Protein 5ZH8 (pdb70)

Organism: Staphylococcus aureus (NCBI:txid1280)

B-factor: mean 72.85, std 26.87, range [15.16, 167.69]

Solvent-accessible surface area: 29629 Å² total; per-residue (Å²): 109,185,124,57,166,64,33,94,6,41,89,47,11,69,90,80,20,163,93,50,89,45,20,76,175,51,156,106,34,65,76,48,178,34,100,49,1,100,131,0,9,134,13,0,101,45,4,52,7,14,0,1,0,0,0,14,30,102,32,149,60,82,0,1,31,15,16,30,75,5,13,70,94,148,43,75,129,8,55,5,4,0,0,1,0,2,0,16,2,0,0,2,8,0,0,2,0,0,11,18,1,30,81,67,166,100,9,81,21,97,34,43,0,37,129,25,0,89,76,1,140,20,99,69,99,4,32,0,30,8,0,2,4,0,39,4,6,5,80,133,27,149,54,34,142,109,50,133,36,3,54,75,0,0,113,21,8,49,180,112,11,16,16,94,149,72,80,107,110,110,49,64,3,34,1,1,0,0,0,0,0,19,0,0,16,80,39,30,66,106,5,0,0,35,4,4,4,75,48,1,0,66,68,2,139,5,113,7,1,0,0,43,68,5,119,16,21,89,132,24,28,6,42,1,0,18,49,113,21,101,38,50,47,72,67,177,35,65,14,7,28,0,10,4,0,2,0,0,3,10,3,0,1,9,1,2,0,70,8,2,11,18,1,35,106,98,118,32,16,62,60,160,44,0,29,12,1,4,33,4,6,32,14,188,94,4,56,55,47,9,0,6,5,0,13,0,32,65,35,12,0,5,1,28,0,52,36,42,4,5,18,0,0,0,6,1,8,100,84,2,3,0,0,0,0,6,0,11,106,17,30,3,14,32,32,0,61,39,0,0,40,90,13,6,153,8,104,104,130,50,11,85,160,40,78,115,35,150,87,101,13,90,147,47,9,90,79,94,30,162,146,61,76,187,52,152,87,35,56,77,54,183,36,100,54,1,111,131,0,9,141,12,0,100,41,7,48,7,14,0,1,0,0,0,16,28,96,34,139,60,75,0,1,27,15,16,30,72,5,10,69,104,149,41,70,115,8,56,11,3,0,0,0,1,4,0,17,3,0,0,4,7,0,0,1,0,0,12,18,0,32,59,79,165,103,8,81,19,95,46,35,0,41,133,32,0,95,80,4,152,16,102,55,100,9,28,0,30,8,0,1,4,1,45,4,5,5,87,102,21,143,51,32,150,109,48,143,38,4,64,57,0,0,99,22,6,37,165,121,17,42,6,100,85,59,50,135,104,113,32,52,3,33,0,1,0,0,0,0,0,17,0,0,15,79,40,27,68,84,4,0,0,41,0,4,2,63,44,1,1,73,63,0,105,5,116,7,1,0,0,55,87,4,122,59,16,96,151,33,27,6,42,1,0,6,34,102,36,84,32,54,51,75,51,155,36,62,15,6,42,0,10,11,0,1,0,0,4,9,4,0,1,10,1,2,0,73,9,2,12,14,2,36,107,98,100,32,14,52,69,148,48,1,33,11,1,3,35,4,8,28,12,199,89,4,58,58,46,16,0,6,5,0,16,0,33,66,34,12,0,12,1,33,1,53,35,40,4,6,18,0,0,0,11,1,10,102,88,2,3,0,0,0,0,6,0,6,108,19,28,3,16,37,31,0,67,36,0,0,31,84,21,10,144,16,104,111,130,48,11,82,151,40,74,115,32,173

Nearest PDB structures (foldseek):
  5zh8-assembly1_A  TM=1.003E+00  e=4.351E-73  Staphylococcus aureus
  5zh8-assembly1_B  TM=1.002E+00  e=1.012E-69  Staphylococcus aureus
  8aji-assembly3_C  TM=8.681E-01  e=1.232E-22  Lactiplantibacillus plantarum
  8aji-assembly1_A  TM=8.019E-01  e=1.721E-22  Lactiplantibacillus plantarum
  7mqn-assembly2_B  TM=7.808E-01  e=2.002E-14  Cereibacter sphaeroides 2.4.1

Radius of gyration: 27.36 Å; Cα contacts (8 Å, |Δi|>4): 1540; chains: 2; bounding box: 72×69×69 Å

InterPro domains:
  IPR001466 Beta-lactamase-related [PF00144] (89-381)
  IPR012338 Beta-lactamase/transpeptidase-like [G3DSA:3.40.710.10] (68-381)
  IPR012338 Beta-lactamase/transpeptidase-like [SSF56601] (77-377)
  IPR050491 Beta-lactamase AmpC-like [PTHR46825] (14-372)

Foldseek 3Di:
DPPDPDDQQVVVLCVVCVPPAAFDDDAFAADCVPVLRVVLVVCCVVVQFAAWKWKFFLRHTRGTAGGAALDPVVRHGHGLLAWEFQFQLLLLLLLLLVLLCVVVVLDDQQCFLCVLVVVLDAPDTAGLVCLQQQQAQFDAQDFDLPDQALVVSLVVSSVSHGHVVSHRHHDDHLSSQSSSLVSSCRSVVHHSNCSSCVQACPLLVQRSKAFQPRPNSVVRYGWAWEPPDDDIDTQDDSGSRNRRRRIRMIHRLNSVSSRVSCLVVQSNHDCLSSVCQQAEECDPVHPALGGSSWGHDFQWTKHWRDDRRKIWIWTDASTMIMITIGRHDDDVPVSVCCSCCVSVNSRDGGHDHPDDTD/DQQVVVLCVVQVDFDDDAFAADCVDVLRVVLVVCCVVVQFAAWKWKFFLRHTRGTAGGQALDPVVRHGHGLLAWEFQFQLLLLLLLLLVLLCVVVVLDDQQQFLCVLVVVLDAPDTAGLVCLQQQQQQQDAQDDDLPDQALVVSLVVSSVRHGHPVSNGDHDDHLSSQSSSLVSSCRSVVHHSNCSSCVQACPLLVQRSKAFQPNPVSVVRYGWAWECPDDDIDTQDDSGSRNRRRRIRMIHRLVSVSSRVSCLVVQSNHDCLSSVCQQAEECDPVHPALGGSSWGHDFQWTKHWRDDRRKIWIWTDASTMIMITIGRHDDDVPVSVCCSCCVSVNSRDGGHDHPDDTD

Structure (mmCIF, N/CA/C/O backbone):
data_5ZH8
#
_entry.id   5ZH8
#
_cell.length_a   105.391
_cell.length_b   128.234
_cell.length_c   107.599
_cell.angle_alpha   90.00
_cell.angle_beta   90.00
_cell.angle_gamma   90.00
#
_symmetry.space_group_name_H-M   'C 2 2 21'
#
loop_
_entity.id
_entity.type
_entity.pdbx_description
1 polymer 'Protein FmtA'
2 non-polymer GLYCEROL
3 water water
#
loop_
_atom_site.group_PDB
_atom_site.id
_atom_site.type_symbol
_atom_site.label_atom_id
_atom_site.label_alt_id
_atom_site.label_comp_id
_atom_site.label_asym_id
_atom_site.label_entity_id
_atom_site.label_seq_id
_atom_site.pdbx_PDB_ins_code
_atom_site.Cartn_x
_atom_site.Cartn_y
_atom_site.Cartn_z
_atom_site.occupancy
_atom_site.B_iso_or_equiv
_atom_site.auth_seq_id
_atom_site.auth_comp_id
_atom_site.auth_asym_id
_atom_site.auth_atom_id
_atom_site.pdbx_PDB_model_num
ATOM 1 N N . HIS A 1 40 ? -16.752 29.974 20.835 1.00 121.88 40 HIS A N 1
ATOM 2 C CA . HIS A 1 40 ? -17.002 31.198 21.587 1.00 123.59 40 HIS A CA 1
ATOM 3 C C . HIS A 1 40 ? -18.451 31.296 22.053 1.00 127.70 40 HIS A C 1
ATOM 4 O O . HIS A 1 40 ? -19.076 30.294 22.371 1.00 129.40 40 HIS A O 1
ATOM 6 N N . LYS A 1 41 ? -18.966 32.520 22.072 1.00 128.77 41 LYS A N 1
ATOM 7 C CA . LYS A 1 41 ? -20.331 32.785 22.471 1.00 133.38 41 LYS A CA 1
ATOM 8 C C . LYS A 1 41 ? -20.958 33.951 21.707 1.00 133.18 41 LYS A C 1
ATOM 9 O O . LYS A 1 41 ? -21.388 33.815 20.569 1.00 131.92 41 LYS A O 1
ATOM 15 N N . GLU A 1 42 ? -21.004 35.096 22.375 1.00 134.39 42 GLU A N 1
ATOM 16 C CA . GLU A 1 42 ? -21.583 36.323 21.867 1.00 133.87 42 GLU A CA 1
ATOM 17 C C . GLU A 1 42 ? -21.026 36.756 20.542 1.00 128.57 42 GLU A C 1
ATOM 18 O O . GLU A 1 42 ? -21.645 37.529 19.818 1.00 129.19 42 GLU A O 1
ATOM 24 N N . THR A 1 43 ? -19.834 36.277 20.244 1.00 122.98 43 THR A N 1
ATOM 25 C CA . THR A 1 43 ? -19.136 36.639 19.009 1.00 117.73 43 THR A CA 1
ATOM 26 C C . THR A 1 43 ? -19.154 38.156 18.681 1.00 116.50 43 THR A C 1
ATOM 27 O O . THR A 1 43 ? -19.947 38.647 17.864 1.00 116.60 43 THR A O 1
ATOM 31 N N . LYS A 1 44 ? -18.266 38.874 19.376 1.00 114.47 44 LYS A N 1
ATOM 32 C CA . LYS A 1 44 ? -17.855 40.235 19.019 1.00 111.97 44 LYS A CA 1
ATOM 33 C C . LYS A 1 44 ? -16.428 40.163 18.459 1.00 105.99 44 LYS A C 1
ATOM 34 O O . LYS A 1 44 ? -15.521 40.870 18.916 1.00 105.41 44 LYS A O 1
ATOM 40 N N . LEU A 1 45 ? -16.249 39.295 17.465 1.00 100.90 45 LEU A N 1
ATOM 41 C CA . LEU A 1 45 ? -14.944 39.005 16.888 1.00 95.35 45 LEU A CA 1
ATOM 42 C C . LEU A 1 45 ? -14.945 39.323 15.402 1.00 91.17 45 LEU A C 1
ATOM 43 O O . LEU A 1 45 ? -15.986 39.243 14.750 1.00 92.06 45 LEU A O 1
ATOM 48 N N . SER A 1 46 ? -13.771 39.680 14.881 1.00 86.33 46 SER A N 1
ATOM 49 C CA . SER A 1 46 ? -13.555 39.846 13.444 1.00 82.33 46 SER A CA 1
ATOM 50 C C . SER A 1 46 ? -13.771 38.506 12.764 1.00 79.85 46 SER A C 1
ATOM 51 O O . SER A 1 46 ? -13.790 37.487 13.436 1.00 80.19 46 SER A O 1
ATOM 54 N N . ASP A 1 47 ? -13.896 38.495 11.439 1.00 77.13 47 ASP A N 1
ATOM 55 C CA . ASP A 1 47 ? -14.106 37.241 10.715 1.00 75.28 47 ASP A CA 1
ATOM 56 C C . ASP A 1 47 ? -12.925 36.288 10.836 1.00 72.00 47 ASP A C 1
ATOM 57 O O . ASP A 1 47 ? -13.116 35.072 10.876 1.00 71.44 47 ASP A O 1
ATOM 62 N N . ASN A 1 48 ? -11.717 36.844 10.906 1.00 69.62 48 ASN A N 1
ATOM 63 C CA . ASN A 1 48 ? -10.503 36.035 11.054 1.00 67.24 48 ASN A CA 1
ATOM 64 C C . ASN A 1 48 ? -10.503 35.210 12.333 1.00 68.62 48 ASN A C 1
ATOM 65 O O . ASN A 1 48 ? -10.244 34.006 12.292 1.00 68.01 48 ASN A O 1
ATOM 70 N N . GLU A 1 49 ? -10.787 35.856 13.461 1.00 70.55 49 GLU A N 1
ATOM 71 C CA . GLU A 1 49 ? -10.789 35.162 14.744 1.00 72.30 49 GLU A CA 1
ATOM 72 C C . GLU A 1 49 ? -11.974 34.209 14.843 1.00 73.93 49 GLU A C 1
ATOM 73 O O . GLU A 1 49 ? -11.835 33.105 15.364 1.00 74.57 49 GLU A O 1
ATOM 79 N N . LYS A 1 50 ? -13.101 34.601 14.299 1.00 74.67 50 LYS A N 1
ATOM 80 C CA . LYS A 1 50 ? -14.235 33.724 14.303 1.00 76.40 50 LYS A CA 1
ATOM 81 C C . LYS A 1 50 ? -13.793 32.424 13.727 1.00 74.18 50 LYS A C 1
ATOM 82 O O . LYS A 1 50 ? -13.913 31.411 14.367 1.00 75.56 50 LYS A O 1
ATOM 88 N N . TYR A 1 51 ? -13.256 32.461 12.510 1.00 70.59 51 TYR A N 1
ATOM 89 C CA . TYR A 1 51 ? -12.846 31.246 11.816 1.00 68.59 51 TYR A CA 1
ATOM 90 C C . TYR A 1 51 ? -11.830 30.433 12.616 1.00 68.10 51 TYR A C 1
ATOM 91 O O . TYR A 1 51 ? -11.975 29.220 12.760 1.00 69.22 51 TYR A O 1
ATOM 100 N N . LEU A 1 52 ? -10.799 31.106 13.119 1.00 66.73 52 LEU A N 1
ATOM 101 C CA . LEU A 1 52 ? -9.699 30.437 13.815 1.00 66.06 52 LEU A CA 1
ATOM 102 C C . LEU A 1 52 ? -10.116 29.804 15.136 1.00 69.16 52 LEU A C 1
ATOM 103 O O . LEU A 1 52 ? -9.675 28.702 15.464 1.00 69.25 52 LEU A O 1
ATOM 108 N N . VAL A 1 53 ? -10.955 30.502 15.895 1.00 72.07 53 VAL A N 1
ATOM 109 C CA . VAL A 1 53 ? -11.446 29.975 17.171 1.00 75.86 53 VAL A CA 1
ATOM 110 C C . VAL A 1 53 ? -12.190 28.664 16.935 1.00 77.88 53 VAL A C 1
ATOM 111 O O . VAL A 1 53 ? -11.946 27.680 17.632 1.00 79.38 53 VAL A O 1
ATOM 115 N N . ASP A 1 54 ? -13.072 28.651 15.938 1.00 78.42 54 ASP A N 1
ATOM 116 C CA . ASP A 1 54 ? -13.878 27.469 15.638 1.00 80.61 54 ASP A CA 1
ATOM 117 C C . ASP A 1 54 ? -13.015 26.334 15.097 1.00 79.15 54 ASP A C 1
ATOM 118 O O . ASP A 1 54 ? -13.236 25.162 15.413 1.00 81.19 54 ASP A O 1
ATOM 123 N N . ARG A 1 55 ? -12.036 26.702 14.282 1.00 76.14 55 ARG A N 1
ATOM 124 C CA . ARG A 1 55 ? -11.077 25.757 13.730 1.00 74.82 55 ARG A CA 1
ATOM 125 C C . ARG A 1 55 ? -10.278 25.051 14.828 1.00 76.35 55 ARG A C 1
ATOM 126 O O . ARG A 1 55 ? -10.010 23.854 14.730 1.00 76.64 55 ARG A O 1
ATOM 134 N N . ASN A 1 56 ? -9.905 25.795 15.869 1.00 77.65 56 ASN A N 1
ATOM 135 C CA . ASN A 1 56 ? -9.029 25.276 16.916 1.00 79.30 56 ASN A CA 1
ATOM 136 C C . ASN A 1 56 ? -9.770 24.911 18.209 1.00 84.66 56 ASN A C 1
ATOM 137 O O . ASN A 1 56 ? -9.181 24.950 19.286 1.00 86.42 56 ASN A O 1
ATOM 142 N N . LYS A 1 57 ? -11.045 24.533 18.116 1.00 88.48 57 LYS A N 1
ATOM 143 C CA . LYS A 1 57 ? -11.798 24.128 19.315 1.00 93.75 57 LYS A CA 1
ATOM 144 C C . LYS A 1 57 ? -11.282 22.804 19.873 1.00 96.07 57 LYS A C 1
ATOM 145 O O . LYS A 1 57 ? -11.004 22.703 21.071 1.00 98.39 57 LYS A O 1
ATOM 151 N N . GLU A 1 58 ? -11.131 21.807 19.002 1.00 95.95 58 GLU A N 1
ATOM 152 C CA . GLU A 1 58 ? -10.672 20.481 19.408 1.00 98.22 58 GLU A CA 1
ATOM 153 C C . GLU A 1 58 ? -9.224 20.192 18.974 1.00 95.53 58 GLU A C 1
ATOM 154 O O . GLU A 1 58 ? -8.760 19.056 19.090 1.00 96.76 58 GLU A O 1
ATOM 156 N N . LYS A 1 59 ? -8.513 21.217 18.500 1.00 92.04 59 LYS A N 1
ATOM 157 C CA . LYS A 1 59 ? -7.124 21.057 18.063 1.00 89.30 59 LYS A CA 1
ATOM 158 C C . LYS A 1 59 ? -6.161 21.005 19.253 1.00 89.95 59 LYS A C 1
ATOM 159 O O . LYS A 1 59 ? -6.134 21.918 20.081 1.00 90.36 59 LYS A O 1
ATOM 161 N N . VAL A 1 60 ? -5.377 19.930 19.330 1.00 90.17 60 VAL A N 1
ATOM 162 C CA . VAL A 1 60 ? -4.322 19.798 20.339 1.00 90.48 60 VAL A CA 1
ATOM 163 C C . VAL A 1 60 ? -3.019 20.349 19.775 1.00 86.44 60 VAL A C 1
ATOM 164 O O . VAL A 1 60 ? -2.917 20.592 18.570 1.00 84.20 60 VAL A O 1
ATOM 166 N N . ALA A 1 61 ? -2.026 20.540 20.643 1.00 85.92 61 ALA A N 1
ATOM 167 C CA . ALA A 1 61 ? -0.718 21.072 20.240 1.00 82.27 61 ALA A CA 1
ATOM 168 C C . ALA A 1 61 ? -0.084 20.247 19.107 1.00 80.22 61 ALA A C 1
ATOM 169 O O . ALA A 1 61 ? -0.320 19.039 19.010 1.00 81.97 61 ALA A O 1
ATOM 171 N N . PRO A 1 62 ? 0.728 20.896 18.250 1.00 76.43 62 PRO A N 1
ATOM 172 C CA . PRO A 1 62 ? 1.254 20.217 17.066 1.00 74.74 62 PRO A CA 1
ATOM 173 C C . PRO A 1 62 ? 2.310 19.176 17.414 1.00 75.49 62 PRO A C 1
ATOM 174 O O . PRO A 1 62 ? 2.907 19.234 18.492 1.00 76.49 62 PRO A O 1
ATOM 178 N N . SER A 1 63 ? 2.540 18.238 16.499 1.00 75.10 63 SER A N 1
ATOM 179 C CA . SER A 1 63 ? 3.478 17.143 16.732 1.00 76.13 63 SER A CA 1
ATOM 180 C C . SER A 1 63 ? 4.897 17.654 16.972 1.00 74.21 63 SER A C 1
ATOM 181 O O . SER A 1 63 ? 5.308 18.677 16.412 1.00 70.87 63 SER A O 1
ATOM 184 N N . LYS A 1 64 ? 5.635 16.927 17.810 1.00 76.09 64 LYS A N 1
ATOM 185 C CA . LYS A 1 64 ? 7.001 17.301 18.163 1.00 74.93 64 LYS A CA 1
ATOM 186 C C . LYS A 1 64 ? 7.918 17.059 16.969 1.00 72.59 64 LYS A C 1
ATOM 187 O O . LYS A 1 64 ? 7.887 15.981 16.370 1.00 73.66 64 LYS A O 1
ATOM 193 N N . LEU A 1 65 ? 8.728 18.058 16.627 1.00 69.47 65 LEU A N 1
ATOM 194 C CA . LEU A 1 65 ? 9.686 17.945 15.531 1.00 67.62 65 LEU A CA 1
ATOM 195 C C . LEU A 1 65 ? 11.060 17.628 16.093 1.00 68.34 65 LEU A C 1
ATOM 196 O O . LEU A 1 65 ? 11.445 18.163 17.133 1.00 68.65 65 LEU A O 1
ATOM 201 N N . LYS A 1 66 ? 11.796 16.758 15.403 1.00 69.00 66 LYS A N 1
ATOM 202 C CA . LYS A 1 66 ? 13.113 16.333 15.876 1.00 70.18 66 LYS A CA 1
ATOM 203 C C . LYS A 1 66 ? 14.240 17.114 15.200 1.00 67.41 66 LYS A C 1
ATOM 204 O O . LYS A 1 66 ? 14.085 17.618 14.091 1.00 64.70 66 LYS A O 1
ATOM 210 N N . GLU A 1 67 ? 15.368 17.224 15.898 1.00 67.86 67 GLU A N 1
ATOM 211 C CA . GLU A 1 67 ? 16.554 17.851 15.340 1.00 65.78 67 GLU A CA 1
ATOM 212 C C . GLU A 1 67 ? 17.090 16.992 14.204 1.00 65.78 67 GLU A C 1
ATOM 213 O O . GLU A 1 67 ? 17.065 15.763 14.274 1.00 68.16 67 GLU A O 1
ATOM 219 N N . VAL A 1 68 ? 17.541 17.652 13.146 1.00 63.26 68 VAL A N 1
ATOM 220 C CA . VAL A 1 68 ? 18.195 16.986 12.033 1.00 63.40 68 VAL A CA 1
ATOM 221 C C . VAL A 1 68 ? 19.523 17.700 11.814 1.00 61.98 68 VAL A C 1
ATOM 222 O O . VAL A 1 68 ? 19.552 18.887 11.499 1.00 59.30 68 VAL A O 1
ATOM 226 N N . TYR A 1 69 ? 20.617 16.975 12.002 1.00 63.61 69 TYR A N 1
ATOM 227 C CA . TYR A 1 69 ? 21.942 17.535 11.817 1.00 63.04 69 TYR A CA 1
ATOM 228 C C . TYR A 1 69 ? 22.954 16.420 11.686 1.00 65.41 69 TYR A C 1
ATOM 229 O O . TYR A 1 69 ? 23.152 15.652 12.625 1.00 67.74 69 TYR A O 1
ATOM 238 N N . ASN A 1 70 ? 23.596 16.345 10.527 1.00 65.04 70 ASN A N 1
ATOM 239 C CA . ASN A 1 70 ? 24.573 15.308 10.268 1.00 67.64 70 ASN A CA 1
ATOM 240 C C . ASN A 1 70 ? 25.974 15.905 10.262 1.00 67.56 70 ASN A C 1
ATOM 241 O O . ASN A 1 70 ? 26.447 16.401 9.234 1.00 66.39 70 ASN A O 1
ATOM 246 N N . SER A 1 71 ? 26.641 15.832 11.413 1.00 69.05 71 SER A N 1
ATOM 247 C CA . SER A 1 71 ? 27.987 16.383 11.565 1.00 69.36 71 SER A CA 1
ATOM 248 C C . SER A 1 71 ? 29.004 15.675 10.665 1.00 71.15 71 SER A C 1
ATOM 249 O O . SER A 1 71 ? 30.087 16.206 10.425 1.00 71.05 71 SER A O 1
ATOM 252 N N . LYS A 1 72 ? 28.649 14.493 10.165 1.00 73.21 72 LYS A N 1
ATOM 253 C CA . LYS A 1 72 ? 29.503 13.765 9.237 1.00 75.41 72 LYS A CA 1
ATOM 254 C C . LYS A 1 72 ? 29.494 14.345 7.823 1.00 73.82 72 LYS A C 1
ATOM 255 O O . LYS A 1 72 ? 30.313 13.946 6.999 1.00 75.70 72 LYS A O 1
ATOM 261 N N . ASP A 1 73 ? 28.578 15.268 7.534 1.00 71.07 73 ASP A N 1
ATOM 262 C CA . ASP A 1 73 ? 28.577 15.976 6.255 1.00 69.60 73 ASP A CA 1
ATOM 263 C C . ASP A 1 73 ? 29.230 17.354 6.427 1.00 67.80 73 ASP A C 1
ATOM 264 O O . ASP A 1 73 ? 28.616 18.257 7.006 1.00 66.08 73 ASP A O 1
ATOM 269 N N . PRO A 1 74 ? 30.474 17.525 5.929 1.00 68.66 74 PRO A N 1
ATOM 270 C CA . PRO A 1 74 ? 31.261 18.753 6.117 1.00 67.32 74 PRO A CA 1
ATOM 271 C C . PRO A 1 74 ? 30.506 20.064 5.912 1.00 64.23 74 PRO A C 1
ATOM 272 O O . PRO A 1 74 ? 30.746 21.007 6.662 1.00 63.20 74 PRO A O 1
ATOM 276 N N . LYS A 1 75 ? 29.619 20.123 4.916 1.00 62.90 75 LYS A N 1
ATOM 277 C CA . LYS A 1 75 ? 28.806 21.320 4.669 1.00 60.44 75 LYS A CA 1
ATOM 278 C C . LYS A 1 75 ? 28.072 21.760 5.927 1.00 58.94 75 LYS A C 1
ATOM 279 O O . LYS A 1 75 ? 28.193 22.901 6.359 1.00 57.36 75 LYS A O 1
ATOM 285 N N . TYR A 1 76 ? 27.294 20.834 6.485 1.00 59.23 76 TYR A N 1
ATOM 286 C CA . TYR A 1 76 ? 26.396 21.120 7.596 1.00 58.14 76 TYR A CA 1
ATOM 287 C C . TYR A 1 76 ? 27.149 21.267 8.904 1.00 58.75 76 TYR A C 1
ATOM 288 O O . TYR A 1 76 ? 26.733 22.034 9.775 1.00 57.73 76 TYR A O 1
ATOM 297 N N . LYS A 1 77 ? 28.254 20.541 9.039 1.00 60.58 77 LYS A N 1
ATOM 298 C CA . LYS A 1 77 ? 29.124 20.707 10.190 1.00 61.48 77 LYS A CA 1
ATOM 299 C C . LYS A 1 77 ? 29.679 22.130 10.238 1.00 59.52 77 LYS A C 1
ATOM 300 O O . LYS A 1 77 ? 29.748 22.752 11.301 1.00 58.66 77 LYS A O 1
ATOM 306 N N . LYS A 1 78 ? 30.065 22.624 9.063 1.00 58.31 78 LYS A N 1
ATOM 307 C CA . LYS A 1 78 ? 30.614 23.964 8.902 1.00 56.94 78 LYS A CA 1
ATOM 308 C C . LYS A 1 78 ? 29.561 25.006 9.264 1.00 54.30 78 LYS A C 1
ATOM 309 O O . LYS A 1 78 ? 29.866 26.011 9.889 1.00 53.63 78 LYS A O 1
ATOM 315 N N . ILE A 1 79 ? 28.321 24.756 8.855 1.00 52.84 79 ILE A N 1
ATOM 316 C CA . ILE A 1 79 ? 27.204 25.665 9.116 1.00 50.71 79 ILE A CA 1
ATOM 317 C C . ILE A 1 79 ? 26.920 25.707 10.617 1.00 50.66 79 ILE A C 1
ATOM 318 O O . ILE A 1 79 ? 26.855 26.779 11.212 1.00 49.93 79 ILE A O 1
ATOM 323 N N . ASP A 1 80 ? 26.756 24.534 11.213 1.00 51.52 80 ASP A N 1
ATOM 324 C CA . ASP A 1 80 ? 26.500 24.424 12.632 1.00 52.15 80 ASP A CA 1
ATOM 325 C C . ASP A 1 80 ? 27.586 25.129 13.433 1.00 52.78 80 ASP A C 1
ATOM 326 O O . ASP A 1 80 ? 27.305 25.908 14.352 1.00 52.62 80 ASP A O 1
ATOM 331 N N . LYS A 1 81 ? 28.830 24.853 13.066 1.00 53.68 81 LYS A N 1
ATOM 332 C CA . LYS A 1 81 ? 29.971 25.435 13.752 1.00 54.27 81 LYS A CA 1
ATOM 333 C C . LYS A 1 81 ? 29.951 26.950 13.646 1.00 52.48 81 LYS A C 1
ATOM 334 O O . LYS A 1 81 ? 30.256 27.657 14.602 1.00 53.05 81 LYS A O 1
ATOM 340 N N . TYR A 1 82 ? 29.595 27.444 12.471 1.00 50.77 82 TYR A N 1
ATOM 341 C CA . TYR A 1 82 ? 29.488 28.878 12.249 1.00 49.38 82 TYR A CA 1
ATOM 342 C C . TYR A 1 82 ? 28.384 29.465 13.112 1.00 48.72 82 TYR A C 1
ATOM 343 O O . TYR A 1 82 ? 28.604 30.459 13.798 1.00 48.86 82 TYR A O 1
ATOM 352 N N . LEU A 1 83 ? 27.206 28.850 13.087 1.00 48.38 83 LEU A N 1
ATOM 353 C CA . LEU A 1 83 ? 26.063 29.344 13.866 1.00 47.99 83 LEU A CA 1
ATOM 354 C C . LEU A 1 83 ? 26.336 29.344 15.362 1.00 49.55 83 LEU A C 1
ATOM 355 O O . LEU A 1 83 ? 25.926 30.270 16.062 1.00 49.90 83 LEU A O 1
ATOM 360 N N . GLN A 1 84 ? 27.030 28.319 15.855 1.00 51.07 84 GLN A N 1
ATOM 361 C CA . GLN A 1 84 ? 27.388 28.273 17.264 1.00 52.71 84 GLN A CA 1
ATOM 362 C C . GLN A 1 84 ? 28.409 29.353 17.627 1.00 53.04 84 GLN A C 1
ATOM 363 O O . GLN A 1 84 ? 28.190 30.125 18.556 1.00 53.73 84 GLN A O 1
ATOM 369 N N . SER A 1 85 ? 29.513 29.425 16.893 1.00 52.88 85 SER A N 1
ATOM 370 C CA . SER A 1 85 ? 30.580 30.366 17.240 1.00 53.54 85 SER A CA 1
ATOM 371 C C . SER A 1 85 ? 30.227 31.829 16.937 1.00 52.24 85 SER A C 1
ATOM 372 O O . SER A 1 85 ? 30.836 32.741 17.491 1.00 53.29 85 SER A O 1
ATOM 375 N N . SER A 1 86 ? 29.236 32.057 16.081 1.00 50.43 86 SER A N 1
ATOM 376 C CA . SER A 1 86 ? 28.740 33.416 15.833 1.00 49.46 86 SER A CA 1
ATOM 377 C C . SER A 1 86 ? 27.616 33.833 16.796 1.00 49.13 86 SER A C 1
ATOM 378 O O . SER A 1 86 ? 27.043 34.906 16.648 1.00 48.39 86 SER A O 1
ATOM 381 N N . LEU A 1 87 ? 27.312 32.986 17.776 1.00 49.93 87 LEU A N 1
ATOM 382 C CA . LEU A 1 87 ? 26.338 33.293 18.832 1.00 50.64 87 LEU A CA 1
ATOM 383 C C . LEU A 1 87 ? 24.925 33.485 18.295 1.00 49.29 87 LEU A C 1
ATOM 384 O O . LEU A 1 87 ? 24.146 34.242 18.845 1.00 49.26 87 LEU A O 1
ATOM 389 N N . PHE A 1 88 ? 24.611 32.776 17.216 1.00 48.63 88 PHE A N 1
ATOM 390 C CA . PHE A 1 88 ? 23.296 32.817 16.582 1.00 47.54 88 PHE A CA 1
ATOM 391 C C . PHE A 1 88 ? 22.223 32.448 17.596 1.00 48.51 88 PHE A C 1
ATOM 392 O O . PHE A 1 88 ? 22.352 31.442 18.292 1.00 49.61 88 PHE A O 1
ATOM 400 N N . ASN A 1 89 ? 21.184 33.273 17.697 1.00 48.57 89 ASN A N 1
ATOM 401 C CA . ASN A 1 89 ? 20.026 32.947 18.532 1.00 49.38 89 ASN A CA 1
ATOM 402 C C . ASN A 1 89 ? 18.775 32.834 17.662 1.00 47.91 89 ASN A C 1
ATOM 403 O O . ASN A 1 89 ? 18.198 33.844 17.257 1.00 46.91 89 ASN A O 1
ATOM 408 N N . GLY A 1 90 ? 18.377 31.599 17.375 1.00 47.72 90 GLY A N 1
ATOM 409 C CA . GLY A 1 90 ? 17.221 31.332 16.533 1.00 46.78 90 GLY A CA 1
ATOM 410 C C . GLY A 1 90 ? 17.239 29.906 16.021 1.00 46.79 90 GLY A C 1
ATOM 411 O O . GLY A 1 90 ? 17.676 29.006 16.731 1.00 47.90 90 GLY A O 1
ATOM 412 N N . SER A 1 91 ? 16.787 29.703 14.783 1.00 45.79 91 SER A N 1
ATOM 413 C CA . SER A 1 91 ? 16.644 28.358 14.216 1.00 46.10 91 SER A CA 1
ATOM 414 C C . SER A 1 91 ? 16.959 28.319 12.734 1.00 44.94 91 SER A C 1
ATOM 415 O O . SER A 1 91 ? 16.733 29.289 12.011 1.00 44.23 91 SER A O 1
ATOM 418 N N . VAL A 1 92 ? 17.453 27.170 12.284 1.00 45.28 92 VAL A N 1
ATOM 419 C CA . VAL A 1 92 ? 17.805 26.969 10.887 1.00 44.19 92 VAL A CA 1
ATOM 420 C C . VAL A 1 92 ? 17.081 25.745 10.348 1.00 44.80 92 VAL A C 1
ATOM 421 O O . VAL A 1 92 ? 16.802 24.797 11.084 1.00 46.07 92 VAL A O 1
ATOM 425 N N . ALA A 1 93 ? 16.757 25.793 9.063 1.00 44.15 93 ALA A N 1
ATOM 426 C CA . ALA A 1 93 ? 16.252 24.637 8.338 1.00 45.07 93 ALA A CA 1
ATOM 427 C C . ALA A 1 93 ? 16.793 24.686 6.912 1.00 44.76 93 ALA A C 1
ATOM 428 O O . ALA A 1 93 ? 16.726 25.724 6.251 1.00 43.27 93 ALA A O 1
ATOM 430 N N . ILE A 1 94 ? 17.340 23.566 6.454 1.00 46.34 94 ILE A N 1
ATOM 431 C CA . ILE A 1 94 ? 17.921 23.483 5.122 1.00 46.60 94 ILE A CA 1
ATOM 432 C C . ILE A 1 94 ? 17.404 22.240 4.409 1.00 47.82 94 ILE A C 1
ATOM 433 O O . ILE A 1 94 ? 17.508 21.125 4.924 1.00 49.26 94 ILE A O 1
ATOM 438 N N . TYR A 1 95 ? 16.830 22.451 3.229 1.00 47.45 95 TYR A N 1
ATOM 439 C CA . TYR A 1 95 ? 16.351 21.366 2.377 1.00 48.85 95 TYR A CA 1
ATOM 440 C C . TYR A 1 95 ? 17.303 21.189 1.202 1.00 49.86 95 TYR A C 1
ATOM 441 O O . TYR A 1 95 ? 17.719 22.172 0.579 1.00 49.10 95 TYR A O 1
ATOM 450 N N . GLU A 1 96 ? 17.640 19.941 0.901 1.00 51.88 96 GLU A N 1
ATOM 451 C CA . GLU A 1 96 ? 18.494 19.621 -0.234 1.00 53.10 96 GLU A CA 1
ATOM 452 C C . GLU A 1 96 ? 17.752 18.666 -1.168 1.00 54.48 96 GLU A C 1
ATOM 453 O O . GLU A 1 96 ? 17.356 17.568 -0.765 1.00 56.20 96 GLU A O 1
ATOM 459 N N . ASN A 1 97 ? 17.555 19.092 -2.410 1.00 53.96 97 ASN A N 1
ATOM 460 C CA . ASN A 1 97 ? 16.743 18.343 -3.364 1.00 55.15 97 ASN A CA 1
ATOM 461 C C . ASN A 1 97 ? 15.440 17.844 -2.728 1.00 55.15 97 ASN A C 1
ATOM 462 O O . ASN A 1 97 ? 15.066 16.682 -2.878 1.00 57.10 97 ASN A O 1
ATOM 467 N N . GLY A 1 98 ? 14.769 18.735 -1.999 1.00 53.29 98 GLY A N 1
ATOM 468 C CA . GLY A 1 98 ? 13.457 18.452 -1.428 1.00 53.10 98 GLY A CA 1
ATOM 469 C C . GLY A 1 98 ? 13.465 17.798 -0.062 1.00 53.84 98 GLY A C 1
ATOM 470 O O . GLY A 1 98 ? 12.440 17.779 0.614 1.00 53.81 98 GLY A O 1
ATOM 471 N N . LYS A 1 99 ? 14.610 17.259 0.353 1.00 54.86 99 LYS A N 1
ATOM 472 C CA . LYS A 1 99 ? 14.718 16.575 1.644 1.00 56.01 99 LYS A CA 1
ATOM 473 C C . LYS A 1 99 ? 15.259 17.495 2.733 1.00 54.02 99 LYS A C 1
ATOM 474 O O . LYS A 1 99 ? 16.134 18.314 2.482 1.00 52.70 99 LYS A O 1
ATOM 480 N N . LEU A 1 100 ? 14.739 17.339 3.944 1.00 53.99 100 LEU A N 1
ATOM 481 C CA . LEU A 1 100 ? 15.227 18.079 5.098 1.00 52.92 100 LEU A CA 1
ATOM 482 C C . LEU A 1 100 ? 16.542 17.470 5.557 1.00 54.37 100 LEU A C 1
ATOM 483 O O . LEU A 1 100 ? 16.555 16.362 6.073 1.00 56.41 100 LEU A O 1
ATOM 488 N N . LYS A 1 101 ? 17.642 18.191 5.344 1.00 53.50 101 LYS A N 1
ATOM 489 C CA . LYS A 1 101 ? 18.978 17.724 5.726 1.00 55.24 101 LYS A CA 1
ATOM 490 C C . LYS A 1 101 ? 19.499 18.379 7.010 1.00 54.77 101 LYS A C 1
ATOM 491 O O . LYS A 1 101 ? 20.462 17.894 7.611 1.00 55.99 101 LYS A O 1
ATOM 497 N N . MET A 1 102 ? 18.894 19.494 7.410 1.00 52.89 102 MET A N 1
ATOM 498 C CA . MET A 1 102 ? 19.277 20.166 8.641 1.00 52.52 102 MET A CA 1
ATOM 499 C C . MET A 1 102 ? 18.099 20.921 9.236 1.00 51.33 102 MET A C 1
ATOM 500 O O . MET A 1 102 ? 17.387 21.626 8.528 1.00 50.10 102 MET A O 1
ATOM 505 N N . SER A 1 103 ? 17.917 20.770 10.543 1.00 52.19 103 SER A N 1
ATOM 506 C CA . SER A 1 103 ? 16.879 21.465 11.290 1.00 51.53 103 SER A CA 1
ATOM 507 C C . SER A 1 103 ? 17.349 21.546 12.727 1.00 52.57 103 SER A C 1
ATOM 508 O O . SER A 1 103 ? 17.459 20.518 13.397 1.00 54.69 103 SER A O 1
ATOM 511 N N . LYS A 1 104 ? 17.650 22.755 13.197 1.00 51.45 104 LYS A N 1
ATOM 512 C CA . LYS A 1 104 ? 18.259 22.915 14.516 1.00 52.41 104 LYS A CA 1
ATOM 513 C C . LYS A 1 104 ? 18.018 24.299 15.104 1.00 51.06 104 LYS A C 1
ATOM 514 O O . LYS A 1 104 ? 18.063 25.305 14.398 1.00 49.22 104 LYS A O 1
ATOM 520 N N . GLY A 1 105 ? 17.759 24.328 16.409 1.00 52.31 105 GLY A N 1
ATOM 521 C CA . GLY A 1 105 ? 17.561 25.567 17.154 1.00 51.76 105 GLY A CA 1
ATOM 522 C C . GLY A 1 105 ? 18.799 25.923 17.956 1.00 52.37 105 GLY A C 1
ATOM 523 O O . GLY A 1 105 ? 19.521 25.040 18.421 1.00 53.82 105 GLY A O 1
ATOM 524 N N . TYR A 1 106 ? 19.042 27.222 18.106 1.00 51.29 106 TYR A N 1
ATOM 525 C CA . TYR A 1 106 ? 20.192 27.732 18.838 1.00 51.78 106 TYR A CA 1
ATOM 526 C C . TYR A 1 106 ? 19.739 28.840 19.794 1.00 52.16 106 TYR A C 1
ATOM 527 O O . TYR A 1 106 ? 18.903 29.678 19.442 1.00 50.99 106 TYR A O 1
ATOM 536 N N . GLY A 1 107 ? 20.307 28.866 20.996 1.00 53.74 107 GLY A N 1
ATOM 537 C CA . GLY A 1 107 ? 19.931 29.872 21.989 1.00 54.64 107 GLY A CA 1
ATOM 538 C C . GLY A 1 107 ? 18.490 29.730 22.467 1.00 55.23 107 GLY A C 1
ATOM 539 O O . GLY A 1 107 ? 17.932 28.631 22.457 1.00 55.58 107 GLY A O 1
ATOM 540 N N . TYR A 1 108 ? 17.882 30.848 22.859 1.00 55.32 108 TYR A N 1
ATOM 541 C CA . TYR A 1 108 ? 16.592 30.831 23.548 1.00 56.51 108 TYR A CA 1
ATOM 542 C C . TYR A 1 108 ? 15.417 31.372 22.741 1.00 55.02 108 TYR A C 1
ATOM 543 O O . TYR A 1 108 ? 15.519 32.397 22.068 1.00 53.73 108 TYR A O 1
ATOM 552 N N . GLN A 1 109 ? 14.299 30.657 22.830 1.00 55.60 109 GLN A N 1
ATOM 553 C CA . GLN A 1 109 ? 13.011 31.109 22.300 1.00 54.82 109 GLN A CA 1
ATOM 554 C C . GLN A 1 109 ? 12.402 32.150 23.235 1.00 56.38 109 GLN A C 1
ATOM 555 O O . GLN A 1 109 ? 11.843 33.156 22.786 1.00 55.65 109 GLN A O 1
ATOM 561 N N . ASP A 1 110 ? 12.496 31.876 24.534 1.00 58.67 110 ASP A N 1
ATOM 562 C CA . ASP A 1 110 ? 12.052 32.790 25.571 1.00 60.87 110 ASP A CA 1
ATOM 563 C C . ASP A 1 110 ? 13.166 32.872 26.612 1.00 62.59 110 ASP A C 1
ATOM 564 O O . ASP A 1 110 ? 13.450 31.889 27.299 1.00 64.11 110 ASP A O 1
ATOM 569 N N . PHE A 1 111 ? 13.798 34.042 26.708 1.00 62.52 111 PHE A N 1
ATOM 570 C CA . PHE A 1 111 ? 14.924 34.255 27.625 1.00 63.96 111 PHE A CA 1
ATOM 571 C C . PHE A 1 111 ? 14.485 34.354 29.073 1.00 67.22 111 PHE A C 1
ATOM 572 O O . PHE A 1 111 ? 15.248 34.012 29.979 1.00 68.97 111 PHE A O 1
ATOM 580 N N . GLU A 1 112 ? 13.259 34.819 29.284 1.00 68.39 112 GLU A N 1
ATOM 581 C CA . GLU A 1 112 ? 12.741 35.044 30.632 1.00 71.92 112 GLU A CA 1
ATOM 582 C C . GLU A 1 112 ? 12.371 33.719 31.312 1.00 73.68 112 GLU A C 1
ATOM 583 O O . GLU A 1 112 ? 12.601 33.542 32.513 1.00 76.51 112 GLU A O 1
ATOM 589 N N . LYS A 1 113 ? 11.814 32.795 30.527 1.00 72.11 113 LYS A N 1
ATOM 590 C CA . LYS A 1 113 ? 11.395 31.483 31.018 1.00 73.72 113 LYS A CA 1
ATOM 591 C C . LYS A 1 113 ? 12.431 30.395 30.740 1.00 72.13 113 LYS A C 1
ATOM 592 O O . LYS A 1 113 ? 12.228 29.236 31.098 1.00 73.24 113 LYS A O 1
ATOM 598 N N . GLY A 1 114 ? 13.537 30.772 30.101 1.00 69.48 114 GLY A N 1
ATOM 599 C CA . GLY A 1 114 ? 14.624 29.839 29.807 1.00 68.38 114 GLY A CA 1
ATOM 600 C C . GLY A 1 114 ? 14.298 28.761 28.785 1.00 66.56 114 GLY A C 1
ATOM 601 O O . GLY A 1 114 ? 14.945 27.718 28.768 1.00 66.47 114 GLY A O 1
ATOM 602 N N . ILE A 1 115 ? 13.305 29.009 27.930 1.00 65.02 115 ILE A N 1
ATOM 603 C CA . ILE A 1 115 ? 12.888 28.038 26.925 1.00 63.74 115 ILE A CA 1
ATOM 604 C C . ILE A 1 115 ? 13.838 28.110 25.741 1.00 61.06 115 ILE A C 1
ATOM 605 O O . ILE A 1 115 ? 13.949 29.152 25.095 1.00 59.20 115 ILE A O 1
ATOM 610 N N . LYS A 1 116 ? 14.513 27.001 25.458 1.00 61.37 116 LYS A N 1
ATOM 611 C CA . LYS A 1 116 ? 15.458 26.938 24.341 1.00 59.33 116 LYS A CA 1
ATOM 612 C C . LYS A 1 116 ? 14.737 26.893 23.004 1.00 57.01 116 LYS A C 1
ATOM 613 O O . LYS A 1 116 ? 13.625 26.402 22.924 1.00 57.61 116 LYS A O 1
ATOM 619 N N . ASN A 1 117 ? 15.379 27.422 21.965 1.00 55.01 117 ASN A N 1
ATOM 620 C CA . ASN A 1 117 ? 14.888 27.284 20.583 1.00 53.01 117 ASN A CA 1
ATOM 621 C C . ASN A 1 117 ? 15.000 25.838 20.122 1.00 53.49 117 ASN A C 1
ATOM 622 O O . ASN A 1 117 ? 16.060 25.228 20.229 1.00 54.42 117 ASN A O 1
ATOM 627 N N . THR A 1 118 ? 13.904 25.296 19.611 1.00 53.43 118 THR A N 1
ATOM 628 C CA . THR A 1 118 ? 13.881 23.944 19.072 1.00 54.04 118 THR A CA 1
ATOM 629 C C . THR A 1 118 ? 13.362 24.015 17.645 1.00 52.27 118 THR A C 1
ATOM 630 O O . THR A 1 118 ? 12.977 25.094 17.187 1.00 50.74 118 THR A O 1
ATOM 634 N N . PRO A 1 119 ? 13.359 22.878 16.927 1.00 52.82 119 PRO A N 1
ATOM 635 C CA . PRO A 1 119 ? 12.714 22.873 15.608 1.00 51.35 119 PRO A CA 1
ATOM 636 C C . PRO A 1 119 ? 11.219 23.204 15.660 1.00 51.53 119 PRO A C 1
ATOM 637 O O . PRO A 1 119 ? 10.655 23.655 14.668 1.00 50.04 119 PRO A O 1
ATOM 641 N N . ASN A 1 120 ? 10.593 22.991 16.814 1.00 53.81 120 ASN A N 1
ATOM 642 C CA . ASN A 1 120 ? 9.185 23.345 17.017 1.00 54.59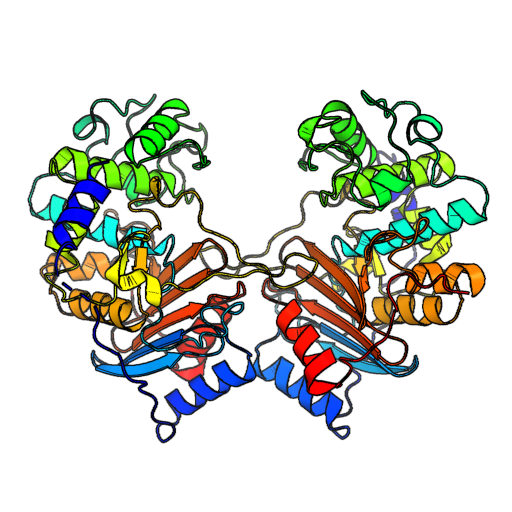 120 ASN A CA 1
ATOM 643 C C . ASN A 1 120 ? 8.925 24.845 17.169 1.00 53.49 120 ASN A C 1
ATOM 644 O O . ASN A 1 120 ? 7.792 25.291 16.982 1.00 53.75 120 ASN A O 1
ATOM 649 N N . THR A 1 121 ? 9.958 25.613 17.509 1.00 52.73 121 THR A N 1
ATOM 650 C CA . THR A 1 121 ? 9.822 27.055 17.666 1.00 51.93 121 THR A CA 1
ATOM 651 C C . THR A 1 121 ? 9.340 27.725 16.380 1.00 50.12 121 THR A C 1
ATOM 652 O O . THR A 1 121 ? 9.919 27.526 15.301 1.00 48.72 121 THR A O 1
ATOM 656 N N . MET A 1 122 ? 8.285 28.523 16.516 1.00 50.45 122 MET A N 1
ATOM 657 C CA . MET A 1 122 ? 7.691 29.256 15.404 1.00 48.94 122 MET A CA 1
ATOM 658 C C . MET A 1 122 ? 8.040 30.732 15.544 1.00 48.33 122 MET A C 1
ATOM 659 O O . MET A 1 122 ? 7.858 31.317 16.610 1.00 49.59 122 MET A O 1
ATOM 664 N N . PHE A 1 123 ? 8.535 31.324 14.463 1.00 46.73 123 PHE A N 1
ATOM 665 C CA . PHE A 1 123 ? 9.001 32.706 14.474 1.00 46.49 123 PHE A CA 1
ATOM 666 C C . PHE A 1 123 ? 8.072 33.606 13.686 1.00 46.36 123 PHE A C 1
ATOM 667 O O . PHE A 1 123 ? 7.512 33.194 12.682 1.00 45.63 123 PHE A O 1
ATOM 675 N N . LEU A 1 124 ? 7.912 34.836 14.158 1.00 47.64 124 LEU A N 1
ATOM 676 C CA . LEU A 1 124 ? 7.174 35.863 13.442 1.00 47.74 124 LEU A CA 1
ATOM 677 C C . LEU A 1 124 ? 7.865 36.130 12.107 1.00 46.33 124 LEU A C 1
ATOM 678 O O . LEU A 1 124 ? 8.966 36.666 12.065 1.00 46.39 124 LEU A O 1
ATOM 683 N N . ILE A 1 125 ? 7.222 35.737 11.013 1.00 45.68 125 ILE A N 1
ATOM 684 C CA . ILE A 1 125 ? 7.843 35.838 9.696 1.00 44.21 125 ILE A CA 1
ATOM 685 C C . ILE A 1 125 ? 7.761 37.243 9.122 1.00 44.06 125 ILE A C 1
ATOM 686 O O . ILE A 1 125 ? 8.401 37.524 8.105 1.00 43.41 125 ILE A O 1
ATOM 691 N N . GLY A 1 126 ? 6.975 38.112 9.757 1.00 44.83 126 GLY A N 1
ATOM 692 C CA . GLY A 1 126 ? 6.797 39.483 9.292 1.00 45.25 126 GLY A CA 1
ATOM 693 C C . GLY A 1 126 ? 6.481 39.566 7.805 1.00 44.42 126 GLY A C 1
ATOM 694 O O . GLY A 1 126 ? 5.635 38.829 7.287 1.00 43.78 126 GLY A O 1
ATOM 695 N N . SER A 1 127 ? 7.205 40.437 7.109 1.00 44.34 127 SER A N 1
ATOM 696 C CA . SER A 1 127 ? 6.941 40.731 5.703 1.00 43.91 127 SER A CA 1
ATOM 697 C C . SER A 1 127 ? 6.981 39.519 4.768 1.00 42.91 127 SER A C 1
ATOM 698 O O . SER A 1 127 ? 6.518 39.602 3.627 1.00 42.77 127 SER A O 1
ATOM 701 N N . ALA A 1 128 ? 7.529 38.398 5.234 1.00 42.48 128 ALA A N 1
ATOM 702 C CA . ALA A 1 128 ? 7.492 37.166 4.456 1.00 41.69 128 ALA A CA 1
ATOM 703 C C . ALA A 1 128 ? 6.075 36.596 4.319 1.00 42.09 128 ALA A C 1
ATOM 704 O O . ALA A 1 128 ? 5.841 35.762 3.445 1.00 41.87 128 ALA A O 1
ATOM 706 N N . GLN A 1 129 ? 5.134 37.035 5.160 1.00 43.16 129 GLN A N 1
ATOM 707 C CA . GLN A 1 129 ? 3.723 36.653 4.980 1.00 43.59 129 GLN A CA 1
ATOM 708 C C . GLN A 1 129 ? 3.140 37.197 3.677 1.00 43.41 129 GLN A C 1
ATOM 709 O O . GLN A 1 129 ? 2.181 36.641 3.153 1.00 43.93 129 GLN A O 1
ATOM 715 N N . LYS A 1 130 ? 3.711 38.274 3.154 1.00 43.12 130 LYS A N 1
ATOM 716 C CA . LYS A 1 130 ? 3.299 38.786 1.844 1.00 43.35 130 LYS A CA 1
ATOM 717 C C . LYS A 1 130 ? 3.330 37.706 0.742 1.00 42.46 130 LYS A C 1
ATOM 718 O O . LYS A 1 130 ? 2.556 37.775 -0.211 1.00 42.89 130 LYS A O 1
ATOM 724 N N . PHE A 1 131 ? 4.222 36.725 0.882 1.00 41.37 131 PHE A N 1
ATOM 725 C CA . PHE A 1 131 ? 4.290 35.582 -0.031 1.00 40.85 131 PHE A CA 1
ATOM 726 C C . PHE A 1 131 ? 3.018 34.739 0.043 1.00 41.65 131 PHE A C 1
ATOM 727 O O . PHE A 1 131 ? 2.481 34.329 -0.977 1.00 42.31 131 PHE A O 1
ATOM 735 N N . SER A 1 132 ? 2.544 34.488 1.257 1.00 42.54 132 SER A N 1
ATOM 736 C CA . SER A 1 132 ? 1.265 33.807 1.480 1.00 43.50 132 SER A CA 1
ATOM 737 C C . SER A 1 132 ? 0.121 34.546 0.763 1.00 44.51 132 SER A C 1
ATOM 738 O O . SER A 1 132 ? -0.669 33.930 0.034 1.00 44.79 132 SER A O 1
ATOM 741 N N . THR A 1 133 ? 0.062 35.863 0.966 1.00 44.91 133 THR A N 1
ATOM 742 C CA . THR A 1 133 ? -0.944 36.719 0.339 1.00 45.81 133 THR A CA 1
ATOM 743 C C . THR A 1 133 ? -0.808 36.726 -1.199 1.00 45.47 133 THR A C 1
ATOM 744 O O . THR A 1 133 ? -1.812 36.713 -1.918 1.00 46.38 133 THR A O 1
ATOM 748 N N . GLY A 1 134 ? 0.427 36.745 -1.694 1.00 43.89 134 GLY A N 1
ATOM 749 C CA . GLY A 1 134 ? 0.677 36.675 -3.128 1.00 43.31 134 GLY A CA 1
ATOM 750 C C . GLY A 1 134 ? 0.201 35.367 -3.737 1.00 43.04 134 GLY A C 1
ATOM 751 O O . GLY A 1 134 ? -0.357 35.355 -4.831 1.00 43.35 134 GLY A O 1
ATOM 752 N N . LEU A 1 135 ? 0.418 34.261 -3.029 1.00 42.48 135 LEU A N 1
ATOM 753 C CA . LEU A 1 135 ? -0.035 32.950 -3.496 1.00 42.86 135 LEU A CA 1
ATOM 754 C C . LEU A 1 135 ? -1.553 32.897 -3.604 1.00 44.14 135 LEU A C 1
ATOM 755 O O . LEU A 1 135 ? -2.089 32.347 -4.566 1.00 44.82 135 LEU A O 1
ATOM 760 N N . LEU A 1 136 ? -2.234 33.477 -2.613 1.00 44.68 136 LEU A N 1
ATOM 761 C CA . LEU A 1 136 ? -3.688 33.566 -2.613 1.00 45.87 136 LEU A CA 1
ATOM 762 C C . LEU A 1 136 ? -4.183 34.411 -3.779 1.00 46.33 136 LEU A C 1
ATOM 763 O O . LEU A 1 136 ? -5.182 34.074 -4.405 1.00 47.10 136 LEU A O 1
ATOM 768 N N . LEU A 1 137 ? -3.480 35.505 -4.057 1.00 46.10 137 LEU A N 1
ATOM 769 C CA . LEU A 1 137 ? -3.765 36.358 -5.222 1.00 46.81 137 LEU A CA 1
ATOM 770 C C . LEU A 1 137 ? -3.669 35.574 -6.520 1.00 46.75 137 LEU A C 1
ATOM 771 O O . LEU A 1 137 ? -4.597 35.578 -7.322 1.00 47.72 137 LEU A O 1
ATOM 776 N N . LYS A 1 138 ? -2.539 34.909 -6.723 1.00 45.66 138 LYS A N 1
ATOM 777 C CA . LYS A 1 138 ? -2.326 34.125 -7.932 1.00 45.90 138 LYS A CA 1
ATOM 778 C C . LYS A 1 138 ? -3.402 33.052 -8.074 1.00 46.35 138 LYS A C 1
ATOM 779 O O . LYS A 1 138 ? -3.941 32.844 -9.166 1.00 47.13 138 LYS A O 1
ATOM 785 N N . GLN A 1 139 ? -3.717 32.383 -6.968 1.00 45.90 139 GLN A N 1
ATOM 786 C CA . GLN A 1 139 ? -4.798 31.405 -6.959 1.00 46.94 139 GLN A CA 1
ATOM 787 C C . GLN A 1 139 ? -6.115 32.018 -7.445 1.00 48.04 139 GLN A C 1
ATOM 788 O O . GLN A 1 139 ? -6.800 31.440 -8.287 1.00 49.20 139 GLN A O 1
ATOM 794 N N . LEU A 1 140 ? -6.448 33.191 -6.920 1.00 47.74 140 LEU A N 1
ATOM 795 C CA . LEU A 1 140 ? -7.665 33.897 -7.303 1.00 49.32 140 LEU A CA 1
ATOM 796 C C . LEU A 1 140 ? -7.685 34.324 -8.769 1.00 49.85 140 LEU A C 1
ATOM 797 O O . LEU A 1 140 ? -8.747 34.376 -9.380 1.00 50.93 140 LEU A O 1
ATOM 802 N N . GLU A 1 141 ? -6.515 34.633 -9.322 1.00 48.97 141 GLU A N 1
ATOM 803 C CA . GLU A 1 141 ? -6.388 34.967 -10.743 1.00 49.40 141 GLU A CA 1
ATOM 804 C C . GLU A 1 141 ? -6.732 33.767 -11.614 1.00 49.76 141 GLU A C 1
ATOM 805 O O . GLU A 1 141 ? -7.476 33.900 -12.586 1.00 50.90 141 GLU A O 1
ATOM 811 N N . GLU A 1 142 ? -6.213 32.599 -11.239 1.00 49.01 142 GLU A N 1
ATOM 812 C CA . GLU A 1 142 ? -6.452 31.356 -11.971 1.00 50.02 142 GLU A CA 1
ATOM 813 C C . GLU A 1 142 ? -7.868 30.791 -11.748 1.00 51.69 142 GLU A C 1
ATOM 814 O O . GLU A 1 142 ? -8.361 29.999 -12.546 1.00 52.94 142 GLU A O 1
ATOM 820 N N . GLU A 1 143 ? -8.507 31.194 -10.652 1.00 52.19 143 GLU A N 1
ATOM 821 C CA . GLU A 1 143 ? -9.923 30.906 -10.424 1.00 54.00 143 GLU A CA 1
ATOM 822 C C . GLU A 1 143 ? -10.839 31.881 -11.174 1.00 54.87 143 GLU A C 1
ATOM 823 O O . GLU A 1 143 ? -12.051 31.702 -11.182 1.00 55.90 143 GLU A O 1
ATOM 829 N N . HIS A 1 144 ? -10.247 32.901 -11.799 1.00 54.29 144 HIS A N 1
ATOM 830 C CA . HIS A 1 144 ? -10.977 33.905 -12.586 1.00 55.63 144 HIS A CA 1
ATOM 831 C C . HIS A 1 144 ? -11.880 34.789 -11.720 1.00 56.61 144 HIS A C 1
ATOM 832 O O . HIS A 1 144 ? -12.950 35.214 -12.146 1.00 58.11 144 HIS A O 1
ATOM 839 N N . LYS A 1 145 ? -11.422 35.059 -10.498 1.00 56.12 145 LYS A N 1
ATOM 840 C CA . LYS A 1 145 ? -12.119 35.922 -9.549 1.00 56.90 145 LYS A CA 1
ATOM 841 C C . LYS A 1 145 ? -11.513 37.315 -9.490 1.00 56.41 145 LYS A C 1
ATOM 842 O O . LYS A 1 145 ? -12.192 38.253 -9.110 1.00 57.82 145 LYS A O 1
ATOM 848 N N . ILE A 1 146 ? -10.238 37.443 -9.839 1.00 55.18 146 ILE A N 1
ATOM 849 C CA . ILE A 1 146 ? -9.593 38.751 -9.983 1.00 55.39 146 ILE A CA 1
ATOM 850 C C . ILE A 1 146 ? -8.732 38.782 -11.235 1.00 55.03 146 ILE A C 1
ATOM 851 O O . ILE A 1 146 ? -8.322 37.748 -11.743 1.00 54.45 146 ILE A O 1
ATOM 856 N N . ASN A 1 147 ? -8.459 39.984 -11.726 1.00 55.90 147 ASN A N 1
ATOM 857 C CA . ASN A 1 147 ? -7.468 40.180 -12.774 1.00 56.00 147 ASN A CA 1
ATOM 858 C C . ASN A 1 147 ? -6.447 41.183 -12.264 1.00 55.26 147 ASN A C 1
ATOM 859 O O . ASN A 1 147 ? -6.810 42.252 -11.769 1.00 55.98 147 ASN A O 1
ATOM 864 N N . ILE A 1 148 ? -5.172 40.842 -12.396 1.00 54.09 148 ILE A N 1
ATOM 865 C CA . ILE A 1 148 ? -4.116 41.593 -11.713 1.00 53.64 148 ILE A CA 1
ATOM 866 C C . ILE A 1 148 ? -3.964 43.041 -12.208 1.00 55.38 148 ILE A C 1
ATOM 867 O O . ILE A 1 148 ? -3.472 43.900 -11.477 1.00 55.53 148 ILE A O 1
ATOM 872 N N . ASN A 1 149 ? -4.394 43.317 -13.437 1.00 56.95 149 ASN A N 1
ATOM 873 C CA . ASN A 1 149 ? -4.307 44.670 -13.989 1.00 58.81 149 ASN A CA 1
ATOM 874 C C . ASN A 1 149 ? -5.568 45.504 -13.771 1.00 60.68 149 ASN A C 1
ATOM 875 O O . ASN A 1 149 ? -5.584 46.689 -14.103 1.00 62.57 149 ASN A O 1
ATOM 880 N N . ASP A 1 150 ? -6.613 44.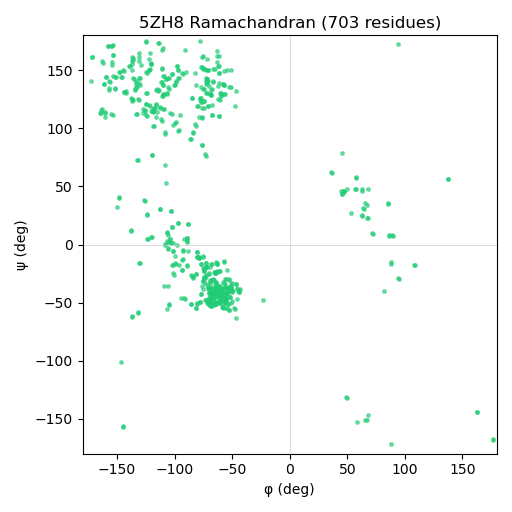893 -13.204 1.00 60.39 150 ASP A N 1
ATOM 881 C CA . ASP A 1 150 ? -7.823 45.622 -12.813 1.00 62.04 150 ASP A CA 1
ATOM 882 C C . ASP A 1 150 ? -7.581 46.402 -11.525 1.00 61.74 150 ASP A C 1
ATOM 883 O O . ASP A 1 150 ? -6.740 46.005 -10.716 1.00 60.09 150 ASP A O 1
ATOM 888 N N . PRO A 1 151 ? -8.324 47.509 -11.327 1.00 63.66 151 PRO A N 1
ATOM 889 C CA . PRO A 1 151 ? -8.122 48.366 -10.163 1.00 64.04 151 PRO A CA 1
ATOM 890 C C . PRO A 1 151 ? -8.691 47.798 -8.865 1.00 63.14 151 PRO A C 1
ATOM 891 O O . PRO A 1 151 ? -9.534 46.904 -8.897 1.00 62.77 151 PRO A O 1
ATOM 895 N N . VAL A 1 152 ? -8.214 48.320 -7.738 1.00 62.86 152 VAL A N 1
ATOM 896 C CA . VAL A 1 152 ? -8.722 47.917 -6.423 1.00 62.33 152 VAL A CA 1
ATOM 897 C C . VAL A 1 152 ? -10.198 48.268 -6.265 1.00 64.41 152 VAL A C 1
ATOM 898 O O . VAL A 1 152 ? -10.965 47.491 -5.696 1.00 64.14 152 VAL A O 1
ATOM 902 N N . SER A 1 153 ? -10.576 49.442 -6.762 1.00 66.78 153 SER A N 1
ATOM 903 C CA . SER A 1 153 ? -11.951 49.935 -6.637 1.00 69.48 153 SER A CA 1
ATOM 904 C C . SER A 1 153 ? -12.978 48.954 -7.210 1.00 69.55 153 SER A C 1
ATOM 905 O O . SER A 1 153 ? -14.107 48.894 -6.737 1.00 71.01 153 SER A O 1
ATOM 908 N N . LYS A 1 154 ? -12.577 48.184 -8.218 1.00 68.44 154 LYS A N 1
ATOM 909 C CA . LYS A 1 154 ? -13.443 47.158 -8.804 1.00 68.65 154 LYS A CA 1
ATOM 910 C C . LYS A 1 154 ? -13.849 46.105 -7.772 1.00 67.74 154 LYS A C 1
ATOM 911 O O . LYS A 1 154 ? -15.032 45.770 -7.654 1.00 69.22 154 LYS A O 1
ATOM 917 N N . TYR A 1 155 ? -12.870 45.602 -7.022 1.00 65.64 155 TYR A N 1
ATOM 918 C CA . TYR A 1 155 ? -13.109 44.529 -6.056 1.00 64.74 155 TYR A CA 1
ATOM 919 C C . TYR A 1 155 ? -13.396 45.048 -4.649 1.00 66.39 155 TYR A C 1
ATOM 920 O O . TYR A 1 155 ? -14.015 44.353 -3.842 1.00 66.41 155 TYR A O 1
ATOM 929 N N . LEU A 1 156 ? -12.959 46.272 -4.370 1.00 68.22 156 LEU A N 1
ATOM 930 C CA . LEU A 1 156 ? -13.104 46.874 -3.051 1.00 70.15 156 LEU A CA 1
ATOM 931 C C . LEU A 1 156 ? -13.654 48.294 -3.218 1.00 73.83 156 LEU A C 1
ATOM 932 O O . LEU A 1 156 ? -12.926 49.268 -3.039 1.00 74.40 156 LEU A O 1
ATOM 937 N N . PRO A 1 157 ? -14.954 48.408 -3.573 1.00 76.84 157 PRO A N 1
ATOM 938 C CA . PRO A 1 157 ? -15.637 49.657 -3.968 1.00 80.21 157 PRO A CA 1
ATOM 939 C C . PRO A 1 157 ? -15.339 50.881 -3.108 1.00 82.49 157 PRO A C 1
ATOM 940 O O . PRO A 1 157 ? -15.185 51.979 -3.642 1.00 84.06 157 PRO A O 1
ATOM 944 N N . TRP A 1 158 ? -15.269 50.691 -1.793 1.00 83.06 158 TRP A N 1
ATOM 945 C CA . TRP A 1 158 ? -15.053 51.805 -0.863 1.00 85.70 158 TRP A CA 1
ATOM 946 C C . TRP A 1 158 ? -13.615 52.327 -0.859 1.00 84.48 158 TRP A C 1
ATOM 947 O O . TRP A 1 158 ? -13.389 53.479 -0.492 1.00 86.67 158 TRP A O 1
ATOM 958 N N . PHE A 1 159 ? -12.653 51.502 -1.274 1.00 81.17 159 PHE A N 1
ATOM 959 C CA . PHE A 1 159 ? -11.268 51.948 -1.384 1.00 79.99 159 PHE A CA 1
ATOM 960 C C . PHE A 1 159 ? -11.094 52.894 -2.578 1.00 81.89 159 PHE A C 1
ATOM 961 O O . PHE A 1 159 ? -10.576 52.509 -3.631 1.00 80.27 159 PHE A O 1
ATOM 969 N N . LYS A 1 160 ? -11.540 54.137 -2.402 1.00 85.76 160 LYS A N 1
ATOM 970 C CA . LYS A 1 160 ? -11.462 55.148 -3.450 1.00 88.14 160 LYS A CA 1
ATOM 971 C C . LYS A 1 160 ? -10.189 55.968 -3.305 1.00 88.38 160 LYS A C 1
ATOM 972 O O . LYS A 1 160 ? -9.705 56.197 -2.194 1.00 88.57 160 LYS A O 1
ATOM 978 N N . THR A 1 161 ? -9.654 56.409 -4.441 1.00 88.69 161 THR A N 1
ATOM 979 C CA . THR A 1 161 ? -8.324 57.011 -4.500 1.00 88.64 161 THR A CA 1
ATOM 980 C C . THR A 1 161 ? -8.230 58.016 -5.649 1.00 91.19 161 THR A C 1
ATOM 981 O O . THR A 1 161 ? -8.814 57.802 -6.709 1.00 91.63 161 THR A O 1
ATOM 985 N N . SER A 1 162 ? -7.482 59.097 -5.430 1.00 93.31 162 SER A N 1
ATOM 986 C CA . SER A 1 162 ? -7.363 60.217 -6.387 1.00 96.58 162 SER A CA 1
ATOM 987 C C . SER A 1 162 ? -7.196 59.755 -7.842 1.00 95.30 162 SER A C 1
ATOM 988 O O . SER A 1 162 ? -7.730 60.366 -8.764 1.00 97.79 162 SER A O 1
ATOM 991 N N . LYS A 1 163 ? -6.430 58.684 -8.029 1.00 91.54 163 LYS A N 1
ATOM 992 C CA . LYS A 1 163 ? -6.264 58.034 -9.317 1.00 90.00 163 LYS A CA 1
ATOM 993 C C . LYS A 1 163 ? -6.474 56.534 -9.113 1.00 85.98 163 LYS A C 1
ATOM 994 O O . LYS A 1 163 ? -6.316 56.039 -7.998 1.00 84.12 163 LYS A O 1
ATOM 1000 N N . PRO A 1 164 ? -6.819 55.797 -10.187 1.00 84.80 164 PRO A N 1
ATOM 1001 C CA . PRO A 1 164 ? -7.019 54.354 -10.041 1.00 81.20 164 PRO A CA 1
ATOM 1002 C C . PRO A 1 164 ? -5.711 53.612 -9.808 1.00 77.78 164 PRO A C 1
ATOM 1003 O O . PRO A 1 164 ? -4.696 53.959 -10.407 1.00 78.27 164 PRO A O 1
ATOM 1007 N N . ILE A 1 165 ? -5.741 52.611 -8.933 1.00 74.74 165 ILE A N 1
ATOM 1008 C CA . ILE A 1 165 ? -4.562 51.800 -8.614 1.00 71.34 165 ILE A CA 1
ATOM 1009 C C . ILE A 1 165 ? -4.785 50.349 -9.025 1.00 68.27 165 ILE A C 1
ATOM 1010 O O . ILE A 1 165 ? -5.583 49.662 -8.394 1.00 67.06 165 ILE A O 1
ATOM 1015 N N . PRO A 1 166 ? -4.087 49.865 -10.068 1.00 66.85 166 PRO A N 1
ATOM 1016 C CA . PRO A 1 166 ? -4.270 48.451 -10.400 1.00 64.58 166 PRO A CA 1
ATOM 1017 C C . PRO A 1 166 ? -3.731 47.546 -9.295 1.00 61.75 166 PRO A C 1
ATOM 1018 O O . PRO A 1 166 ? -2.801 47.936 -8.587 1.00 61.26 166 PRO A O 1
ATOM 1022 N N . LEU A 1 167 ? -4.320 46.359 -9.145 1.00 60.10 167 LEU A N 1
ATOM 1023 C CA . LEU A 1 167 ? -3.859 45.388 -8.150 1.00 57.77 167 LEU A CA 1
ATOM 1024 C C . LEU A 1 167 ? -2.364 45.131 -8.293 1.00 56.13 167 LEU A C 1
ATOM 1025 O O . LEU A 1 167 ? -1.672 44.931 -7.298 1.00 54.68 167 LEU A O 1
ATOM 1030 N N . LYS A 1 168 ? -1.885 45.129 -9.537 1.00 56.21 168 LYS A N 1
ATOM 1031 C CA . LYS A 1 168 ? -0.481 44.880 -9.843 1.00 55.03 168 LYS A CA 1
ATOM 1032 C C . LYS A 1 168 ? 0.446 45.905 -9.193 1.00 54.92 168 LYS A C 1
ATOM 1033 O O . LYS A 1 168 ? 1.530 45.546 -8.741 1.00 53.48 168 LYS A O 1
ATOM 1039 N N . ASP A 1 169 ? 0.025 47.167 -9.155 1.00 56.35 169 ASP A N 1
ATOM 1040 C CA . ASP A 1 169 ? 0.829 48.231 -8.552 1.00 56.98 169 ASP A CA 1
ATOM 1041 C C . ASP A 1 169 ? 0.941 48.105 -7.028 1.00 55.92 169 ASP A C 1
ATOM 1042 O O . ASP A 1 169 ? 1.944 48.512 -6.447 1.00 55.80 169 ASP A O 1
ATOM 1047 N N . LEU A 1 170 ? -0.081 47.547 -6.387 1.00 55.29 170 LEU A N 1
ATOM 1048 C CA . LEU A 1 170 ? 0.002 47.204 -4.973 1.00 54.29 170 LEU A CA 1
ATOM 1049 C C . LEU A 1 170 ? 0.968 46.043 -4.783 1.00 52.02 170 LEU A C 1
ATOM 1050 O O . LEU A 1 170 ? 1.882 46.107 -3.967 1.00 51.53 170 LEU A O 1
ATOM 1055 N N . MET A 1 171 ? 0.748 44.983 -5.551 1.00 51.15 171 MET A N 1
ATOM 1056 C CA . MET A 1 171 ? 1.572 43.780 -5.510 1.00 49.44 171 MET A CA 1
ATOM 1057 C C . MET A 1 171 ? 3.058 44.084 -5.699 1.00 49.53 171 MET A C 1
ATOM 1058 O O . MET A 1 171 ? 3.900 43.493 -5.025 1.00 48.61 171 MET A O 1
ATOM 1063 N N . LEU A 1 172 ? 3.370 45.009 -6.604 1.00 51.14 172 LEU A N 1
ATOM 1064 C CA . LEU A 1 172 ? 4.759 45.359 -6.925 1.00 51.41 172 LEU A CA 1
ATOM 1065 C C . LEU A 1 172 ? 5.336 46.488 -6.053 1.00 52.48 172 LEU A C 1
ATOM 1066 O O . LEU A 1 172 ? 6.480 46.899 -6.265 1.00 53.43 172 LEU A O 1
ATOM 1071 N N . HIS A 1 173 ? 4.562 46.978 -5.083 1.00 52.77 173 HIS A N 1
ATOM 1072 C CA . HIS A 1 173 ? 4.949 48.127 -4.246 1.00 54.03 173 HIS A CA 1
ATOM 1073 C C . HIS A 1 173 ? 5.248 49.388 -5.058 1.00 56.30 173 HIS A C 1
ATOM 1074 O O . HIS A 1 173 ? 6.336 49.941 -4.966 1.00 57.08 173 HIS A O 1
ATOM 1081 N N . GLN A 1 174 ? 4.273 49.834 -5.847 1.00 57.79 174 GLN A N 1
ATOM 1082 C CA . GLN A 1 174 ? 4.393 51.071 -6.623 1.00 60.43 174 GLN A CA 1
ATOM 1083 C C . GLN A 1 174 ? 3.035 51.757 -6.787 1.00 62.62 174 GLN A C 1
ATOM 1084 O O . GLN A 1 174 ? 2.720 52.302 -7.847 1.00 64.34 174 GLN A O 1
ATOM 1090 N N . SER A 1 175 ? 2.251 51.749 -5.713 1.00 62.75 175 SER A N 1
ATOM 1091 C CA . SER A 1 175 ? 0.889 52.273 -5.733 1.00 64.66 175 SER A CA 1
ATOM 1092 C C . SER A 1 175 ? 0.828 53.783 -5.519 1.00 68.13 175 SER A C 1
ATOM 1093 O O . SER A 1 175 ? -0.093 54.447 -5.993 1.00 70.20 175 SER A O 1
ATOM 1096 N N . GLY A 1 176 ? 1.806 54.319 -4.796 1.00 69.13 176 GLY A N 1
ATOM 1097 C CA . GLY A 1 176 ? 1.817 55.735 -4.441 1.00 72.65 176 GLY A CA 1
ATOM 1098 C C . GLY A 1 176 ? 1.099 56.022 -3.137 1.00 73.79 176 GLY A C 1
ATOM 1099 O O . GLY A 1 176 ? 0.922 57.182 -2.768 1.00 77.09 176 GLY A O 1
ATOM 1100 N N . LEU A 1 177 ? 0.698 54.969 -2.430 1.00 71.57 177 LEU A N 1
ATOM 1101 C CA . LEU A 1 177 ? 0.069 55.115 -1.126 1.00 72.43 177 LEU A CA 1
ATOM 1102 C C . LEU A 1 177 ? 1.132 55.519 -0.108 1.00 73.02 177 LEU A C 1
ATOM 1103 O O . LEU A 1 177 ? 2.264 55.022 -0.151 1.00 71.15 177 LEU A O 1
ATOM 1108 N N . TYR A 1 178 ? 0.768 56.423 0.801 1.00 75.85 178 TYR A N 1
ATOM 1109 C CA . TYR A 1 178 ? 1.631 56.776 1.924 1.00 76.48 178 TYR A CA 1
ATOM 1110 C C . TYR A 1 178 ? 1.971 55.523 2.721 1.00 73.58 178 TYR A C 1
ATOM 1111 O O . TYR A 1 178 ? 1.179 54.581 2.775 1.00 71.57 178 TYR A O 1
ATOM 1120 N N . LYS A 1 179 ? 3.153 55.512 3.335 1.00 73.63 179 LYS A N 1
ATOM 1121 C CA . LYS A 1 179 ? 3.593 54.357 4.114 1.00 71.41 179 LYS A CA 1
ATOM 1122 C C . LYS A 1 179 ? 2.633 54.115 5.275 1.00 71.71 179 LYS A C 1
ATOM 1123 O O . LYS A 1 179 ? 2.183 55.062 5.915 1.00 74.42 179 LYS A O 1
ATOM 1129 N N . TYR A 1 180 ? 2.326 52.843 5.531 1.00 69.35 180 TYR A N 1
ATOM 1130 C CA . TYR A 1 180 ? 1.332 52.461 6.515 1.00 70.05 180 TYR A CA 1
ATOM 1131 C C . TYR A 1 180 ? 1.856 52.836 7.881 1.00 72.03 180 TYR A C 1
ATOM 1132 O O . TYR A 1 180 ? 2.931 52.402 8.293 1.00 70.87 180 TYR A O 1
ATOM 1141 N N . LYS A 1 181 ? 1.109 53.686 8.563 1.00 75.65 181 LYS A N 1
ATOM 1142 C CA . LYS A 1 181 ? 1.415 54.065 9.927 1.00 77.81 181 LYS A CA 1
ATOM 1143 C C . LYS A 1 181 ? 0.472 53.266 10.810 1.00 78.14 181 LYS A C 1
ATOM 1144 O O . LYS A 1 181 ? -0.708 53.609 10.911 1.00 80.29 181 LYS A O 1
ATOM 1150 N N . SER A 1 182 ? 0.984 52.204 11.437 1.00 76.31 182 SER A N 1
ATOM 1151 C CA . SER A 1 182 ? 0.180 51.354 12.319 1.00 76.32 182 SER A CA 1
ATOM 1152 C C . SER A 1 182 ? -0.355 52.107 13.551 1.00 79.83 182 SER A C 1
ATOM 1153 O O . SER A 1 182 ? 0.181 53.147 13.942 1.00 81.80 182 SER A O 1
ATOM 1156 N N . SER A 1 183 ? -1.436 51.580 14.129 1.00 80.54 183 SER A N 1
ATOM 1157 C CA . SER A 1 183 ? -2.004 52.102 15.369 1.00 83.95 183 SER A CA 1
ATOM 1158 C C . SER A 1 183 ? -2.577 50.961 16.208 1.00 83.93 183 SER A C 1
ATOM 1159 O O . SER A 1 183 ? -3.127 50.003 15.668 1.00 82.28 183 SER A O 1
ATOM 1162 N N . LYS A 1 184 ? -2.454 51.078 17.528 1.00 86.56 184 LYS A N 1
ATOM 1163 C CA . LYS A 1 184 ? -2.988 50.076 18.454 1.00 87.22 184 LYS A CA 1
ATOM 1164 C C . LYS A 1 184 ? -4.513 50.117 18.464 1.00 89.28 184 LYS A C 1
ATOM 1165 O O . LYS A 1 184 ? -5.168 49.129 18.797 1.00 89.22 184 LYS A O 1
ATOM 1171 N N . ASP A 1 185 ? -5.065 51.273 18.103 1.00 91.23 185 ASP A N 1
ATOM 1172 C CA . ASP A 1 185 ? -6.506 51.458 17.974 1.00 93.29 185 ASP A CA 1
ATOM 1173 C C . ASP A 1 185 ? -7.145 50.416 17.059 1.00 90.30 185 ASP A C 1
ATOM 1174 O O . ASP A 1 185 ? -8.226 49.904 17.352 1.00 91.86 185 ASP A O 1
ATOM 1179 N N . TYR A 1 186 ? -6.472 50.104 15.955 1.00 86.18 186 TYR A N 1
ATOM 1180 C CA . TYR A 1 186 ? -7.055 49.256 14.918 1.00 83.37 186 TYR A CA 1
ATOM 1181 C C . TYR A 1 186 ? -7.157 47.812 15.388 1.00 81.88 186 TYR A C 1
ATOM 1182 O O . TYR A 1 186 ? -6.153 47.177 15.703 1.00 79.70 186 TYR A O 1
ATOM 1191 N N . LYS A 1 187 ? -8.387 47.312 15.433 1.00 83.18 187 LYS A N 1
ATOM 1192 C CA . LYS A 1 187 ? -8.682 45.999 15.980 1.00 82.74 187 LYS A CA 1
ATOM 1193 C C . LYS A 1 187 ? -8.685 44.919 14.917 1.00 79.00 187 LYS A C 1
ATOM 1194 O O . LYS A 1 187 ? -8.699 43.736 15.252 1.00 78.15 187 LYS A O 1
ATOM 1200 N N . ASN A 1 188 ? -8.687 45.313 13.644 1.00 76.96 188 ASN A N 1
ATOM 1201 C CA . ASN A 1 188 ? -8.841 44.352 12.552 1.00 74.09 188 ASN A CA 1
ATOM 1202 C C . ASN A 1 188 ? -8.306 44.871 11.220 1.00 71.94 188 ASN A C 1
ATOM 1203 O O . ASN A 1 188 ? -7.972 46.054 11.087 1.00 72.68 188 ASN A O 1
ATOM 1208 N N . LEU A 1 189 ? -8.244 43.971 10.240 1.00 69.21 189 LEU A N 1
ATOM 1209 C CA . LEU A 1 189 ? -7.781 44.309 8.898 1.00 67.48 189 LEU A CA 1
ATOM 1210 C C . LEU A 1 189 ? -8.593 45.452 8.299 1.00 69.78 189 LEU A C 1
ATOM 1211 O O . LEU A 1 189 ? -8.028 46.344 7.675 1.00 69.73 189 LEU A O 1
ATOM 1216 N N . ASP A 1 190 ? -9.911 45.421 8.498 1.00 72.41 190 ASP A N 1
ATOM 1217 C CA . ASP A 1 190 ? -10.822 46.433 7.937 1.00 74.69 190 ASP A CA 1
ATOM 1218 C C . ASP A 1 190 ? -10.445 47.854 8.346 1.00 76.51 190 ASP A C 1
ATOM 1219 O O . ASP A 1 190 ? -10.342 48.742 7.499 1.00 76.67 190 ASP A O 1
ATOM 1224 N N . GLN A 1 191 ? -10.239 48.064 9.643 1.00 78.15 191 GLN A N 1
ATOM 1225 C CA . GLN A 1 191 ? -9.879 49.385 10.156 1.00 80.43 191 GLN A CA 1
ATOM 1226 C C . GLN A 1 191 ? -8.532 49.850 9.609 1.00 78.12 191 GLN A C 1
ATOM 1227 O O . GLN A 1 191 ? -8.365 51.021 9.276 1.00 79.61 191 GLN A O 1
ATOM 1233 N N . ALA A 1 192 ? -7.581 48.929 9.513 1.00 74.75 192 ALA A N 1
ATOM 1234 C CA . ALA A 1 192 ? -6.266 49.237 8.952 1.00 72.82 192 ALA A CA 1
ATOM 1235 C C . ALA A 1 192 ? -6.365 49.730 7.507 1.00 72.35 192 ALA A C 1
ATOM 1236 O O . ALA A 1 192 ? -5.778 50.756 7.161 1.00 72.96 192 ALA A O 1
ATOM 1238 N N . VAL A 1 193 ? -7.114 49.004 6.674 1.00 71.26 193 VAL A N 1
ATOM 1239 C CA . VAL A 1 193 ? -7.267 49.365 5.256 1.00 70.68 193 VAL A CA 1
ATOM 1240 C C . VAL A 1 193 ? -8.185 50.578 5.070 1.00 73.63 193 VAL A C 1
ATOM 1241 O O . VAL A 1 193 ? -8.023 51.334 4.112 1.00 73.87 193 VAL A O 1
ATOM 1245 N N . LYS A 1 194 ? -9.138 50.766 5.980 1.00 75.92 194 LYS A N 1
ATOM 1246 C CA . LYS A 1 194 ? -9.952 51.981 5.975 1.00 79.47 194 LYS A CA 1
ATOM 1247 C C . LYS A 1 194 ? -9.144 53.192 6.449 1.00 80.78 194 LYS A C 1
ATOM 1248 O O . LYS A 1 194 ? -9.438 54.318 6.078 1.00 83.14 194 LYS A O 1
ATOM 1254 N N . ALA A 1 195 ? -8.122 52.956 7.262 1.00 79.46 195 ALA A N 1
ATOM 1255 C CA . ALA A 1 195 ? -7.176 54.012 7.629 1.00 80.65 195 ALA A CA 1
ATOM 1256 C C . ALA A 1 195 ? -6.301 54.406 6.438 1.00 79.25 195 ALA A C 1
ATOM 1257 O O . ALA A 1 195 ? -6.115 55.596 6.171 1.00 81.34 195 ALA A O 1
ATOM 1259 N N . ILE A 1 196 ? -5.780 53.402 5.728 1.00 75.87 196 ILE A N 1
ATOM 1260 C CA . ILE A 1 196 ? -4.938 53.604 4.537 1.00 74.50 196 ILE A CA 1
ATOM 1261 C C . ILE A 1 196 ? -5.677 54.345 3.428 1.00 76.41 196 ILE A C 1
ATOM 1262 O O . ILE A 1 196 ? -5.088 55.118 2.678 1.00 76.88 196 ILE A O 1
ATOM 1267 N N . GLN A 1 197 ? -6.970 54.077 3.309 1.00 77.74 197 GLN A N 1
ATOM 1268 C CA . GLN A 1 197 ? -7.790 54.732 2.293 1.00 80.12 197 GLN A CA 1
ATOM 1269 C C . GLN A 1 197 ? -7.918 56.232 2.571 1.00 84.48 197 GLN A C 1
ATOM 1270 O O . GLN A 1 197 ? -7.851 57.032 1.645 1.00 86.01 197 GLN A O 1
ATOM 1276 N N . LYS A 1 198 ? -8.083 56.606 3.840 1.00 86.97 198 LYS A N 1
ATOM 1277 C CA . LYS A 1 198 ? -8.132 58.016 4.228 1.00 91.37 198 LYS A CA 1
ATOM 1278 C C . LYS A 1 198 ? -6.812 58.744 3.916 1.00 91.94 198 LYS A C 1
ATOM 1279 O O . LYS A 1 198 ? -6.827 59.855 3.378 1.00 94.77 198 LYS A O 1
ATOM 1285 N N . ARG A 1 199 ? -5.681 58.125 4.248 1.00 89.69 199 ARG A N 1
ATOM 1286 C CA . ARG A 1 199 ? -4.382 58.729 3.973 1.00 90.15 199 ARG A CA 1
ATOM 1287 C C . ARG A 1 199 ? -4.171 58.874 2.472 1.00 89.88 199 ARG A C 1
ATOM 1288 O O . ARG A 1 199 ? -3.651 59.881 2.019 1.00 92.04 199 ARG A O 1
ATOM 1296 N N . GLY A 1 200 ? -4.528 57.832 1.724 1.00 87.66 200 GLY A N 1
ATOM 1297 C CA . GLY A 1 200 ? -4.563 57.884 0.274 1.00 87.84 200 GLY A CA 1
ATOM 1298 C C . GLY A 1 200 ? -3.210 58.003 -0.396 1.00 87.28 200 GLY A C 1
ATOM 1299 O O . GLY A 1 200 ? -2.193 57.492 0.092 1.00 84.85 200 GLY A O 1
ATOM 1300 N N . ILE A 1 201 ? -3.206 58.710 -1.522 1.00 89.76 201 ILE A N 1
ATOM 1301 C CA . ILE A 1 201 ? -2.054 58.765 -2.432 1.00 89.35 201 ILE A CA 1
ATOM 1302 C C . ILE A 1 201 ? -1.096 59.903 -2.100 1.00 92.26 201 ILE A C 1
ATOM 1303 O O . ILE A 1 201 ? -1.502 60.959 -1.614 1.00 95.79 201 ILE A O 1
ATOM 1308 N N . ASP A 1 202 ? 0.180 59.660 -2.380 1.00 91.28 202 ASP A N 1
ATOM 1309 C CA . ASP A 1 202 ? 1.223 60.666 -2.280 1.00 94.01 202 ASP A CA 1
ATOM 1310 C C . ASP A 1 202 ? 1.702 60.996 -3.699 1.00 95.76 202 ASP A C 1
ATOM 1311 O O . ASP A 1 202 ? 2.386 60.174 -4.324 1.00 92.90 202 ASP A O 1
ATOM 1316 N N . PRO A 1 203 ? 1.322 62.180 -4.226 1.00 100.96 203 PRO A N 1
ATOM 1317 C CA . PRO A 1 203 ? 1.558 62.487 -5.637 1.00 102.95 203 PRO A CA 1
ATOM 1318 C C . PRO A 1 203 ? 2.985 62.271 -6.111 1.00 102.75 203 PRO A C 1
ATOM 1319 O O . PRO A 1 203 ? 3.171 61.601 -7.114 1.00 101.55 203 PRO A O 1
ATOM 1323 N N . LYS A 1 204 ? 3.970 62.820 -5.401 1.00 104.77 204 LYS A N 1
ATOM 1324 C CA . LYS A 1 204 ? 5.383 62.723 -5.800 1.00 105.12 204 LYS A CA 1
ATOM 1325 C C . LYS A 1 204 ? 5.872 61.276 -5.933 1.00 101.31 204 LYS A C 1
ATOM 1326 O O . LYS A 1 204 ? 6.726 60.982 -6.763 1.00 100.66 204 LYS A O 1
ATOM 1332 N N . LYS A 1 205 ? 5.313 60.392 -5.108 1.00 99.52 205 LYS A N 1
ATOM 1333 C CA . LYS A 1 205 ? 5.639 58.971 -5.128 1.00 96.05 205 LYS A CA 1
ATOM 1334 C C . LYS A 1 205 ? 4.721 58.140 -6.033 1.00 94.69 205 LYS A C 1
ATOM 1335 O O . LYS A 1 205 ? 4.825 56.917 -6.049 1.00 91.56 205 LYS A O 1
ATOM 1341 N N . TYR A 1 206 ? 3.819 58.776 -6.767 1.00 97.84 206 TYR A N 1
ATOM 1342 C CA . TYR A 1 206 ? 2.949 58.007 -7.667 1.00 97.25 206 TYR A CA 1
ATOM 1343 C C . TYR A 1 206 ? 3.739 57.278 -8.764 1.00 95.52 206 TYR A C 1
ATOM 1344 O O . TYR A 1 206 ? 4.647 57.840 -9.381 1.00 97.50 206 TYR A O 1
ATOM 1353 N N . LYS A 1 207 ? 3.366 56.022 -9.009 1.00 92.14 207 LYS A N 1
ATOM 1354 C CA . LYS A 1 207 ? 4.036 55.151 -9.982 1.00 90.12 207 LYS A CA 1
ATOM 1355 C C . LYS A 1 207 ? 5.563 55.031 -9.792 1.00 88.33 207 LYS A C 1
ATOM 1356 O O . LYS A 1 207 ? 6.295 54.775 -10.747 1.00 88.47 207 LYS A O 1
ATOM 1362 N N . LYS A 1 208 ? 6.035 55.216 -8.561 1.00 86.34 208 LYS A N 1
ATOM 1363 C CA . LYS A 1 208 ? 7.415 54.898 -8.210 1.00 84.13 208 LYS A CA 1
ATOM 1364 C C . LYS A 1 208 ? 7.417 53.861 -7.108 1.00 79.93 208 LYS A C 1
ATOM 1365 O O . LYS A 1 208 ? 6.464 53.767 -6.339 1.00 78.97 208 LYS A O 1
ATOM 1371 N N . HIS A 1 209 ? 8.508 53.107 -7.015 1.00 77.08 209 HIS A N 1
ATOM 1372 C CA . HIS A 1 209 ? 8.603 52.033 -6.036 1.00 73.56 209 HIS A CA 1
ATOM 1373 C C . HIS A 1 209 ? 8.780 52.569 -4.625 1.00 72.46 209 HIS A C 1
ATOM 1374 O O . HIS A 1 209 ? 9.514 53.528 -4.406 1.00 74.41 209 HIS A O 1
ATOM 1381 N N . MET A 1 210 ? 8.076 51.961 -3.678 1.00 69.49 210 MET A N 1
ATOM 1382 C CA . MET A 1 210 ? 8.247 52.255 -2.267 1.00 68.76 210 MET A CA 1
ATOM 1383 C C . MET A 1 210 ? 7.690 51.087 -1.462 1.00 65.40 210 MET A C 1
ATOM 1384 O O . MET A 1 210 ? 6.478 50.845 -1.469 1.00 65.66 210 MET A O 1
ATOM 1389 N N . TYR A 1 211 ? 8.563 50.361 -0.772 1.00 62.56 211 TYR A N 1
ATOM 1390 C CA . TYR A 1 211 ? 8.126 49.235 0.053 1.00 59.58 211 TYR A CA 1
ATOM 1391 C C . TYR A 1 211 ? 7.125 49.736 1.086 1.00 59.47 211 TYR A C 1
ATOM 1392 O O . TYR A 1 211 ? 7.301 50.805 1.667 1.00 61.52 211 TYR A O 1
ATOM 1401 N N . ASN A 1 212 ? 6.069 48.965 1.296 1.00 57.26 212 ASN A N 1
ATOM 1402 C CA . ASN A 1 212 ? 4.942 49.412 2.097 1.00 57.92 212 ASN A CA 1
ATOM 1403 C C . ASN A 1 212 ? 4.091 48.202 2.486 1.00 56.04 212 ASN A C 1
ATOM 1404 O O . ASN A 1 212 ? 3.477 47.566 1.621 1.00 55.37 212 ASN A O 1
ATOM 1409 N N . ASP A 1 213 ? 4.064 47.887 3.780 1.00 55.38 213 ASP A N 1
ATOM 1410 C CA . ASP A 1 213 ? 3.200 46.824 4.298 1.00 54.10 213 ASP A CA 1
ATOM 1411 C C . ASP A 1 213 ? 1.756 47.063 3.889 1.00 54.80 213 ASP A C 1
ATOM 1412 O O . ASP A 1 213 ? 1.033 46.118 3.588 1.00 53.98 213 ASP A O 1
ATOM 1417 N N . GLY A 1 214 ? 1.351 48.334 3.893 1.00 56.62 214 GLY A N 1
ATOM 1418 C CA . GLY A 1 214 ? -0.005 48.738 3.535 1.00 57.82 214 GLY A CA 1
ATOM 1419 C C . GLY A 1 214 ? -0.517 48.166 2.229 1.00 56.44 214 GLY A C 1
ATOM 1420 O O . GLY A 1 214 ? -1.682 47.792 2.138 1.00 56.48 214 GLY A O 1
ATOM 1421 N N . ASN A 1 215 ? 0.352 48.091 1.220 1.00 54.87 215 ASN A N 1
ATOM 1422 C CA . ASN A 1 215 ? -0.039 47.530 -0.066 1.00 53.82 215 ASN A CA 1
ATOM 1423 C C . ASN A 1 215 ? -0.630 46.141 0.129 1.00 52.01 215 ASN A C 1
ATOM 1424 O O . ASN A 1 215 ? -1.720 45.854 -0.356 1.00 52.68 215 ASN A O 1
ATOM 1429 N N . TYR A 1 216 ? 0.087 45.281 0.846 1.00 49.94 216 TYR A N 1
ATOM 1430 C CA . TYR A 1 216 ? -0.363 43.904 1.030 1.00 48.33 216 TYR A CA 1
ATOM 1431 C C . TYR A 1 216 ? -1.484 43.758 2.062 1.00 49.43 216 TYR A C 1
ATOM 1432 O O . TYR A 1 216 ? -2.171 42.736 2.079 1.00 48.96 216 TYR A O 1
ATOM 1441 N N . LEU A 1 217 ? -1.687 44.775 2.900 1.00 51.26 217 LEU A N 1
ATOM 1442 C CA . LEU A 1 217 ? -2.887 44.831 3.748 1.00 53.01 217 LEU A CA 1
ATOM 1443 C C . LEU A 1 217 ? -4.143 45.086 2.904 1.00 54.13 217 LEU A C 1
ATOM 1444 O O . LEU A 1 217 ? -5.181 44.473 3.140 1.00 54.55 217 LEU A O 1
ATOM 1449 N N . VAL A 1 218 ? -4.037 45.982 1.921 1.00 54.66 218 VAL A N 1
ATOM 1450 C CA . VAL A 1 218 ? -5.121 46.232 0.962 1.00 55.82 218 VAL A CA 1
ATOM 1451 C C . VAL A 1 218 ? -5.417 44.996 0.114 1.00 54.10 218 VAL A C 1
ATOM 1452 O O . VAL A 1 218 ? -6.581 44.691 -0.166 1.00 54.87 218 VAL A O 1
ATOM 1456 N N . LEU A 1 219 ? -4.359 44.308 -0.313 1.00 51.85 219 LEU A N 1
ATOM 1457 C CA . LEU A 1 219 ? -4.500 43.071 -1.088 1.00 50.48 219 LEU A CA 1
ATOM 1458 C C . LEU A 1 219 ? -5.146 41.962 -0.271 1.00 50.26 219 LEU A C 1
ATOM 1459 O O . LEU A 1 219 ? -5.939 41.187 -0.796 1.00 50.68 219 LEU A O 1
ATOM 1464 N N . ALA A 1 220 ? -4.799 41.880 1.007 1.00 50.29 220 ALA A N 1
ATOM 1465 C CA . ALA A 1 220 ? -5.426 40.915 1.904 1.00 50.66 220 ALA A CA 1
ATOM 1466 C C . ALA A 1 220 ? -6.934 41.178 2.023 1.00 52.88 220 ALA A C 1
ATOM 1467 O O . ALA A 1 220 ? -7.727 40.239 2.054 1.00 53.40 220 ALA A O 1
ATOM 1469 N N . LYS A 1 221 ? -7.327 42.449 2.081 1.00 54.54 221 LYS A N 1
ATOM 1470 C CA . LYS A 1 221 ? -8.739 42.808 2.157 1.00 56.94 221 LYS A CA 1
ATOM 1471 C C . LYS A 1 221 ? -9.460 42.517 0.836 1.00 56.97 221 LYS A C 1
ATOM 1472 O O . LYS A 1 221 ? -10.624 42.095 0.835 1.00 58.03 221 LYS A O 1
ATOM 1478 N N . VAL A 1 222 ? -8.766 42.747 -0.281 1.00 55.66 222 VAL A N 1
ATOM 1479 C CA . VAL A 1 222 ? -9.273 42.384 -1.609 1.00 55.30 222 VAL A CA 1
ATOM 1480 C C . VAL A 1 222 ? -9.608 40.889 -1.637 1.00 54.19 222 VAL A C 1
ATOM 1481 O O . VAL A 1 222 ? -10.683 40.488 -2.102 1.00 55.03 222 VAL A O 1
ATOM 1485 N N . ILE A 1 223 ? -8.683 40.076 -1.126 1.00 52.09 223 ILE A N 1
ATOM 1486 C CA . ILE A 1 223 ? -8.888 38.633 -1.031 1.00 51.24 223 ILE A CA 1
ATOM 1487 C C . ILE A 1 223 ? -10.151 38.337 -0.231 1.00 52.78 223 ILE A C 1
ATOM 1488 O O . ILE A 1 223 ? -10.989 37.549 -0.657 1.00 53.35 223 ILE A O 1
ATOM 1493 N N . GLU A 1 224 ? -10.285 38.976 0.925 1.00 53.66 224 GLU A N 1
ATOM 1494 C CA . GLU A 1 224 ? -11.448 38.750 1.775 1.00 55.68 224 GLU A CA 1
ATOM 1495 C C . GLU A 1 224 ? -12.749 39.147 1.082 1.00 57.44 224 GLU A C 1
ATOM 1496 O O . GLU A 1 224 ? -13.738 38.422 1.159 1.00 58.31 224 GLU A O 1
ATOM 1502 N N . GLU A 1 225 ? -12.726 40.291 0.399 1.00 57.99 225 GLU A N 1
ATOM 1503 C CA . GLU A 1 225 ? -13.920 40.854 -0.233 1.00 60.10 225 GLU A CA 1
ATOM 1504 C C . GLU A 1 225 ? -14.403 40.008 -1.413 1.00 59.64 225 GLU A C 1
ATOM 1505 O O . GLU A 1 225 ? -15.596 39.788 -1.549 1.00 61.59 225 GLU A O 1
ATOM 1511 N N . VAL A 1 226 ? -13.479 39.548 -2.259 1.00 57.51 226 VAL A N 1
ATOM 1512 C CA . VAL A 1 226 ? -13.845 38.767 -3.449 1.00 57.19 226 VAL A CA 1
ATOM 1513 C C . VAL A 1 226 ? -14.288 37.360 -3.092 1.00 56.97 226 VAL A C 1
ATOM 1514 O O . VAL A 1 226 ? -15.151 36.799 -3.765 1.00 58.34 226 VAL A O 1
ATOM 1518 N N . THR A 1 227 ? -13.697 36.793 -2.044 1.00 55.63 227 THR A N 1
ATOM 1519 C CA . THR A 1 227 ? -14.013 35.434 -1.609 1.00 55.60 227 THR A CA 1
ATOM 1520 C C . THR A 1 227 ? -15.171 35.402 -0.610 1.00 57.75 227 THR A C 1
ATOM 1521 O O . THR A 1 227 ? -15.769 34.349 -0.381 1.00 58.59 227 THR A O 1
ATOM 1525 N N . GLY A 1 228 ? -15.475 36.550 -0.008 1.00 58.76 228 GLY A N 1
ATOM 1526 C CA . GLY A 1 228 ? -16.461 36.622 1.058 1.00 61.15 228 GLY A CA 1
ATOM 1527 C C . GLY A 1 228 ? -16.063 35.813 2.280 1.00 61.15 228 GLY A C 1
ATOM 1528 O O . GLY A 1 228 ? -16.918 35.410 3.057 1.00 63.44 228 GLY A O 1
ATOM 1529 N N . LYS A 1 229 ? -14.764 35.584 2.458 1.00 59.12 229 LYS A N 1
ATOM 1530 C CA . LYS A 1 229 ? -14.260 34.747 3.539 1.00 58.95 229 LYS A CA 1
ATOM 1531 C C . LYS A 1 229 ? -13.022 35.369 4.131 1.00 57.26 229 LYS A C 1
ATOM 1532 O O . LYS A 1 229 ? -12.308 36.099 3.456 1.00 55.63 229 LYS A O 1
ATOM 1538 N N . SER A 1 230 ? -12.769 35.067 5.399 1.00 57.92 230 SER A N 1
ATOM 1539 C CA . SER A 1 230 ? -11.630 35.640 6.101 1.00 56.77 230 SER A CA 1
ATOM 1540 C C . SER A 1 230 ? -10.310 35.238 5.444 1.00 53.95 230 SER A C 1
ATOM 1541 O O . SER A 1 230 ? -10.219 34.193 4.798 1.00 53.10 230 SER A O 1
ATOM 1544 N N . TYR A 1 231 ? -9.299 36.084 5.612 1.00 52.79 231 TYR A N 1
ATOM 1545 C CA . TYR A 1 231 ? -7.956 35.798 5.132 1.00 50.49 231 TYR A CA 1
ATOM 1546 C C . TYR A 1 231 ? -7.458 34.479 5.715 1.00 50.28 231 TYR A C 1
ATOM 1547 O O . TYR A 1 231 ? -6.914 33.644 4.994 1.00 49.35 231 TYR A O 1
ATOM 1556 N N . ALA A 1 232 ? -7.655 34.301 7.019 1.00 51.80 232 ALA A N 1
ATOM 1557 C CA . ALA A 1 232 ? -7.238 33.088 7.728 1.00 52.03 232 ALA A CA 1
ATOM 1558 C C . ALA A 1 232 ? -7.832 31.832 7.109 1.00 52.40 232 ALA A C 1
ATOM 1559 O O . ALA A 1 232 ? -7.158 30.815 6.978 1.00 51.73 232 ALA A O 1
ATOM 1561 N N . GLU A 1 233 ? -9.101 31.909 6.739 1.00 53.94 233 GLU A N 1
ATOM 1562 C CA . GLU A 1 233 ? -9.778 30.791 6.104 1.00 54.77 233 GLU A CA 1
ATOM 1563 C C . GLU A 1 233 ? -9.218 30.546 4.707 1.00 52.83 233 GLU A C 1
ATOM 1564 O O . GLU A 1 233 ? -8.947 29.404 4.339 1.00 52.61 233 GLU A O 1
ATOM 1570 N N . ASN A 1 234 ? -9.045 31.615 3.935 1.00 51.69 234 ASN A N 1
ATOM 1571 C CA . ASN A 1 234 ? -8.482 31.490 2.602 1.00 50.35 234 ASN A CA 1
ATOM 1572 C C . ASN A 1 234 ? -7.089 30.875 2.671 1.00 49.13 234 ASN A C 1
ATOM 1573 O O . ASN A 1 234 ? -6.765 29.994 1.874 1.00 48.66 234 ASN A O 1
ATOM 1578 N N . TYR A 1 235 ? -6.274 31.318 3.631 1.00 48.98 235 TYR A N 1
ATOM 1579 C CA . TYR A 1 235 ? -4.934 30.749 3.803 1.00 47.87 235 TYR A CA 1
ATOM 1580 C C . TYR A 1 235 ? -4.969 29.257 4.137 1.00 48.80 235 TYR A C 1
ATOM 1581 O O . TYR A 1 235 ? -4.242 28.471 3.536 1.00 48.05 235 TYR A O 1
ATOM 1590 N N . TYR A 1 236 ? -5.782 28.869 5.112 1.00 50.71 236 TYR A N 1
ATOM 1591 C CA . TYR A 1 236 ? -5.815 27.464 5.529 1.00 52.18 236 TYR A CA 1
ATOM 1592 C C . TYR A 1 236 ? -6.417 26.551 4.457 1.00 52.97 236 TYR A C 1
ATOM 1593 O O . TYR A 1 236 ? -5.841 25.512 4.123 1.00 52.99 236 TYR A O 1
ATOM 1602 N N . THR A 1 237 ? -7.565 26.940 3.918 1.00 53.88 237 THR A N 1
ATOM 1603 C CA . THR A 1 237 ? -8.253 26.127 2.918 1.00 54.99 237 THR A CA 1
ATOM 1604 C C . THR A 1 237 ? -7.453 26.004 1.609 1.00 53.37 237 THR A C 1
ATOM 1605 O O . THR A 1 237 ? -7.429 24.936 0.993 1.00 53.58 237 THR A O 1
ATOM 1609 N N . LYS A 1 238 ? -6.787 27.086 1.207 1.00 51.83 238 LYS A N 1
ATOM 1610 C CA . LYS A 1 238 ? -6.098 27.127 -0.086 1.00 50.66 238 LYS A CA 1
ATOM 1611 C C . LYS A 1 238 ? -4.588 26.873 -0.040 1.00 48.87 238 LYS A C 1
ATOM 1612 O O . LYS A 1 238 ? -3.986 26.600 -1.077 1.00 48.31 238 LYS A O 1
ATOM 1618 N N . ILE A 1 239 ? -3.967 26.972 1.132 1.00 48.36 239 ILE A N 1
ATOM 1619 C CA . ILE A 1 239 ? -2.506 26.764 1.249 1.00 46.97 239 ILE A CA 1
ATOM 1620 C C . ILE A 1 239 ? -2.135 25.916 2.463 1.00 47.71 239 ILE A C 1
ATOM 1621 O O . ILE A 1 239 ? -1.564 24.838 2.315 1.00 47.92 239 ILE A O 1
ATOM 1626 N N . GLY A 1 240 ? -2.462 26.411 3.658 1.00 48.42 240 GLY A N 1
ATOM 1627 C CA . GLY A 1 240 ? -2.059 25.781 4.920 1.00 49.18 240 GLY A CA 1
ATOM 1628 C C . GLY A 1 240 ? -2.313 24.292 4.989 1.00 50.85 240 GLY A C 1
ATOM 1629 O O . GLY A 1 240 ? -1.394 23.512 5.247 1.00 50.72 240 GLY A O 1
ATOM 1630 N N . ASP A 1 241 ? -3.562 23.902 4.742 1.00 52.50 241 ASP A N 1
ATOM 1631 C CA . ASP A 1 241 ? -3.980 22.501 4.839 1.00 54.63 241 ASP A CA 1
ATOM 1632 C C . ASP A 1 241 ? -3.571 21.653 3.634 1.00 54.79 241 ASP A C 1
ATOM 1633 O O . ASP A 1 241 ? -3.016 20.571 3.819 1.00 55.69 241 ASP A O 1
ATOM 1638 N N . PRO A 1 242 ? -3.842 22.125 2.400 1.00 54.34 242 PRO A N 1
ATOM 1639 C CA . PRO A 1 242 ? -3.357 21.392 1.223 1.00 54.57 242 PRO A CA 1
ATOM 1640 C C . PRO A 1 242 ? -1.871 21.035 1.270 1.00 53.82 242 PRO A C 1
ATOM 1641 O O . PRO A 1 242 ? -1.505 19.926 0.884 1.00 55.00 242 PRO A O 1
ATOM 1645 N N . LEU A 1 243 ? -1.031 21.951 1.746 1.00 52.33 243 LEU A N 1
ATOM 1646 C CA . LEU A 1 243 ? 0.410 21.696 1.817 1.00 51.96 243 LEU A CA 1
ATOM 1647 C C . LEU A 1 243 ? 0.875 21.221 3.202 1.00 52.99 243 LEU A C 1
ATOM 1648 O O . LEU A 1 243 ? 2.063 21.269 3.500 1.00 52.42 243 LEU A O 1
ATOM 1653 N N . LYS A 1 244 ? -0.062 20.740 4.023 1.00 55.14 244 LYS A N 1
ATOM 1654 C CA . LYS A 1 244 ? 0.232 20.143 5.335 1.00 56.71 244 LYS A CA 1
ATOM 1655 C C . LYS A 1 244 ? 1.209 20.966 6.166 1.00 55.15 244 LYS A C 1
ATOM 1656 O O . LYS A 1 244 ? 2.159 20.435 6.742 1.00 55.24 244 LYS A O 1
ATOM 1662 N N . LEU A 1 245 ? 0.970 22.272 6.207 1.00 53.71 245 LEU A N 1
ATOM 1663 C CA . LEU A 1 245 ? 1.733 23.168 7.058 1.00 52.68 245 LEU A CA 1
ATOM 1664 C C . LEU A 1 245 ? 1.083 23.184 8.435 1.00 54.06 245 LEU A C 1
ATOM 1665 O O . LEU A 1 245 ? 0.183 23.983 8.706 1.00 53.85 245 LEU A O 1
ATOM 1670 N N . GLN A 1 246 ? 1.551 22.283 9.296 1.00 55.49 246 GLN A N 1
ATOM 1671 C CA . GLN A 1 246 ? 0.925 22.030 10.593 1.00 57.40 246 GLN A CA 1
ATOM 1672 C C . GLN A 1 246 ? 1.697 22.647 11.753 1.00 57.13 246 GLN A C 1
ATOM 1673 O O . GLN A 1 246 ? 1.323 22.470 12.916 1.00 59.07 246 GLN A O 1
ATOM 1679 N N . HIS A 1 247 ? 2.779 23.356 11.433 1.00 55.07 247 HIS A N 1
ATOM 1680 C CA . HIS A 1 247 ? 3.586 24.069 12.424 1.00 54.53 247 HIS A CA 1
ATOM 1681 C C . HIS A 1 247 ? 3.715 25.540 12.013 1.00 52.58 247 HIS A C 1
ATOM 1682 O O . HIS A 1 247 ? 4.751 26.175 12.188 1.00 51.54 247 HIS A O 1
ATOM 1689 N N . THR A 1 248 ? 2.622 26.054 11.460 1.00 52.38 248 THR A N 1
ATOM 1690 C CA . THR A 1 248 ? 2.506 27.424 11.000 1.00 51.16 248 THR A CA 1
ATOM 1691 C C . THR A 1 248 ? 1.176 27.952 11.509 1.00 52.85 248 THR A C 1
ATOM 1692 O O . THR A 1 248 ? 0.148 27.275 11.386 1.00 54.53 248 THR A O 1
ATOM 1696 N N . ALA A 1 249 ? 1.180 29.151 12.079 1.00 52.87 249 ALA A N 1
ATOM 1697 C CA . ALA A 1 249 ? -0.018 29.660 12.733 1.00 54.42 249 ALA A CA 1
ATOM 1698 C C . ALA A 1 249 ? -0.079 31.175 12.784 1.00 53.96 249 ALA A C 1
ATOM 1699 O O . ALA A 1 249 ? 0.939 31.860 12.730 1.00 52.63 249 ALA A O 1
ATOM 1701 N N . PHE A 1 250 ? -1.302 31.684 12.870 1.00 55.21 250 PHE A N 1
ATOM 1702 C CA . PHE A 1 250 ? -1.538 33.095 13.125 1.00 55.40 250 PHE A CA 1
ATOM 1703 C C . PHE A 1 250 ? -1.263 33.361 14.598 1.00 56.94 250 PHE A C 1
ATOM 1704 O O . PHE A 1 250 ? -1.422 32.480 15.435 1.00 58.27 250 PHE A O 1
ATOM 1712 N N . TYR A 1 251 ? -0.849 34.588 14.894 1.00 57.11 251 TYR A N 1
ATOM 1713 C CA . TYR A 1 251 ? -0.327 34.974 16.212 1.00 58.70 251 TYR A CA 1
ATOM 1714 C C . TYR A 1 251 ? -1.135 34.525 17.442 1.00 61.36 251 TYR A C 1
ATOM 1715 O O . TYR A 1 251 ? -0.548 34.239 18.487 1.00 62.31 251 TYR A O 1
ATOM 1724 N N . ASP A 1 252 ? -2.462 34.470 17.329 1.00 62.80 252 ASP A N 1
ATOM 1725 C CA . ASP A 1 252 ? -3.311 34.232 18.496 1.00 65.94 252 ASP A CA 1
ATOM 1726 C C . ASP A 1 252 ? -3.934 32.834 18.567 1.00 66.62 252 ASP A C 1
ATOM 1727 O O . ASP A 1 252 ? -4.790 32.581 19.416 1.00 69.64 252 ASP A O 1
ATOM 1732 N N . GLU A 1 253 ? -3.507 31.919 17.703 1.00 64.40 253 GLU A N 1
ATOM 1733 C CA . GLU A 1 253 ? -4.022 30.552 17.746 1.00 65.65 253 GLU A CA 1
ATOM 1734 C C . GLU A 1 253 ? -3.525 29.837 19.010 1.00 67.44 253 GLU A C 1
ATOM 1735 O O . GLU A 1 253 ? -2.333 29.854 19.316 1.00 66.43 253 GLU A O 1
ATOM 1741 N N . GLN A 1 254 ? -4.456 29.233 19.746 1.00 70.38 254 GLN A N 1
ATOM 1742 C CA . GLN A 1 254 ? -4.178 28.693 21.086 1.00 72.66 254 GLN A CA 1
ATOM 1743 C C . GLN A 1 254 ? -3.171 27.552 21.108 1.00 71.67 254 GLN A C 1
ATOM 1744 O O . GLN A 1 254 ? -2.211 27.601 21.870 1.00 71.72 254 GLN A O 1
ATOM 1750 N N . PRO A 1 255 ? -3.373 26.521 20.268 1.00 70.97 255 PRO A N 1
ATOM 1751 C CA . PRO A 1 255 ? -2.520 25.335 20.387 1.00 71.14 255 PRO A CA 1
ATOM 1752 C C . PRO A 1 255 ? -1.043 25.583 20.094 1.00 68.80 255 PRO A C 1
ATOM 1753 O O . PRO A 1 255 ? -0.222 24.740 20.439 1.00 69.47 255 PRO A O 1
ATOM 1757 N N . PHE A 1 256 ? -0.714 26.718 19.473 1.00 66.64 256 PHE A N 1
ATOM 1758 C CA . PHE A 1 256 ? 0.660 27.034 19.088 1.00 64.47 256 PHE A CA 1
ATOM 1759 C C . PHE A 1 256 ? 1.356 28.013 20.028 1.00 64.80 256 PHE A C 1
ATOM 1760 O O . PHE A 1 256 ? 2.538 28.261 19.851 1.00 63.51 256 PHE A O 1
ATOM 1768 N N . LYS A 1 257 ? 0.648 28.564 21.014 1.00 67.16 257 LYS A N 1
ATOM 1769 C CA . LYS A 1 257 ? 1.228 29.578 21.921 1.00 67.80 257 LYS A CA 1
ATOM 1770 C C . LYS A 1 257 ? 2.509 29.116 22.619 1.00 67.72 257 LYS A C 1
ATOM 1771 O O . LYS A 1 257 ? 3.436 29.899 22.821 1.00 66.46 257 LYS A O 1
ATOM 1777 N N . LYS A 1 258 ? 2.544 27.836 22.968 1.00 69.24 258 LYS A N 1
ATOM 1778 C CA . LYS A 1 258 ? 3.716 27.180 23.557 1.00 69.96 258 LYS A CA 1
ATOM 1779 C C . LYS A 1 258 ? 5.005 27.405 22.761 1.00 66.85 258 LYS A C 1
ATOM 1780 O O . LYS A 1 258 ? 6.085 27.478 23.334 1.00 66.76 258 LYS A O 1
ATOM 1786 N N . TYR A 1 259 ? 4.882 27.495 21.439 1.00 64.35 259 TYR A N 1
ATOM 1787 C CA . TYR A 1 259 ? 6.027 27.505 20.536 1.00 61.74 259 TYR A CA 1
ATOM 1788 C C . TYR A 1 259 ? 6.314 28.867 19.877 1.00 59.11 259 TYR A C 1
ATOM 1789 O O . TYR A 1 259 ? 7.278 29.003 19.118 1.00 56.84 259 TYR A O 1
ATOM 1798 N N . LEU A 1 260 ? 5.505 29.877 20.184 1.00 59.31 260 LEU A N 1
ATOM 1799 C CA . LEU A 1 260 ? 5.665 31.190 19.558 1.00 57.67 260 LEU A CA 1
ATOM 1800 C C . LEU A 1 260 ? 6.853 31.932 20.165 1.00 57.48 260 LEU A C 1
ATOM 1801 O O . LEU A 1 260 ? 6.854 32.239 21.352 1.00 60.08 260 LEU A O 1
ATOM 1806 N N . ALA A 1 261 ? 7.847 32.226 19.336 1.00 55.17 261 ALA A N 1
ATOM 1807 C CA . ALA A 1 261 ? 9.078 32.862 19.785 1.00 54.80 261 ALA A CA 1
ATOM 1808 C C . ALA A 1 261 ? 8.878 34.317 20.176 1.00 55.34 261 ALA A C 1
ATOM 1809 O O . ALA A 1 261 ? 8.028 35.012 19.634 1.00 54.84 261 ALA A O 1
ATOM 1811 N N . LYS A 1 262 ? 9.692 34.764 21.122 1.00 56.61 262 LYS A N 1
ATOM 1812 C CA . LYS A 1 262 ? 9.728 36.154 21.538 1.00 57.54 262 LYS A CA 1
ATOM 1813 C C . LYS A 1 262 ? 10.916 36.813 20.850 1.00 56.08 262 LYS A C 1
ATOM 1814 O O . LYS A 1 262 ? 11.994 36.226 20.766 1.00 55.04 262 LYS A O 1
ATOM 1820 N N . GLY A 1 263 ? 10.709 38.028 20.356 1.00 56.25 263 GLY A N 1
ATOM 1821 C CA . GLY A 1 263 ? 11.758 38.787 19.683 1.00 55.59 263 GLY A CA 1
ATOM 1822 C C . GLY A 1 263 ? 12.408 39.756 20.643 1.00 57.87 263 GLY A C 1
ATOM 1823 O O . GLY A 1 263 ? 11.767 40.236 21.580 1.00 59.86 263 GLY A O 1
ATOM 1824 N N . TYR A 1 264 ? 13.683 40.051 20.409 1.00 57.96 264 TYR A N 1
ATOM 1825 C CA . TYR A 1 264 ? 14.455 40.881 21.332 1.00 60.18 264 TYR A CA 1
ATOM 1826 C C . TYR A 1 264 ? 15.317 41.915 20.615 1.00 61.09 264 TYR A C 1
ATOM 1827 O O . TYR A 1 264 ? 15.763 41.708 19.485 1.00 58.79 264 TYR A O 1
ATOM 1836 N N . ALA A 1 265 ? 15.541 43.031 21.294 1.00 65.01 265 ALA A N 1
ATOM 1837 C CA . ALA A 1 265 ? 16.471 44.042 20.832 1.00 67.19 265 ALA A CA 1
ATOM 1838 C C . ALA A 1 265 ? 17.141 44.707 22.033 1.00 71.66 265 ALA A C 1
ATOM 1839 O O . ALA A 1 265 ? 16.513 44.845 23.077 1.00 73.83 265 ALA A O 1
ATOM 1841 N N . TYR A 1 266 ? 18.423 45.049 21.891 1.00 74.33 266 TYR A N 1
ATOM 1842 C CA . TYR A 1 266 ? 19.111 45.927 22.839 1.00 79.03 266 TYR A CA 1
ATOM 1843 C C . TYR A 1 266 ? 19.045 47.341 22.267 1.00 82.04 266 TYR A C 1
ATOM 1844 O O . TYR A 1 266 ? 19.689 47.627 21.254 1.00 81.95 266 TYR A O 1
ATOM 1853 N N . ASN A 1 267 ? 18.292 48.228 22.900 1.00 86.49 267 ASN A N 1
ATOM 1854 C CA . ASN A 1 267 ? 18.370 49.660 22.584 1.00 89.73 267 ASN A CA 1
ATOM 1855 C C . ASN A 1 267 ? 19.103 50.317 23.742 1.00 93.02 267 ASN A C 1
ATOM 1856 O O . ASN A 1 267 ? 20.126 50.983 23.570 1.00 94.27 267 ASN A O 1
ATOM 1861 N N . SER A 1 268 ? 18.569 50.102 24.936 1.00 95.08 268 SER A N 1
ATOM 1862 C CA . SER A 1 268 ? 19.245 50.481 26.173 1.00 98.53 268 SER A CA 1
ATOM 1863 C C . SER A 1 268 ? 18.753 49.576 27.291 1.00 98.89 268 SER A C 1
ATOM 1864 O O . SER A 1 268 ? 17.832 48.777 27.083 1.00 97.68 268 SER A O 1
ATOM 1867 N N . THR A 1 269 ? 19.386 49.674 28.460 1.00 100.45 269 THR A N 1
ATOM 1868 C CA . THR A 1 269 ? 18.940 48.948 29.651 1.00 100.63 269 THR A CA 1
ATOM 1869 C C . THR A 1 269 ? 18.701 47.445 29.380 1.00 96.62 269 THR A C 1
ATOM 1870 O O . THR A 1 269 ? 17.656 46.886 29.736 1.00 96.48 269 THR A O 1
ATOM 1874 N N . GLY A 1 270 ? 19.672 46.814 28.720 1.00 92.70 270 GLY A N 1
ATOM 1875 C CA . GLY A 1 270 ? 19.692 45.366 28.529 1.00 89.06 270 GLY A CA 1
ATOM 1876 C C . GLY A 1 270 ? 18.971 44.815 27.310 1.00 84.70 270 GLY A C 1
ATOM 1877 O O . GLY A 1 270 ? 18.505 45.555 26.440 1.00 83.20 270 GLY A O 1
ATOM 1878 N N . LEU A 1 271 ? 18.872 43.491 27.281 1.00 82.12 271 LEU A N 1
ATOM 1879 C CA . LEU A 1 271 ? 18.092 42.768 26.281 1.00 79.09 271 LEU A CA 1
ATOM 1880 C C . LEU A 1 271 ? 16.609 42.863 26.624 1.00 79.37 271 LEU A C 1
ATOM 1881 O O . LEU A 1 271 ? 16.216 42.463 27.719 1.00 81.24 271 LEU A O 1
ATOM 1886 N N . SER A 1 272 ? 15.791 43.377 25.703 1.00 77.08 272 SER A N 1
ATOM 1887 C CA . SER A 1 272 ? 14.380 43.625 26.016 1.00 77.76 272 SER A CA 1
ATOM 1888 C C . SER A 1 272 ? 13.410 43.061 24.975 1.00 74.55 272 SER A C 1
ATOM 1889 O O . SER A 1 272 ? 13.626 43.177 23.773 1.00 72.23 272 SER A O 1
ATOM 1892 N N . PHE A 1 273 ? 12.338 42.455 25.477 1.00 74.63 273 PHE A N 1
ATOM 1893 C CA . PHE A 1 273 ? 11.328 41.798 24.659 1.00 72.61 273 PHE A CA 1
ATOM 1894 C C . PHE A 1 273 ? 10.392 42.814 24.013 1.00 72.86 273 PHE A C 1
ATOM 1895 O O . PHE A 1 273 ? 9.791 43.643 24.694 1.00 75.34 273 PHE A O 1
ATOM 1903 N N . LEU A 1 274 ? 10.277 42.727 22.691 1.00 70.54 274 LEU A N 1
ATOM 1904 C CA . LEU A 1 274 ? 9.420 43.601 21.900 1.00 70.94 274 LEU A CA 1
ATOM 1905 C C . LEU A 1 274 ? 8.091 42.893 21.633 1.00 70.99 274 LEU A C 1
ATOM 1906 O O . LEU A 1 274 ? 7.986 42.080 20.705 1.00 69.11 274 LEU A O 1
ATOM 1911 N N . ARG A 1 275 ? 7.079 43.213 22.440 1.00 73.58 275 ARG A N 1
ATOM 1912 C CA . ARG A 1 275 ? 5.780 42.554 22.363 1.00 73.82 275 ARG A CA 1
ATOM 1913 C C . ARG A 1 275 ? 5.005 43.040 21.150 1.00 72.04 275 ARG A C 1
ATOM 1914 O O . ARG A 1 275 ? 4.797 44.246 20.999 1.00 73.26 275 ARG A O 1
ATOM 1922 N N . PRO A 1 276 ? 4.593 42.107 20.264 1.00 68.96 276 PRO A N 1
ATOM 1923 C CA . PRO A 1 276 ? 3.711 42.494 19.167 1.00 67.69 276 PRO A CA 1
ATOM 1924 C C . PRO A 1 276 ? 2.379 43.022 19.697 1.00 69.67 276 PRO A C 1
ATOM 1925 O O . PRO A 1 276 ? 1.709 42.346 20.483 1.00 71.01 276 PRO A O 1
ATOM 1929 N N . ASN A 1 277 ? 2.025 44.233 19.273 1.00 69.80 277 ASN A N 1
ATOM 1930 C CA . ASN A 1 277 ? 0.855 44.943 19.782 1.00 72.11 277 ASN A CA 1
ATOM 1931 C C . ASN A 1 277 ? -0.144 45.345 18.682 1.00 71.55 277 ASN A C 1
ATOM 1932 O O . ASN A 1 277 ? -1.139 46.016 18.973 1.00 74.14 277 ASN A O 1
ATOM 1937 N N . ILE A 1 278 ? 0.118 44.932 17.440 1.00 68.10 278 ILE A N 1
ATOM 1938 C CA . ILE A 1 278 ? -0.668 45.374 16.284 1.00 67.58 278 ILE A CA 1
ATOM 1939 C C . ILE A 1 278 ? -0.995 44.252 15.284 1.00 65.21 278 ILE A C 1
ATOM 1940 O O . ILE A 1 278 ? -1.466 44.515 14.178 1.00 64.56 278 ILE A O 1
ATOM 1945 N N . LEU A 1 279 ? -0.767 43.003 15.674 1.00 64.10 279 LEU A N 1
ATOM 1946 C CA . LEU A 1 279 ? -0.887 41.883 14.746 1.00 61.72 279 LEU A CA 1
ATOM 1947 C C . LEU A 1 279 ? -2.344 41.556 14.401 1.00 62.74 279 LEU A C 1
ATOM 1948 O O . LEU A 1 279 ? -2.613 40.853 13.420 1.00 61.50 279 LEU A O 1
ATOM 1953 N N . ASP A 1 280 ? -3.282 42.064 15.196 1.00 65.60 280 ASP A N 1
ATOM 1954 C CA . ASP A 1 280 ? -4.717 41.968 14.868 1.00 66.89 280 ASP A CA 1
ATOM 1955 C C . ASP A 1 280 ? -5.115 42.744 13.600 1.00 65.63 280 ASP A C 1
ATOM 1956 O O . ASP A 1 280 ? -6.106 42.410 12.962 1.00 65.39 280 ASP A O 1
ATOM 1961 N N . GLN A 1 281 ? -4.333 43.760 13.238 1.00 64.66 281 GLN A N 1
ATOM 1962 C CA . GLN A 1 281 ? -4.589 44.570 12.047 1.00 64.07 281 GLN A CA 1
ATOM 1963 C C . GLN A 1 281 ? -3.644 44.238 10.886 1.00 61.09 281 GLN A C 1
ATOM 1964 O O . GLN A 1 281 ? -3.680 44.898 9.847 1.00 60.60 281 GLN A O 1
ATOM 1970 N N . TYR A 1 282 ? -2.804 43.218 11.063 1.00 59.30 282 TYR A N 1
ATOM 1971 C CA . TYR A 1 282 ? -1.719 42.921 10.122 1.00 56.79 282 TYR A CA 1
ATOM 1972 C C . TYR A 1 282 ? -1.898 41.609 9.356 1.00 55.32 282 TYR A C 1
ATOM 1973 O O . TYR A 1 282 ? -0.914 40.971 8.965 1.00 53.78 282 TYR A O 1
ATOM 1982 N N . TYR A 1 283 ? -3.148 41.222 9.116 1.00 56.44 283 TYR A N 1
ATOM 1983 C CA . TYR A 1 283 ? -3.435 39.994 8.373 1.00 55.24 283 TYR A CA 1
ATOM 1984 C C . TYR A 1 283 ? -3.001 40.141 6.924 1.00 53.60 283 TYR A C 1
ATOM 1985 O O . TYR A 1 283 ? -3.573 40.932 6.178 1.00 54.42 283 TYR A O 1
ATOM 1994 N N . GLY A 1 284 ? -1.965 39.397 6.548 1.00 51.82 284 GLY A N 1
ATOM 1995 C CA . GLY A 1 284 ? -1.465 39.380 5.178 1.00 50.48 284 GLY A CA 1
ATOM 1996 C C . GLY A 1 284 ? -0.126 40.061 4.969 1.00 49.64 284 GLY A C 1
ATOM 1997 O O . GLY A 1 284 ? 0.525 39.827 3.951 1.00 48.66 284 GLY A O 1
ATOM 1998 N N . ALA A 1 285 ? 0.286 40.903 5.913 1.00 50.68 285 ALA A N 1
ATOM 1999 C CA . ALA A 1 285 ? 1.563 41.635 5.811 1.00 50.34 285 ALA A CA 1
ATOM 2000 C C . ALA A 1 285 ? 2.545 41.342 6.954 1.00 50.15 285 ALA A C 1
ATOM 2001 O O . ALA A 1 285 ? 3.591 41.990 7.051 1.00 49.92 285 ALA A O 1
ATOM 2003 N N . GLY A 1 286 ? 2.208 40.385 7.822 1.00 50.44 286 GLY A N 1
ATOM 2004 C CA . GLY A 1 286 ? 3.164 39.874 8.806 1.00 50.17 286 GLY A CA 1
ATOM 2005 C C . GLY A 1 286 ? 2.660 39.635 10.218 1.00 51.43 286 GLY A C 1
ATOM 2006 O O . GLY A 1 286 ? 3.233 40.162 11.173 1.00 52.27 286 GLY A O 1
ATOM 2007 N N . ASN A 1 287 ? 1.616 38.818 10.356 1.00 51.69 287 ASN A N 1
ATOM 2008 C CA . ASN A 1 287 ? 1.168 38.344 11.671 1.00 53.00 287 ASN A CA 1
ATOM 2009 C C . ASN A 1 287 ? 1.142 36.816 11.728 1.00 52.32 287 ASN A C 1
ATOM 2010 O O . ASN A 1 287 ? 0.399 36.235 12.521 1.00 54.06 287 ASN A O 1
ATOM 2015 N N . LEU A 1 288 ? 1.970 36.176 10.902 1.00 50.08 288 LEU A N 1
ATOM 2016 C CA . LEU A 1 288 ? 2.045 34.719 10.846 1.00 49.47 288 LEU A CA 1
ATOM 2017 C C . LEU A 1 288 ? 3.338 34.219 11.476 1.00 48.89 288 LEU A C 1
ATOM 2018 O O . LEU A 1 288 ? 4.389 34.834 11.313 1.00 47.82 288 LEU A O 1
ATOM 2023 N N . TYR A 1 289 ? 3.242 33.092 12.183 1.00 49.51 289 TYR A N 1
ATOM 2024 C CA . TYR A 1 289 ? 4.385 32.434 12.807 1.00 49.37 289 TYR A CA 1
ATOM 2025 C C . TYR A 1 289 ? 4.638 31.086 12.138 1.00 48.72 289 TYR A C 1
ATOM 2026 O O . TYR A 1 289 ? 3.709 30.313 11.940 1.00 49.61 289 TYR A O 1
ATOM 2035 N N . MET A 1 290 ? 5.892 30.804 11.802 1.00 47.81 290 MET A N 1
ATOM 2036 C CA . MET A 1 290 ? 6.263 29.563 11.115 1.00 47.69 290 MET A CA 1
ATOM 2037 C C . MET A 1 290 ? 7.507 28.955 11.730 1.00 47.80 290 MET A C 1
ATOM 2038 O O . MET A 1 290 ? 8.431 29.675 12.094 1.00 47.26 290 MET A O 1
ATOM 2043 N N . THR A 1 291 ? 7.543 27.627 11.797 1.00 48.79 291 THR A N 1
ATOM 2044 C CA . THR A 1 291 ? 8.804 26.917 11.957 1.00 48.92 291 THR A CA 1
ATOM 2045 C C . THR A 1 291 ? 9.547 27.025 10.634 1.00 47.35 291 THR A C 1
ATOM 2046 O O . THR A 1 291 ? 8.923 26.987 9.577 1.00 46.73 291 THR A O 1
ATOM 2050 N N . PRO A 1 292 ? 10.880 27.179 10.681 1.00 47.18 292 PRO A N 1
ATOM 2051 C CA . PRO A 1 292 ? 11.693 27.148 9.454 1.00 46.20 292 PRO A CA 1
ATOM 2052 C C . PRO A 1 292 ? 11.426 25.933 8.556 1.00 46.81 292 PRO A C 1
ATOM 2053 O O . PRO A 1 292 ? 11.443 26.061 7.338 1.00 46.02 292 PRO A O 1
ATOM 2057 N N . THR A 1 293 ? 11.162 24.774 9.157 1.00 48.78 293 THR A N 1
ATOM 2058 C CA . THR A 1 293 ? 10.879 23.557 8.398 1.00 50.05 293 THR A CA 1
ATOM 2059 C C . THR A 1 293 ? 9.644 23.716 7.513 1.00 49.96 293 THR A C 1
ATOM 2060 O O . THR A 1 293 ? 9.672 23.331 6.346 1.00 49.78 293 THR A O 1
ATOM 2064 N N . ASP A 1 294 ? 8.574 24.283 8.070 1.00 50.53 294 ASP A N 1
ATOM 2065 C CA . ASP A 1 294 ? 7.337 24.531 7.318 1.00 50.41 294 ASP A CA 1
ATOM 2066 C C . ASP A 1 294 ? 7.546 25.478 6.144 1.00 49.22 294 ASP A C 1
ATOM 2067 O O . ASP A 1 294 ? 6.943 25.293 5.081 1.00 49.26 294 ASP A O 1
ATOM 2072 N N . MET A 1 295 ? 8.390 26.491 6.331 1.00 48.45 295 MET A N 1
ATOM 2073 C CA . MET A 1 295 ? 8.691 27.431 5.251 1.00 47.51 295 MET A CA 1
ATOM 2074 C C . MET A 1 295 ? 9.396 26.736 4.092 1.00 47.77 295 MET A C 1
ATOM 2075 O O . MET A 1 295 ? 9.091 26.996 2.935 1.00 47.57 295 MET A O 1
ATOM 2080 N N . GLY A 1 296 ? 10.348 25.864 4.406 1.00 48.63 296 GLY A N 1
ATOM 2081 C CA . GLY A 1 296 ? 11.007 25.060 3.385 1.00 49.00 296 GLY A CA 1
ATOM 2082 C C . GLY A 1 296 ? 10.031 24.089 2.745 1.00 49.88 296 GLY A C 1
ATOM 2083 O O . GLY A 1 296 ? 10.035 23.900 1.528 1.00 50.14 296 GLY A O 1
ATOM 2084 N N . LYS A 1 297 ? 9.195 23.470 3.575 1.00 50.78 297 LYS A N 1
ATOM 2085 C CA . LYS A 1 297 ? 8.159 22.547 3.111 1.00 51.88 297 LYS A CA 1
ATOM 2086 C C . LYS A 1 297 ? 7.207 23.248 2.133 1.00 50.88 297 LYS A C 1
ATOM 2087 O O . LYS A 1 297 ? 6.767 22.652 1.153 1.00 51.36 297 LYS A O 1
ATOM 2093 N N . LEU A 1 298 ? 6.894 24.514 2.407 1.00 49.35 298 LEU A N 1
ATOM 2094 C CA . LEU A 1 298 ? 6.053 25.322 1.521 1.00 48.20 298 LEU A CA 1
ATOM 2095 C C . LEU A 1 298 ? 6.709 25.572 0.164 1.00 47.18 298 LEU A C 1
ATOM 2096 O O . LEU A 1 298 ? 6.101 25.352 -0.876 1.00 47.79 298 LEU A O 1
ATOM 2101 N N . ILE A 1 299 ? 7.947 26.041 0.188 1.00 46.07 299 ILE A N 1
ATOM 2102 C CA . ILE A 1 299 ? 8.663 26.408 -1.029 1.00 45.54 299 ILE A CA 1
ATOM 2103 C C . ILE A 1 299 ? 8.983 25.195 -1.899 1.00 46.33 299 ILE A C 1
ATOM 2104 O O . ILE A 1 299 ? 8.817 25.250 -3.112 1.00 46.43 299 ILE A O 1
ATOM 2109 N N . THR A 1 300 ? 9.436 24.106 -1.285 1.00 46.92 300 THR A N 1
ATOM 2110 C CA . THR A 1 300 ? 9.778 22.905 -2.042 1.00 48.18 300 THR A CA 1
ATOM 2111 C C . THR A 1 300 ? 8.552 22.307 -2.729 1.00 49.13 300 THR A C 1
ATOM 2112 O O . THR A 1 300 ? 8.645 21.808 -3.849 1.00 50.37 300 THR A O 1
ATOM 2116 N N . GLN A 1 301 ? 7.408 22.352 -2.051 1.00 49.00 301 GLN A N 1
ATOM 2117 C CA . GLN A 1 301 ? 6.164 21.843 -2.623 1.00 49.76 301 GLN A CA 1
ATOM 2118 C C . GLN A 1 301 ? 5.641 22.710 -3.765 1.00 48.73 301 GLN A C 1
ATOM 2119 O O . GLN A 1 301 ? 5.118 22.185 -4.747 1.00 49.75 301 GLN A O 1
ATOM 2125 N N . ILE A 1 302 ? 5.786 24.026 -3.641 1.00 46.89 302 ILE A N 1
ATOM 2126 C CA . ILE A 1 302 ? 5.451 24.936 -4.739 1.00 46.29 302 ILE A CA 1
ATOM 2127 C C . ILE A 1 302 ? 6.391 24.674 -5.919 1.00 46.77 302 ILE A C 1
ATOM 2128 O O . ILE A 1 302 ? 5.948 24.597 -7.066 1.00 47.71 302 ILE A O 1
ATOM 2133 N N . GLN A 1 303 ? 7.678 24.510 -5.625 1.00 46.28 303 GLN A N 1
ATOM 2134 C CA . GLN A 1 303 ? 8.669 24.165 -6.638 1.00 46.70 303 GLN A CA 1
ATOM 2135 C C . GLN A 1 303 ? 8.303 22.874 -7.360 1.00 48.64 303 GLN A C 1
ATOM 2136 O O . GLN A 1 303 ? 8.600 22.720 -8.545 1.00 50.14 303 GLN A O 1
ATOM 2142 N N . GLN A 1 304 ? 7.665 21.953 -6.644 1.00 49.31 304 GLN A N 1
ATOM 2143 C CA . GLN A 1 304 ? 7.196 20.690 -7.224 1.00 51.67 304 GLN A CA 1
ATOM 2144 C C . GLN A 1 304 ? 5.782 20.765 -7.822 1.00 52.10 304 GLN A C 1
ATOM 2145 O O . GLN A 1 304 ? 5.148 19.741 -8.041 1.00 53.59 304 GLN A O 1
ATOM 2151 N N . TYR A 1 305 ? 5.298 21.977 -8.077 1.00 50.99 305 TYR A N 1
ATOM 2152 C CA . TYR A 1 305 ? 4.028 22.203 -8.771 1.00 51.72 305 TYR A CA 1
ATOM 2153 C C . TYR A 1 305 ? 2.812 21.667 -8.027 1.00 52.83 305 TYR A C 1
ATOM 2154 O O . TYR A 1 305 ? 1.950 21.032 -8.620 1.00 54.36 305 TYR A O 1
ATOM 2163 N N . LYS A 1 306 ? 2.712 21.967 -6.740 1.00 52.56 306 LYS A N 1
ATOM 2164 C CA . LYS A 1 306 ? 1.598 21.522 -5.927 1.00 53.71 306 LYS A CA 1
ATOM 2165 C C . LYS A 1 306 ? 0.506 22.540 -5.777 1.00 52.26 306 LYS A C 1
ATOM 2166 O O . LYS A 1 306 ? -0.554 22.219 -5.343 1.00 53.40 306 LYS A O 1
ATOM 2172 N N . LEU A 1 307 ? 0.785 23.784 -6.066 1.00 50.28 307 LEU A N 1
ATOM 2173 C CA . LEU A 1 307 ? -0.262 24.810 -6.049 1.00 49.50 307 LEU A CA 1
ATOM 2174 C C . LEU A 1 307 ? -0.685 25.231 -7.444 1.00 49.36 307 LEU A C 1
ATOM 2175 O O . LEU A 1 307 ? -1.847 25.555 -7.661 1.00 49.70 307 LEU A O 1
ATOM 2180 N N . PHE A 1 308 ? 0.271 25.273 -8.371 1.00 48.84 308 PHE A N 1
ATOM 2181 C CA . PHE A 1 308 ? -0.002 25.625 -9.754 1.00 49.11 308 PHE A CA 1
ATOM 2182 C C . PHE A 1 308 ? 0.737 24.693 -10.713 1.00 50.23 308 PHE A C 1
ATOM 2183 O O . PHE A 1 308 ? 1.719 24.042 -10.342 1.00 50.32 308 PHE A O 1
ATOM 2191 N N . SER A 1 309 ? 0.256 24.649 -11.954 1.00 51.31 309 SER A N 1
ATOM 2192 C CA . SER A 1 309 ? 0.955 23.980 -13.050 1.00 52.56 309 SER A CA 1
ATOM 2193 C C . SER A 1 309 ? 2.328 24.613 -13.319 1.00 51.44 309 SER A C 1
ATOM 2194 O O . SER A 1 309 ? 2.591 25.741 -12.894 1.00 50.15 309 SER A O 1
ATOM 2197 N N . PRO A 1 310 ? 3.211 23.892 -14.026 1.00 52.33 310 PRO A N 1
ATOM 2198 C CA . PRO A 1 310 ? 4.532 24.460 -14.335 1.00 51.78 310 PRO A CA 1
ATOM 2199 C C . PRO A 1 310 ? 4.488 25.779 -15.131 1.00 51.37 310 PRO A C 1
ATOM 2200 O O . PRO A 1 310 ? 5.296 26.673 -14.877 1.00 49.92 310 PRO A O 1
ATOM 2204 N N . LYS A 1 311 ? 3.546 25.896 -16.069 1.00 52.58 311 LYS A N 1
ATOM 2205 C CA . LYS A 1 311 ? 3.385 27.130 -16.858 1.00 52.32 311 LYS A CA 1
ATOM 2206 C C . LYS A 1 311 ? 2.991 28.365 -16.031 1.00 49.85 311 LYS A C 1
ATOM 2207 O O . LYS A 1 311 ? 3.229 29.497 -16.459 1.00 49.64 311 LYS A O 1
ATOM 2213 N N . ILE A 1 312 ? 2.395 28.149 -14.860 1.00 48.11 312 ILE A N 1
ATOM 2214 C CA . ILE A 1 312 ? 2.135 29.236 -13.905 1.00 46.03 312 ILE A CA 1
ATOM 2215 C C . ILE A 1 312 ? 3.305 29.388 -12.923 1.00 44.08 312 ILE A C 1
ATOM 2216 O O . ILE A 1 312 ? 3.783 30.500 -12.685 1.00 43.04 312 ILE A O 1
ATOM 2221 N N . THR A 1 313 ? 3.766 28.267 -12.375 1.00 43.60 313 THR A N 1
ATOM 2222 C CA . THR A 1 313 ? 4.780 28.276 -11.329 1.00 42.36 313 THR A CA 1
ATOM 2223 C C . THR A 1 313 ? 6.139 28.792 -11.808 1.00 42.27 313 THR A C 1
ATOM 2224 O O . THR A 1 313 ? 6.763 29.605 -11.126 1.00 41.07 313 THR A O 1
ATOM 2228 N N . ASN A 1 314 ? 6.599 28.321 -12.965 1.00 43.40 314 ASN A N 1
ATOM 2229 C CA . ASN A 1 314 ? 7.953 28.650 -13.420 1.00 43.69 314 ASN A CA 1
ATOM 2230 C C . ASN A 1 314 ? 8.189 30.162 -13.551 1.00 43.32 314 ASN A C 1
ATOM 2231 O O . ASN A 1 314 ? 9.145 30.686 -12.969 1.00 42.50 314 ASN A O 1
ATOM 2236 N N . PRO A 1 315 ? 7.318 30.877 -14.291 1.00 44.07 315 PRO A N 1
ATOM 2237 C CA . PRO A 1 315 ? 7.495 32.331 -14.377 1.00 44.10 315 PRO A CA 1
ATOM 2238 C C . PRO A 1 315 ? 7.311 33.033 -13.034 1.00 42.89 315 PRO A C 1
ATOM 2239 O O . PRO A 1 315 ? 8.076 33.945 -12.707 1.00 42.41 315 PRO A O 1
ATOM 2243 N N . LEU A 1 316 ? 6.310 32.607 -12.266 1.00 42.63 316 LEU A N 1
ATOM 2244 C CA . LEU A 1 316 ? 6.084 33.153 -10.937 1.00 41.87 316 LEU A CA 1
ATOM 2245 C C . LEU A 1 316 ? 7.367 33.094 -10.115 1.00 41.39 316 LEU A C 1
ATOM 2246 O O . LEU A 1 316 ? 7.734 34.071 -9.474 1.00 41.12 316 LEU A O 1
ATOM 2251 N N . LEU A 1 317 ? 8.053 31.954 -10.164 1.00 41.74 317 LEU A N 1
ATOM 2252 C CA . LEU A 1 317 ? 9.283 31.746 -9.396 1.00 41.21 317 LEU A CA 1
ATOM 2253 C C . LEU A 1 317 ? 10.558 32.265 -10.068 1.00 42.09 317 LEU A C 1
ATOM 2254 O O . LEU A 1 317 ? 11.524 32.563 -9.363 1.00 42.13 317 LEU A O 1
ATOM 2259 N N . HIS A 1 318 ? 10.605 32.343 -11.401 1.00 43.20 318 HIS A N 1
ATOM 2260 C CA . HIS A 1 318 ? 11.893 32.582 -12.091 1.00 44.03 318 HIS A CA 1
ATOM 2261 C C . HIS A 1 318 ? 11.966 33.698 -13.140 1.00 45.20 318 HIS A C 1
ATOM 2262 O O . HIS A 1 318 ? 13.067 34.096 -13.515 1.00 46.20 318 HIS A O 1
ATOM 2269 N N . GLU A 1 319 ? 10.827 34.194 -13.622 1.00 45.54 319 GLU A N 1
ATOM 2270 C CA . GLU A 1 319 ? 10.832 35.213 -14.671 1.00 46.82 319 GLU A CA 1
ATOM 2271 C C . GLU A 1 319 ? 10.978 36.584 -14.046 1.00 46.18 319 GLU A C 1
ATOM 2272 O O . GLU A 1 319 ? 10.196 36.945 -13.171 1.00 45.31 319 GLU A O 1
ATOM 2278 N N . PHE A 1 320 ? 11.972 37.349 -14.492 1.00 47.05 320 PHE A N 1
ATOM 2279 C CA . PHE A 1 320 ? 12.099 38.745 -14.079 1.00 46.93 320 PHE A CA 1
ATOM 2280 C C . PHE A 1 320 ? 12.705 39.607 -15.170 1.00 49.11 320 PHE A C 1
ATOM 2281 O O . PHE A 1 320 ? 13.525 39.135 -15.954 1.00 50.64 320 PHE A O 1
ATOM 2289 N N . GLY A 1 321 ? 12.289 40.872 -15.207 1.00 49.85 321 GLY A N 1
ATOM 2290 C CA . GLY A 1 321 ? 12.711 41.811 -16.236 1.00 52.22 321 GLY A CA 1
ATOM 2291 C C . GLY A 1 321 ? 11.848 41.710 -17.480 1.00 53.68 321 GLY A C 1
ATOM 2292 O O . GLY A 1 321 ? 12.333 41.877 -18.598 1.00 55.70 321 GLY A O 1
ATOM 2293 N N . THR A 1 322 ? 10.561 41.449 -17.274 1.00 52.85 322 THR A N 1
ATOM 2294 C CA . THR A 1 322 ? 9.605 41.300 -18.364 1.00 54.17 322 THR A CA 1
ATOM 2295 C C . THR A 1 322 ? 8.375 42.152 -18.096 1.00 54.33 322 THR A C 1
ATOM 2296 O O . THR A 1 322 ? 8.122 42.553 -16.964 1.00 53.04 322 THR A O 1
ATOM 2300 N N . LYS A 1 323 ? 7.578 42.367 -19.107 1.00 56.12 323 LYS A N 1
ATOM 2301 C CA . LYS A 1 323 ? 6.398 43.143 -18.912 1.00 56.50 323 LYS A CA 1
ATOM 2302 C C . LYS A 1 323 ? 5.578 42.584 -17.766 1.00 54.02 323 LYS A C 1
ATOM 2303 O O . LYS A 1 323 ? 5.119 43.317 -16.930 1.00 53.81 323 LYS A O 1
ATOM 2309 N N . GLN A 1 324 ? 5.430 41.275 -17.721 1.00 52.56 324 GLN A N 1
ATOM 2310 C CA . GLN A 1 324 ? 4.629 40.612 -16.695 1.00 50.51 324 GLN A CA 1
ATOM 2311 C C . GLN A 1 324 ? 5.280 40.685 -15.328 1.00 49.08 324 GLN A C 1
ATOM 2312 O O . GLN A 1 324 ? 4.623 41.042 -14.345 1.00 48.29 324 GLN A O 1
ATOM 2318 N N . TYR A 1 325 ? 6.562 40.332 -15.277 1.00 49.07 325 TYR A N 1
ATOM 2319 C CA . TYR A 1 325 ? 7.350 40.349 -14.048 1.00 47.96 325 TYR A CA 1
ATOM 2320 C C . TYR A 1 325 ? 8.532 41.305 -14.228 1.00 49.54 325 TYR A C 1
ATOM 2321 O O . TYR A 1 325 ? 9.657 40.861 -14.454 1.00 49.50 325 TYR A O 1
ATOM 2330 N N . PRO A 1 326 ? 8.277 42.625 -14.145 1.00 51.18 326 PRO A N 1
ATOM 2331 C CA . PRO A 1 326 ? 9.306 43.631 -14.435 1.00 53.16 326 PRO A CA 1
ATOM 2332 C C . PRO A 1 326 ? 10.429 43.698 -13.410 1.00 52.86 326 PRO A C 1
ATOM 2333 O O . PRO A 1 326 ? 11.562 44.006 -13.765 1.00 54.17 326 PRO A O 1
ATOM 2337 N N . ASP A 1 327 ? 10.111 43.419 -12.154 1.00 51.69 327 ASP A N 1
ATOM 2338 C CA . ASP A 1 327 ? 11.068 43.544 -11.064 1.00 51.52 327 ASP A CA 1
ATOM 2339 C C . ASP A 1 327 ? 11.424 42.171 -10.526 1.00 49.97 327 ASP A C 1
ATOM 2340 O O . ASP A 1 327 ? 10.776 41.176 -10.854 1.00 49.54 327 ASP A O 1
ATOM 2345 N N . GLU A 1 328 ? 12.468 42.123 -9.706 1.00 49.59 328 GLU A N 1
ATOM 2346 C CA . GLU A 1 328 ? 12.839 40.899 -9.003 1.00 48.09 328 GLU A CA 1
ATOM 2347 C C . GLU A 1 328 ? 11.716 40.520 -8.053 1.00 46.60 328 GLU A C 1
ATOM 2348 O O . GLU A 1 328 ? 11.393 39.339 -7.892 1.00 45.56 328 GLU A O 1
ATOM 2354 N N . TYR A 1 329 ? 11.114 41.537 -7.442 1.00 46.72 329 TYR A N 1
ATOM 2355 C CA . TYR A 1 329 ? 10.013 41.340 -6.507 1.00 45.64 329 TYR A CA 1
ATOM 2356 C C . TYR A 1 329 ? 8.715 40.984 -7.229 1.00 45.27 329 TYR A C 1
ATOM 2357 O O . TYR A 1 329 ? 8.368 41.604 -8.223 1.00 46.42 329 TYR A O 1
ATOM 2366 N N . ARG A 1 330 ? 8.022 39.970 -6.726 1.00 43.84 330 ARG A N 1
ATOM 2367 C CA . ARG A 1 330 ? 6.660 39.669 -7.154 1.00 43.88 330 ARG A CA 1
ATOM 2368 C C . ARG A 1 330 ? 5.962 38.816 -6.096 1.00 43.16 330 ARG A C 1
ATOM 2369 O O . ARG A 1 330 ? 6.592 37.968 -5.448 1.00 42.33 330 ARG A O 1
ATOM 2377 N N . TYR A 1 331 ? 4.663 39.051 -5.923 1.00 43.54 331 TYR A N 1
ATOM 2378 C CA . TYR A 1 331 ? 3.821 38.217 -5.060 1.00 43.18 331 TYR A CA 1
ATOM 2379 C C . TYR A 1 331 ? 4.462 37.909 -3.704 1.00 42.58 331 TYR A C 1
ATOM 2380 O O . TYR A 1 331 ? 4.418 36.777 -3.227 1.00 42.11 331 TYR A O 1
ATOM 2389 N N . GLY A 1 332 ? 5.066 38.928 -3.102 1.00 43.22 332 GLY A N 1
ATOM 2390 C CA . GLY A 1 332 ? 5.631 38.814 -1.760 1.00 43.25 332 GLY A CA 1
ATOM 2391 C C . GLY A 1 332 ? 7.049 38.286 -1.631 1.00 42.89 332 GLY A C 1
ATOM 2392 O O . GLY A 1 332 ? 7.503 38.053 -0.518 1.00 43.36 332 GLY A O 1
ATOM 2393 N N . PHE A 1 333 ? 7.760 38.097 -2.740 1.00 43.16 333 PHE A N 1
ATOM 2394 C CA . PHE A 1 333 ? 9.130 37.556 -2.680 1.00 42.68 333 PHE A CA 1
ATOM 2395 C C . PHE A 1 333 ? 9.982 37.971 -3.875 1.00 42.81 333 PHE A C 1
ATOM 2396 O O . PHE A 1 333 ? 9.481 38.533 -4.843 1.00 43.37 333 PHE A O 1
ATOM 2404 N N . TYR A 1 334 ? 11.271 37.675 -3.791 1.00 42.53 334 TYR A N 1
ATOM 2405 C CA . TYR A 1 334 ? 12.245 38.104 -4.790 1.00 43.04 334 TYR A CA 1
ATOM 2406 C C . TYR A 1 334 ? 12.761 36.949 -5.637 1.00 42.58 334 TYR A C 1
ATOM 2407 O O . TYR A 1 334 ? 13.179 35.931 -5.108 1.00 41.53 334 TYR A O 1
ATOM 2416 N N . ALA A 1 335 ? 12.728 37.127 -6.953 1.00 43.43 335 ALA A N 1
ATOM 2417 C CA . ALA A 1 335 ? 13.472 36.278 -7.874 1.00 43.95 335 ALA A CA 1
ATOM 2418 C C . ALA A 1 335 ? 14.705 37.051 -8.309 1.00 44.90 335 ALA A C 1
ATOM 2419 O O . ALA A 1 335 ? 14.589 38.063 -8.994 1.00 45.59 335 ALA A O 1
ATOM 2421 N N . LYS A 1 336 ? 15.879 36.581 -7.893 1.00 45.10 336 LYS A N 1
ATOM 2422 C CA . LYS A 1 336 ? 17.139 37.266 -8.178 1.00 46.54 336 LYS A CA 1
ATOM 2423 C C . LYS A 1 336 ? 18.026 36.427 -9.111 1.00 47.32 336 LYS A C 1
ATOM 2424 O O . LYS A 1 336 ? 17.685 35.287 -9.426 1.00 47.15 336 LYS A O 1
ATOM 2430 N N . PRO A 1 337 ? 19.155 36.994 -9.574 1.00 48.33 337 PRO A N 1
ATOM 2431 C CA . PRO A 1 337 ? 20.018 36.266 -10.500 1.00 49.59 337 PRO A CA 1
ATOM 2432 C C . PRO A 1 337 ? 20.554 34.926 -10.005 1.00 49.03 337 PRO A C 1
ATOM 2433 O O . PRO A 1 337 ? 20.542 33.958 -10.766 1.00 50.01 337 PRO A O 1
ATOM 2437 N N . THR A 1 338 ? 21.017 34.865 -8.759 1.00 47.81 338 THR A N 1
ATOM 2438 C CA . THR A 1 338 ? 21.648 33.644 -8.245 1.00 47.46 338 THR A CA 1
ATOM 2439 C C . THR A 1 338 ? 20.767 32.872 -7.277 1.00 45.98 338 THR A C 1
ATOM 2440 O O . THR A 1 338 ? 21.155 31.789 -6.827 1.00 45.90 338 THR A O 1
ATOM 2444 N N . LEU A 1 339 ? 19.591 33.421 -6.958 1.00 44.97 339 LEU A N 1
ATOM 2445 C CA . LEU A 1 339 ? 18.766 32.899 -5.864 1.00 43.45 339 LEU A CA 1
ATOM 2446 C C . LEU A 1 339 ? 17.391 33.546 -5.812 1.00 42.32 339 LEU A C 1
ATOM 2447 O O . LEU A 1 339 ? 17.179 34.603 -6.394 1.00 42.44 339 LEU A O 1
ATOM 2452 N N . ASN A 1 340 ? 16.465 32.887 -5.121 1.00 41.32 340 ASN A N 1
ATOM 2453 C CA . ASN A 1 340 ? 15.188 33.489 -4.736 1.00 40.63 340 ASN A CA 1
ATOM 2454 C C . ASN A 1 340 ? 15.252 33.803 -3.247 1.00 40.15 340 ASN A C 1
ATOM 2455 O O . ASN A 1 340 ? 15.820 33.037 -2.467 1.00 39.95 340 ASN A O 1
ATOM 2460 N N . ARG A 1 341 ? 14.650 34.920 -2.857 1.00 40.17 341 ARG A N 1
ATOM 2461 C CA . ARG A 1 341 ? 14.783 35.426 -1.506 1.00 40.01 341 ARG A CA 1
ATOM 2462 C C . ARG A 1 341 ? 13.439 35.813 -0.890 1.00 39.62 341 ARG A C 1
ATOM 2463 O O . ARG A 1 341 ? 12.606 36.439 -1.546 1.00 39.79 341 ARG A O 1
ATOM 2471 N N . LEU A 1 342 ? 13.245 35.420 0.367 1.00 39.15 342 LEU A N 1
ATOM 2472 C CA . LEU A 1 342 ? 12.192 35.979 1.216 1.00 39.24 342 LEU A CA 1
ATOM 2473 C C . LEU A 1 342 ? 12.835 36.568 2.468 1.00 39.33 342 LEU A C 1
ATOM 2474 O O . LEU A 1 342 ? 13.882 36.100 2.917 1.00 38.92 342 LEU A O 1
ATOM 2479 N N . ASN A 1 343 ? 12.201 37.597 3.017 1.00 39.56 343 ASN A N 1
ATOM 2480 C CA . ASN A 1 343 ? 12.690 38.229 4.224 1.00 40.09 343 ASN A CA 1
ATOM 2481 C C . ASN A 1 343 ? 11.596 39.053 4.906 1.00 40.84 343 ASN A C 1
ATOM 2482 O O . ASN A 1 343 ? 10.834 39.753 4.246 1.00 40.95 343 ASN A O 1
ATOM 2487 N N . GLY A 1 344 ? 11.540 38.962 6.233 1.00 41.38 344 GLY A N 1
ATOM 2488 C CA . GLY A 1 344 ? 10.655 39.794 7.042 1.00 42.38 344 GLY A CA 1
ATOM 2489 C C . GLY A 1 344 ? 11.332 40.189 8.339 1.00 43.36 344 GLY A C 1
ATOM 2490 O O . GLY A 1 344 ? 11.913 39.349 9.022 1.00 43.61 344 GLY A O 1
ATOM 2491 N N . GLY A 1 345 ? 11.268 41.472 8.674 1.00 44.54 345 GLY A N 1
ATOM 2492 C CA . GLY A 1 345 ? 11.815 41.985 9.934 1.00 45.61 345 GLY A CA 1
ATOM 2493 C C . GLY A 1 345 ? 10.694 42.598 10.752 1.00 46.92 345 GLY A C 1
ATOM 2494 O O . GLY A 1 345 ? 10.084 43.584 10.328 1.00 48.17 345 GLY A O 1
ATOM 2495 N N . PHE A 1 346 ? 10.408 42.026 11.918 1.00 46.92 346 PHE A N 1
ATOM 2496 C CA . PHE A 1 346 ? 9.259 42.469 12.698 1.00 48.12 346 PHE A CA 1
ATOM 2497 C C . PHE A 1 346 ? 9.422 42.115 14.174 1.00 48.99 346 PHE A C 1
ATOM 2498 O O . PHE A 1 346 ? 9.815 40.997 14.511 1.00 47.87 346 PHE A O 1
ATOM 2506 N N . PHE A 1 347 ? 9.122 43.086 15.034 1.00 50.86 347 PHE A N 1
ATOM 2507 C CA . PHE A 1 347 ? 9.175 42.930 16.490 1.00 52.39 347 PHE A CA 1
ATOM 2508 C C . PHE A 1 347 ? 10.324 42.061 16.978 1.00 51.52 347 PHE A C 1
ATOM 2509 O O . PHE A 1 347 ? 10.116 41.003 17.571 1.00 51.11 347 PHE A O 1
ATOM 2517 N N . GLY A 1 348 ? 11.537 42.525 16.690 1.00 51.31 348 GLY A N 1
ATOM 2518 C CA . GLY A 1 348 ? 12.765 41.896 17.169 1.00 51.18 348 GLY A CA 1
ATOM 2519 C C . GLY A 1 348 ? 13.136 40.567 16.540 1.00 49.28 348 GLY A C 1
ATOM 2520 O O . GLY A 1 348 ? 14.048 39.898 17.017 1.00 49.34 348 GLY A O 1
ATOM 2521 N N . GLN A 1 349 ? 12.445 40.182 15.469 1.00 47.85 349 GLN A N 1
ATOM 2522 C CA . GLN A 1 349 ? 12.721 38.926 14.793 1.00 46.09 349 GLN A CA 1
ATOM 2523 C C . GLN A 1 349 ? 13.094 39.200 13.350 1.00 44.49 349 GLN A C 1
ATOM 2524 O O . GLN A 1 349 ? 12.740 40.238 12.794 1.00 44.74 349 GLN A O 1
ATOM 2530 N N . VAL A 1 350 ? 13.843 38.278 12.760 1.00 43.34 350 VAL A N 1
ATOM 2531 C CA . VAL A 1 350 ? 14.219 38.361 11.355 1.00 42.27 350 VAL A CA 1
ATOM 2532 C C . VAL A 1 350 ? 14.060 36.974 10.749 1.00 41.50 350 VAL A C 1
ATOM 2533 O O . VAL A 1 350 ? 14.640 36.005 11.248 1.00 42.07 350 VAL A O 1
ATOM 2537 N N . PHE A 1 351 ? 13.278 36.890 9.675 1.00 40.42 351 PHE A N 1
ATOM 2538 C CA . PHE A 1 351 ? 12.954 35.619 9.052 1.00 39.67 351 PHE A CA 1
ATOM 2539 C C . PHE A 1 351 ? 13.343 35.683 7.576 1.00 38.75 351 PHE A C 1
ATOM 2540 O O . PHE A 1 351 ? 12.733 36.409 6.793 1.00 38.48 351 PHE A O 1
ATOM 2548 N N . THR A 1 352 ? 14.367 34.925 7.207 1.00 38.38 352 THR A N 1
ATOM 2549 C CA . THR A 1 352 ? 14.990 35.074 5.902 1.00 37.98 352 THR A CA 1
ATOM 2550 C C . THR A 1 352 ? 15.126 33.720 5.218 1.00 37.60 352 THR A C 1
ATOM 2551 O O . THR A 1 352 ? 15.368 32.706 5.869 1.00 37.95 352 THR A O 1
ATOM 2555 N N . VAL A 1 353 ? 14.944 33.718 3.900 1.00 37.27 353 VAL A N 1
ATOM 2556 C CA . VAL A 1 353 ? 14.962 32.499 3.099 1.00 37.21 353 VAL A CA 1
ATOM 2557 C C . VAL A 1 353 ? 15.757 32.783 1.842 1.00 37.29 353 VAL A C 1
ATOM 2558 O O . VAL A 1 353 ? 15.449 33.718 1.112 1.00 37.25 353 VAL A O 1
ATOM 2562 N N . TYR A 1 354 ? 16.788 31.986 1.606 1.00 37.74 354 TYR A N 1
ATOM 2563 C CA . TYR A 1 354 ? 17.505 31.982 0.336 1.00 38.09 354 TYR A CA 1
ATOM 2564 C C . TYR A 1 354 ? 17.284 30.609 -0.254 1.00 38.48 354 TYR A C 1
ATOM 2565 O O . TYR A 1 354 ? 17.421 29.613 0.460 1.00 38.45 354 TYR A O 1
ATOM 2574 N N . TYR A 1 355 ? 16.931 30.537 -1.537 1.00 38.88 355 TYR A N 1
ATOM 2575 C CA . TYR A 1 355 ? 16.789 29.233 -2.165 1.00 39.76 355 TYR A CA 1
ATOM 2576 C C . TYR A 1 355 ? 17.002 29.212 -3.658 1.00 40.55 355 TYR A C 1
ATOM 2577 O O . TYR A 1 355 ? 16.996 30.251 -4.323 1.00 40.51 355 TYR A O 1
ATOM 2586 N N . ASN A 1 356 ? 17.223 27.997 -4.154 1.00 41.72 356 ASN A N 1
ATOM 2587 C CA . ASN A 1 356 ? 17.280 27.705 -5.579 1.00 42.94 356 ASN A CA 1
ATOM 2588 C C . ASN A 1 356 ? 16.685 26.303 -5.810 1.00 44.27 356 ASN A C 1
ATOM 2589 O O . ASN A 1 356 ? 15.896 25.834 -4.985 1.00 44.14 356 ASN A O 1
ATOM 2594 N N . ASP A 1 357 ? 17.038 25.634 -6.905 1.00 46.15 357 ASP A N 1
ATOM 2595 C CA . ASP A 1 357 ? 16.452 24.324 -7.197 1.00 47.46 357 ASP A CA 1
ATOM 2596 C C . ASP A 1 357 ? 17.075 23.176 -6.394 1.00 48.46 357 ASP A C 1
ATOM 2597 O O . ASP A 1 357 ? 16.530 22.075 -6.387 1.00 49.78 357 ASP A O 1
ATOM 2602 N N . LYS A 1 358 ? 18.200 23.422 -5.721 1.00 48.27 358 LYS A N 1
ATOM 2603 C CA . LYS A 1 358 ? 18.837 22.400 -4.886 1.00 49.35 358 LYS A CA 1
ATOM 2604 C C . LYS A 1 358 ? 18.613 22.654 -3.392 1.00 48.03 358 LYS A C 1
ATOM 2605 O O . LYS A 1 358 ? 18.186 21.759 -2.665 1.00 48.84 358 LYS A O 1
ATOM 2611 N N . TYR A 1 359 ? 18.910 23.866 -2.940 1.00 46.31 359 TYR A N 1
ATOM 2612 C CA . TYR A 1 359 ? 18.819 24.199 -1.526 1.00 45.47 359 TYR A CA 1
ATOM 2613 C C . TYR A 1 359 ? 17.690 25.174 -1.221 1.00 44.07 359 TYR A C 1
ATOM 2614 O O . TYR A 1 359 ? 17.462 26.124 -1.968 1.00 43.53 359 TYR A O 1
ATOM 2623 N N . VAL A 1 360 ? 16.992 24.934 -0.116 1.00 43.77 360 VAL A N 1
ATOM 2624 C CA . VAL A 1 360 ? 16.161 25.962 0.501 1.00 42.58 360 VAL A CA 1
ATOM 2625 C C . VAL A 1 360 ? 16.711 26.186 1.896 1.00 42.45 360 VAL A C 1
ATOM 2626 O O . VAL A 1 360 ? 16.689 25.283 2.725 1.00 42.99 360 VAL A O 1
ATOM 2630 N N . VAL A 1 361 ? 17.223 27.389 2.131 1.00 42.07 361 VAL A N 1
ATOM 2631 C CA . VAL A 1 361 ? 17.841 27.746 3.403 1.00 42.24 361 VAL A CA 1
ATOM 2632 C C . VAL A 1 361 ? 16.936 28.738 4.107 1.00 41.37 361 VAL A C 1
ATOM 2633 O O . VAL A 1 361 ? 16.704 29.831 3.600 1.00 40.68 361 VAL A O 1
ATOM 2637 N N . VAL A 1 362 ? 16.423 28.341 5.269 1.00 41.97 362 VAL A N 1
ATOM 2638 C CA . VAL A 1 362 ? 15.531 29.180 6.067 1.00 41.89 362 VAL A CA 1
ATOM 2639 C C . VAL A 1 362 ? 16.226 29.477 7.383 1.00 42.61 362 VAL A C 1
ATOM 2640 O O . VAL A 1 362 ? 16.564 28.552 8.125 1.00 43.85 362 VAL A O 1
ATOM 2644 N N . LEU A 1 363 ? 16.443 30.759 7.666 1.00 42.40 363 LEU A N 1
ATOM 2645 C CA . LEU A 1 363 ? 17.166 31.175 8.859 1.00 43.07 363 LEU A CA 1
ATOM 2646 C C . LEU A 1 363 ? 16.319 32.157 9.658 1.00 43.34 363 LEU A C 1
ATOM 2647 O O . LEU A 1 363 ? 16.014 33.256 9.188 1.00 43.01 363 LEU A O 1
ATOM 2652 N N . ALA A 1 364 ? 15.936 31.744 10.864 1.00 44.27 364 ALA A N 1
ATOM 2653 C CA . ALA A 1 364 ? 15.066 32.538 11.724 1.00 45.06 364 ALA A CA 1
ATOM 2654 C C . ALA A 1 364 ? 15.839 33.059 12.934 1.00 46.14 364 ALA A C 1
ATOM 2655 O O . ALA A 1 364 ? 16.473 32.294 13.656 1.00 47.04 364 ALA A O 1
ATOM 2657 N N . LEU A 1 365 ? 15.762 34.362 13.159 1.00 46.36 365 LEU A N 1
ATOM 2658 C CA . LEU A 1 365 ? 16.509 35.010 14.217 1.00 47.44 365 LEU A CA 1
ATOM 2659 C C . LEU A 1 365 ? 15.557 35.785 15.127 1.00 48.30 365 LEU A C 1
ATOM 2660 O O . LEU A 1 365 ? 14.860 36.676 14.661 1.00 47.76 365 LEU A O 1
ATOM 2665 N N . ASN A 1 366 ? 15.532 35.445 16.418 1.00 49.70 366 ASN A N 1
ATOM 2666 C CA . ASN A 1 366 ? 14.645 36.117 17.388 1.00 50.84 366 ASN A CA 1
ATOM 2667 C C . ASN A 1 366 ? 15.358 37.088 18.347 1.00 52.43 366 ASN A C 1
ATOM 2668 O O . ASN A 1 366 ? 14.726 37.667 19.224 1.00 53.98 366 ASN A O 1
ATOM 2673 N N . VAL A 1 367 ? 16.666 37.267 18.181 1.00 52.55 367 VAL A N 1
ATOM 2674 C CA . VAL A 1 367 ? 17.365 38.421 18.754 1.00 53.91 367 VAL A CA 1
ATOM 2675 C C . VAL A 1 367 ? 17.816 39.273 17.570 1.00 53.33 367 VAL A C 1
ATOM 2676 O O . VAL A 1 367 ? 18.580 38.819 16.724 1.00 52.15 367 VAL A O 1
ATOM 2680 N N . LYS A 1 368 ? 17.324 40.504 17.506 1.00 54.59 368 LYS A N 1
ATOM 2681 C CA . LYS A 1 368 ? 17.523 41.341 16.331 1.00 54.20 368 LYS A CA 1
ATOM 2682 C C . LYS A 1 368 ? 19.001 41.523 16.024 1.00 53.99 368 LYS A C 1
ATOM 2683 O O . LYS A 1 368 ? 19.819 41.740 16.924 1.00 55.06 368 LYS A O 1
ATOM 2689 N N . GLY A 1 369 ? 19.328 41.433 14.742 1.00 52.42 369 GLY A N 1
ATOM 2690 C CA . GLY A 1 369 ? 20.699 41.567 14.287 1.00 52.40 369 GLY A CA 1
ATOM 2691 C C . GLY A 1 369 ? 20.771 41.334 12.800 1.00 50.83 369 GLY A C 1
ATOM 2692 O O . GLY A 1 369 ? 19.753 41.279 12.130 1.00 49.94 369 GLY A O 1
ATOM 2693 N N . ASN A 1 370 ? 21.984 41.188 12.288 1.00 50.73 370 ASN A N 1
ATOM 2694 C CA . ASN A 1 370 ? 22.200 41.044 10.857 1.00 49.47 370 ASN A CA 1
ATOM 2695 C C . ASN A 1 370 ? 22.026 39.587 10.427 1.00 48.05 370 ASN A C 1
ATOM 2696 O O . ASN A 1 370 ? 22.951 38.771 10.532 1.00 48.62 370 ASN A O 1
ATOM 2701 N N . ASN A 1 371 ? 20.837 39.259 9.934 1.00 46.72 371 ASN A N 1
ATOM 2702 C CA . ASN A 1 371 ? 20.562 37.899 9.487 1.00 45.32 371 ASN A CA 1
ATOM 2703 C C . ASN A 1 371 ? 21.099 37.654 8.065 1.00 44.74 371 ASN A C 1
ATOM 2704 O O . ASN A 1 371 ? 21.397 36.521 7.699 1.00 44.14 371 ASN A O 1
ATOM 2709 N N . GLU A 1 372 ? 21.224 38.720 7.275 1.00 45.10 372 GLU A N 1
ATOM 2710 C CA . GLU A 1 372 ? 21.551 38.600 5.844 1.00 44.79 372 GLU A CA 1
ATOM 2711 C C . GLU A 1 372 ? 22.983 38.132 5.637 1.00 45.76 372 GLU A C 1
ATOM 2712 O O . GLU A 1 372 ? 23.252 37.308 4.773 1.00 45.45 372 GLU A O 1
ATOM 2718 N N . VAL A 1 373 ? 23.896 38.671 6.435 1.00 46.88 373 VAL A N 1
ATOM 2719 C CA . VAL A 1 373 ? 25.284 38.257 6.386 1.00 47.56 373 VAL A CA 1
ATOM 2720 C C . VAL A 1 373 ? 25.374 36.768 6.694 1.00 46.95 373 VAL A C 1
ATOM 2721 O O . VAL A 1 373 ? 26.173 36.057 6.086 1.00 47.63 373 VAL A O 1
ATOM 2725 N N . ARG A 1 374 ? 24.543 36.298 7.621 1.00 46.06 374 ARG A N 1
ATOM 2726 C CA . ARG A 1 374 ? 24.587 34.894 8.030 1.00 45.73 374 ARG A CA 1
ATOM 2727 C C . ARG A 1 374 ? 24.116 33.982 6.908 1.00 44.76 374 ARG A C 1
ATOM 2728 O O . ARG A 1 374 ? 24.808 33.042 6.534 1.00 45.33 374 ARG A O 1
ATOM 2736 N N . ILE A 1 375 ? 22.934 34.268 6.377 1.00 43.79 375 ILE A N 1
ATOM 2737 C CA . ILE A 1 375 ? 22.335 33.423 5.350 1.00 43.04 375 ILE A CA 1
ATOM 2738 C C . ILE A 1 375 ? 23.155 33.459 4.050 1.00 43.17 375 ILE A C 1
ATOM 2739 O O . ILE A 1 375 ? 23.205 32.469 3.329 1.00 43.00 375 ILE A O 1
ATOM 2744 N N . LYS A 1 376 ? 23.810 34.585 3.770 1.00 43.58 376 LYS A N 1
ATOM 2745 C CA . LYS A 1 376 ? 24.707 34.685 2.613 1.00 44.42 376 LYS A CA 1
ATOM 2746 C C . LYS A 1 376 ? 25.910 33.791 2.791 1.00 44.71 376 LYS A C 1
ATOM 2747 O O . LYS A 1 376 ? 26.323 33.098 1.868 1.00 45.28 376 LYS A O 1
ATOM 2753 N N . HIS A 1 377 ? 26.473 33.817 3.988 1.00 44.62 377 HIS A N 1
ATOM 2754 C CA . HIS A 1 377 ? 27.656 33.036 4.276 1.00 45.33 377 HIS A CA 1
ATOM 2755 C C . HIS A 1 377 ? 27.348 31.555 4.116 1.00 45.20 377 HIS A C 1
ATOM 2756 O O . HIS A 1 377 ? 28.175 30.793 3.632 1.00 46.60 377 HIS A O 1
ATOM 2763 N N . ILE A 1 378 ? 26.148 31.153 4.510 1.00 43.95 378 ILE A N 1
ATOM 2764 C CA . ILE A 1 378 ? 25.730 29.762 4.390 1.00 43.85 378 ILE A CA 1
ATOM 2765 C C . ILE A 1 378 ? 25.490 29.386 2.920 1.00 43.94 378 ILE A C 1
ATOM 2766 O O . ILE A 1 378 ? 25.981 28.371 2.439 1.00 45.08 378 ILE A O 1
ATOM 2771 N N . TYR A 1 379 ? 24.746 30.219 2.211 1.00 43.09 379 TYR A N 1
ATOM 2772 C CA . TYR A 1 379 ? 24.340 29.927 0.841 1.00 43.37 379 TYR A CA 1
ATOM 2773 C C . TYR A 1 379 ? 25.500 30.069 -0.163 1.00 44.72 379 TYR A C 1
ATOM 2774 O O . TYR A 1 379 ? 25.722 29.197 -1.010 1.00 45.41 379 TYR A O 1
ATOM 2783 N N . ASN A 1 380 ? 26.226 31.175 -0.063 1.00 45.05 380 ASN A N 1
ATOM 2784 C CA . ASN A 1 380 ? 27.296 31.473 -0.999 1.00 46.71 380 ASN A CA 1
ATOM 2785 C C . ASN A 1 380 ? 28.618 30.836 -0.590 1.00 48.52 380 ASN A C 1
ATOM 2786 O O . ASN A 1 380 ? 29.258 30.176 -1.404 1.00 50.36 380 ASN A O 1
ATOM 2791 N N . ASP A 1 381 ? 29.041 31.030 0.656 1.00 48.66 381 ASP A N 1
ATOM 2792 C CA . ASP A 1 381 ? 30.377 30.592 1.053 1.00 50.49 381 ASP A CA 1
ATOM 2793 C C . ASP A 1 381 ? 30.430 29.099 1.360 1.00 51.19 381 ASP A C 1
ATOM 2794 O O . ASP A 1 381 ? 31.277 28.385 0.821 1.00 52.91 381 ASP A O 1
ATOM 2799 N N . ILE A 1 382 ? 29.526 28.614 2.204 1.00 50.24 382 ILE A N 1
ATOM 2800 C CA . ILE A 1 382 ? 29.597 27.222 2.637 1.00 51.21 382 ILE A CA 1
ATOM 2801 C C . ILE A 1 382 ? 28.983 26.279 1.604 1.00 51.66 382 ILE A C 1
ATOM 2802 O O . ILE A 1 382 ? 29.638 25.339 1.162 1.00 53.47 382 ILE A O 1
ATOM 2807 N N . LEU A 1 383 ? 27.736 26.533 1.217 1.00 50.28 383 LEU A N 1
ATOM 2808 C CA . LEU A 1 383 ? 27.054 25.697 0.224 1.00 50.65 383 LEU A CA 1
ATOM 2809 C C . LEU A 1 383 ? 27.452 26.003 -1.224 1.00 51.62 383 LEU A C 1
ATOM 2810 O O . LEU A 1 383 ? 27.092 25.253 -2.123 1.00 52.25 383 LEU A O 1
ATOM 2815 N N . LYS A 1 384 ? 28.171 27.106 -1.441 1.00 52.31 384 LYS A N 1
ATOM 2816 C CA . LYS A 1 384 ? 28.752 27.456 -2.751 1.00 54.01 384 LYS A CA 1
ATOM 2817 C C . LYS A 1 384 ? 27.711 27.556 -3.875 1.00 53.50 384 LYS A C 1
ATOM 2818 O O . LYS A 1 384 ? 27.902 27.014 -4.969 1.00 54.88 384 LYS A O 1
ATOM 2824 N N . GLN A 1 385 ? 26.620 28.265 -3.592 1.00 51.67 385 GLN A N 1
ATOM 2825 C CA . GLN A 1 385 ? 25.515 28.429 -4.543 1.00 51.23 385 GLN A CA 1
ATOM 2826 C C . GLN A 1 385 ? 25.508 29.786 -5.238 1.00 51.27 385 GLN A C 1
ATOM 2827 O O . GLN A 1 385 ? 24.511 30.172 -5.837 1.00 50.30 385 GLN A O 1
ATOM 2833 N N . ASN A 1 386 ? 26.614 30.513 -5.157 1.00 52.70 386 ASN A N 1
ATOM 2834 C CA . ASN A 1 386 ? 26.709 31.785 -5.836 1.00 53.43 386 ASN A CA 1
ATOM 2835 C C . ASN A 1 386 ? 26.939 31.515 -7.326 1.00 55.11 386 ASN A C 1
ATOM 2836 O O . ASN A 1 386 ? 28.067 31.473 -7.803 1.00 57.22 386 ASN A O 1
ATOM 2841 N N . LYS A 1 387 ? 25.852 31.310 -8.055 1.00 54.59 387 LYS A N 1
ATOM 2842 C CA . LYS A 1 387 ? 25.943 30.948 -9.463 1.00 56.44 387 LYS A CA 1
ATOM 2843 C C . LYS A 1 387 ? 24.602 31.188 -10.159 1.00 55.23 387 LYS A C 1
ATOM 2844 O O . LYS A 1 387 ? 23.564 31.216 -9.496 1.00 53.42 387 LYS A O 1
ATOM 2850 N N . PRO A 1 388 ? 24.615 31.352 -11.496 1.00 56.03 388 PRO A N 1
ATOM 2851 C CA . PRO A 1 388 ? 23.408 31.728 -12.219 1.00 55.38 388 PRO A CA 1
ATOM 2852 C C . PRO A 1 388 ? 22.221 30.837 -11.896 1.00 53.79 388 PRO A C 1
ATOM 2853 O O . PRO A 1 388 ? 22.362 29.618 -11.839 1.00 54.04 388 PRO A O 1
ATOM 2857 N N . TYR A 1 389 ? 21.067 31.458 -11.682 1.00 52.30 389 TYR A N 1
ATOM 2858 C CA . TYR A 1 389 ? 19.843 30.737 -11.353 1.00 51.11 389 TYR A CA 1
ATOM 2859 C C . TYR A 1 389 ? 18.675 31.220 -12.213 1.00 50.98 389 TYR A C 1
ATOM 2860 O O . TYR A 1 389 ? 18.069 30.431 -12.927 1.00 51.90 389 TYR A O 1
ATOM 2869 N N . ASN A 1 390 ? 18.368 32.511 -12.132 1.00 50.38 390 ASN A N 1
ATOM 2870 C CA . ASN A 1 390 ? 17.352 33.139 -12.971 1.00 50.61 390 ASN A CA 1
ATOM 2871 C C . ASN A 1 390 ? 18.036 34.081 -13.942 1.00 52.20 390 ASN A C 1
ATOM 2872 O O . ASN A 1 390 ? 19.093 34.627 -13.636 1.00 52.71 390 ASN A O 1
ATOM 2877 N N . THR A 1 391 ? 17.418 34.279 -15.104 1.00 53.39 391 THR A N 1
ATOM 2878 C CA . THR A 1 391 ? 17.982 35.109 -16.159 1.00 55.57 391 THR A CA 1
ATOM 2879 C C . THR A 1 391 ? 17.085 36.299 -16.437 1.00 55.93 391 THR A C 1
ATOM 2880 O O . THR A 1 391 ? 15.938 36.139 -16.839 1.00 56.14 391 THR A O 1
ATOM 2884 N N . LYS A 1 392 ? 17.625 37.491 -16.210 1.00 56.97 392 LYS A N 1
ATOM 2885 C CA . LYS A 1 392 ? 16.908 38.744 -16.425 1.00 57.97 392 LYS A CA 1
ATOM 2886 C C . LYS A 1 392 ? 16.479 38.872 -17.887 1.00 60.11 392 LYS A C 1
ATOM 2887 O O . LYS A 1 392 ? 17.295 38.674 -18.777 1.00 62.34 392 LYS A O 1
ATOM 2893 N N . GLY A 1 393 ? 15.204 39.182 -18.123 1.00 59.81 393 GLY A N 1
ATOM 2894 C CA . GLY A 1 393 ? 14.685 39.421 -19.472 1.00 61.98 393 GLY A CA 1
ATOM 2895 C C . GLY A 1 393 ? 14.062 38.224 -20.174 1.00 62.22 393 GLY A C 1
ATOM 2896 O O . GLY A 1 393 ? 13.181 38.391 -21.013 1.00 63.61 393 GLY A O 1
ATOM 2897 N N . VAL A 1 394 ? 14.515 37.021 -19.845 1.00 61.49 394 VAL A N 1
ATOM 2898 C CA . VAL A 1 394 ? 14.014 35.803 -20.475 1.00 62.07 394 VAL A CA 1
ATOM 2899 C C . VAL A 1 394 ? 12.552 35.532 -20.102 1.00 60.78 394 VAL A C 1
ATOM 2900 O O . VAL A 1 394 ? 12.167 35.609 -18.937 1.00 58.84 394 VAL A O 1
ATOM 2904 N N . ILE A 1 395 ? 11.758 35.213 -21.119 1.00 62.44 395 ILE A N 1
ATOM 2905 C CA . ILE A 1 395 ? 10.362 34.823 -20.958 1.00 61.92 395 ILE A CA 1
ATOM 2906 C C . ILE A 1 395 ? 10.329 33.340 -20.599 1.00 61.72 395 ILE A C 1
ATOM 2907 O O . ILE A 1 395 ? 10.516 32.485 -21.451 1.00 63.43 395 ILE A O 1
ATOM 2912 N N . VAL A 1 396 ? 10.089 33.034 -19.334 1.00 60.64 396 VAL A N 1
ATOM 2913 C CA . VAL A 1 396 ? 10.167 31.661 -18.836 1.00 61.00 396 VAL A CA 1
ATOM 2914 C C . VAL A 1 396 ? 8.930 30.838 -19.230 1.00 62.22 396 VAL A C 1
ATOM 2915 O O . VAL A 1 396 ? 7.793 31.301 -19.108 1.00 61.50 396 VAL A O 1
ATOM 2919 N N . GLN A 1 397 ? 9.181 29.609 -19.688 1.00 64.69 397 GLN A N 1
ATOM 2920 C CA . GLN A 1 397 ? 8.138 28.641 -20.049 1.00 66.21 397 GLN A CA 1
ATOM 2921 C C . GLN A 1 397 ? 7.804 27.669 -18.898 1.00 65.69 397 GLN A C 1
ATOM 2922 O O . GLN A 1 397 ? 8.500 27.556 -17.879 1.00 64.30 397 GLN A O 1
ATOM 2929 N N . SER B 1 46 ? 27.356 79.703 11.266 1.00 129.89 46 SER B N 1
ATOM 2930 C CA . SER B 1 46 ? 28.094 78.408 11.175 1.00 125.12 46 SER B CA 1
ATOM 2931 C C . SER B 1 46 ? 29.453 78.520 11.899 1.00 123.40 46 SER B C 1
ATOM 2932 O O . SER B 1 46 ? 30.538 78.385 11.314 1.00 123.00 46 SER B O 1
ATOM 2935 N N . ASP B 1 47 ? 29.361 78.769 13.199 1.00 122.66 47 ASP B N 1
ATOM 2936 C CA . ASP B 1 47 ? 30.539 79.029 14.027 1.00 121.77 47 ASP B CA 1
ATOM 2937 C C . ASP B 1 47 ? 31.442 77.799 14.113 1.00 117.24 47 ASP B C 1
ATOM 2938 O O . ASP B 1 47 ? 32.664 77.925 14.186 1.00 117.10 47 ASP B O 1
ATOM 2943 N N . ASN B 1 48 ? 30.833 76.616 14.109 1.00 113.83 48 ASN B N 1
ATOM 2944 C CA . ASN B 1 48 ? 31.567 75.357 14.179 1.00 109.41 48 ASN B CA 1
ATOM 2945 C C . ASN B 1 48 ? 32.515 75.171 13.007 1.00 109.32 48 ASN B C 1
ATOM 2946 O O . ASN B 1 48 ? 33.688 74.859 13.202 1.00 107.75 48 ASN B O 1
ATOM 2951 N N . GLU B 1 49 ? 32.007 75.349 11.791 1.00 111.16 49 GLU B N 1
ATOM 2952 C CA . GLU B 1 49 ? 32.835 75.166 10.601 1.00 111.53 49 GLU B CA 1
ATOM 2953 C C . GLU B 1 49 ? 33.852 76.295 10.472 1.00 114.49 49 GLU B C 1
ATOM 2954 O O . GLU B 1 49 ? 34.992 76.054 10.086 1.00 114.13 49 GLU B O 1
ATOM 2960 N N . LYS B 1 50 ? 33.444 77.518 10.808 1.00 117.58 50 LYS B N 1
ATOM 2961 C CA . LYS B 1 50 ? 34.367 78.652 10.839 1.00 120.69 50 LYS B CA 1
ATOM 2962 C C . LYS B 1 50 ? 35.624 78.303 11.642 1.00 118.19 50 LYS B C 1
ATOM 2963 O O . LYS B 1 50 ? 36.743 78.523 11.179 1.00 119.55 50 LYS B O 1
ATOM 2969 N N . TYR B 1 51 ? 35.430 77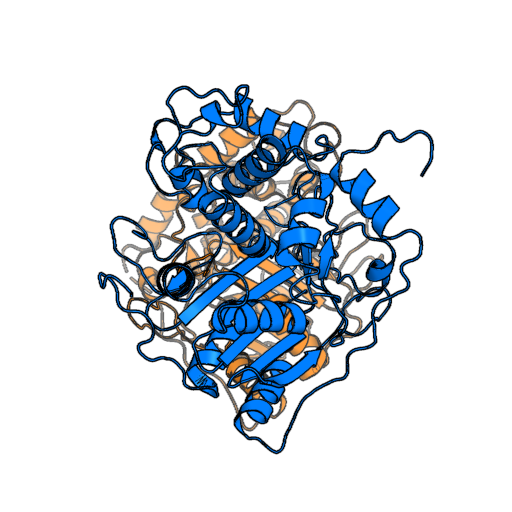.747 12.837 1.00 114.73 51 TYR B N 1
ATOM 2970 C CA . TYR B 1 51 ? 36.547 77.343 13.693 1.00 112.18 51 TYR B CA 1
ATOM 2971 C C . TYR B 1 51 ? 37.367 76.207 13.087 1.00 109.33 51 TYR B C 1
ATOM 2972 O O . TYR B 1 51 ? 38.594 76.270 13.059 1.00 109.76 51 TYR B O 1
ATOM 2981 N N . LEU B 1 52 ? 36.684 75.165 12.622 1.00 106.63 52 LEU B N 1
ATOM 2982 C CA . LEU B 1 52 ? 37.345 73.960 12.118 1.00 103.78 52 LEU B CA 1
ATOM 2983 C C . LEU B 1 52 ? 38.133 74.202 10.837 1.00 106.34 52 LEU B C 1
ATOM 2984 O O . LEU B 1 52 ? 39.230 73.667 10.676 1.00 105.25 52 LEU B O 1
ATOM 2989 N N . VAL B 1 53 ? 37.575 74.996 9.927 1.00 110.06 53 VAL B N 1
ATOM 2990 C CA . VAL B 1 53 ? 38.261 75.296 8.671 1.00 113.21 53 VAL B CA 1
ATOM 2991 C C . VAL B 1 53 ? 39.581 76.002 8.961 1.00 115.69 53 VAL B C 1
ATOM 2992 O O . VAL B 1 53 ? 40.616 75.635 8.406 1.00 115.92 53 VAL B O 1
ATOM 2996 N N . ASP B 1 54 ? 39.545 76.987 9.858 1.00 117.81 54 ASP B N 1
ATOM 2997 C CA . ASP B 1 54 ? 40.738 77.759 10.205 1.00 120.61 54 ASP B CA 1
ATOM 2998 C C . ASP B 1 54 ? 41.753 76.899 10.956 1.00 117.82 54 ASP B C 1
ATOM 2999 O O . ASP B 1 54 ? 42.960 77.028 10.759 1.00 119.22 54 ASP B O 1
ATOM 3004 N N . ARG B 1 55 ? 41.242 76.030 11.821 1.00 114.34 55 ARG B N 1
ATOM 3005 C CA . ARG B 1 55 ? 42.062 75.085 12.568 1.00 111.62 55 ARG B CA 1
ATOM 3006 C C . ARG B 1 55 ? 42.824 74.138 11.636 1.00 111.14 55 ARG B C 1
ATOM 3007 O O . ARG B 1 55 ? 43.985 73.819 11.888 1.00 110.88 55 ARG B O 1
ATOM 3015 N N . ASN B 1 56 ? 42.169 73.700 10.563 1.00 111.45 56 ASN B N 1
ATOM 3016 C CA . ASN B 1 56 ? 42.734 72.697 9.664 1.00 110.60 56 ASN B CA 1
ATOM 3017 C C . ASN B 1 56 ? 43.281 73.278 8.352 1.00 115.05 56 ASN B C 1
ATOM 3018 O O . ASN B 1 56 ? 43.288 72.585 7.337 1.00 114.95 56 ASN B O 1
ATOM 3023 N N . LYS B 1 57 ? 43.743 74.530 8.362 1.00 119.43 57 LYS B N 1
ATOM 3024 C CA . LYS B 1 57 ? 44.310 75.140 7.149 1.00 124.19 57 LYS B CA 1
ATOM 3025 C C . LYS B 1 57 ? 45.611 74.463 6.717 1.00 124.76 57 LYS B C 1
ATOM 3026 O O . LYS B 1 57 ? 45.757 74.061 5.562 1.00 125.88 57 LYS B O 1
ATOM 3032 N N . GLU B 1 58 ? 46.548 74.341 7.652 1.00 124.42 58 GLU B N 1
ATOM 3033 C CA . GLU B 1 58 ? 47.853 73.735 7.376 1.00 125.23 58 GLU B CA 1
ATOM 3034 C C . GLU B 1 58 ? 47.995 72.349 8.022 1.00 120.93 58 GLU B C 1
ATOM 3035 O O . GLU B 1 58 ? 49.094 71.794 8.066 1.00 120.99 58 GLU B O 1
ATOM 3037 N N . PRO B 1 62 ? 46.370 62.515 9.652 1.00 96.41 62 PRO B N 1
ATOM 3038 C CA . PRO B 1 62 ? 46.888 62.002 10.919 1.00 94.05 62 PRO B CA 1
ATOM 3039 C C . PRO B 1 62 ? 47.870 60.849 10.730 1.00 92.98 62 PRO B C 1
ATOM 3040 O O . PRO B 1 62 ? 47.870 60.197 9.686 1.00 93.15 62 PRO B O 1
ATOM 3044 N N . SER B 1 63 ? 48.696 60.607 11.743 1.00 92.00 63 SER B N 1
ATOM 3045 C CA . SER B 1 63 ? 49.719 59.566 11.674 1.00 91.40 63 SER B CA 1
ATOM 3046 C C . SER B 1 63 ? 49.107 58.175 11.486 1.00 88.15 63 SER B C 1
ATOM 3047 O O . SER B 1 63 ? 48.009 57.892 11.970 1.00 85.76 63 SER B O 1
ATOM 3050 N N . LYS B 1 64 ? 49.831 57.318 10.773 1.00 88.25 64 LYS B N 1
ATOM 3051 C CA . LYS B 1 64 ? 49.371 55.964 10.479 1.00 85.58 64 LYS B CA 1
ATOM 3052 C C . LYS B 1 64 ? 49.440 55.116 11.748 1.00 82.33 64 LYS B C 1
ATOM 3053 O O . LYS B 1 64 ? 50.466 55.103 12.425 1.00 83.29 64 LYS B O 1
ATOM 3059 N N . LEU B 1 65 ? 48.353 54.418 12.064 1.00 78.48 65 LEU B N 1
ATOM 3060 C CA . LEU B 1 65 ? 48.294 53.539 13.230 1.00 75.30 65 LEU B CA 1
ATOM 3061 C C . LEU B 1 65 ? 48.534 52.100 12.794 1.00 73.57 65 LEU B C 1
ATOM 3062 O O . LEU B 1 65 ? 48.048 51.674 11.755 1.00 73.35 65 LEU B O 1
ATOM 3067 N N . LYS B 1 66 ? 49.284 51.357 13.598 1.00 72.40 66 LYS B N 1
ATOM 3068 C CA . LYS B 1 66 ? 49.634 49.973 13.282 1.00 71.10 66 LYS B CA 1
ATOM 3069 C C . LYS B 1 66 ? 48.705 48.982 13.995 1.00 67.14 66 LYS B C 1
ATOM 3070 O O . LYS B 1 66 ? 48.139 49.285 15.048 1.00 65.70 66 LYS B O 1
ATOM 3076 N N . GLU B 1 67 ? 48.551 47.801 13.406 1.00 65.22 67 GLU B N 1
ATOM 3077 C CA . GLU B 1 67 ? 47.784 46.723 14.021 1.00 62.01 67 GLU B CA 1
ATOM 3078 C C . GLU B 1 67 ? 48.507 46.252 15.276 1.00 61.33 67 GLU B C 1
ATOM 3079 O O . GLU B 1 67 ? 49.732 46.166 15.298 1.00 62.98 67 GLU B O 1
ATOM 3085 N N . VAL B 1 68 ? 47.736 45.970 16.321 1.00 58.85 68 VAL B N 1
ATOM 3086 C CA . VAL B 1 68 ? 48.261 45.377 17.543 1.00 58.06 68 VAL B CA 1
ATOM 3087 C C . VAL B 1 68 ? 47.409 44.145 17.823 1.00 56.06 68 VAL B C 1
ATOM 3088 O O . VAL B 1 68 ? 46.211 44.248 18.080 1.00 54.61 68 VAL B O 1
ATOM 3092 N N . TYR B 1 69 ? 48.025 42.978 17.723 1.00 56.11 69 TYR B N 1
ATOM 3093 C CA . TYR B 1 69 ? 47.334 41.722 17.970 1.00 54.77 69 TYR B CA 1
ATOM 3094 C C . TYR B 1 69 ? 48.363 40.637 18.174 1.00 56.02 69 TYR B C 1
ATOM 3095 O O . TYR B 1 69 ? 49.122 40.314 17.267 1.00 57.77 69 TYR B O 1
ATOM 3104 N N . ASN B 1 70 ? 48.376 40.078 19.372 1.00 56.01 70 ASN B N 1
ATOM 3105 C CA . ASN B 1 70 ? 49.324 39.047 19.726 1.00 57.41 70 ASN B CA 1
ATOM 3106 C C . ASN B 1 70 ? 48.592 37.715 19.835 1.00 56.55 70 ASN B C 1
ATOM 3107 O O . ASN B 1 70 ? 47.995 37.402 20.871 1.00 55.82 70 ASN B O 1
ATOM 3112 N N . SER B 1 71 ? 48.642 36.932 18.761 1.00 57.00 71 SER B N 1
ATOM 3113 C CA . SER B 1 71 ? 47.969 35.633 18.725 1.00 56.86 71 SER B CA 1
ATOM 3114 C C . SER B 1 71 ? 48.530 34.652 19.752 1.00 58.27 71 SER B C 1
ATOM 3115 O O . SER B 1 71 ? 47.897 33.650 20.074 1.00 57.80 71 SER B O 1
ATOM 3118 N N . LYS B 1 72 ? 49.722 34.946 20.268 1.00 60.26 72 LYS B N 1
ATOM 3119 C CA . LYS B 1 72 ? 50.323 34.140 21.327 1.00 61.84 72 LYS B CA 1
ATOM 3120 C C . LYS B 1 72 ? 49.676 34.377 22.704 1.00 61.41 72 LYS B C 1
ATOM 3121 O O . LYS B 1 72 ? 49.970 33.649 23.637 1.00 62.67 72 LYS B O 1
ATOM 3127 N N . ASP B 1 73 ? 48.822 35.390 22.836 1.00 60.33 73 ASP B N 1
ATOM 3128 C CA . ASP B 1 73 ? 48.067 35.622 24.077 1.00 60.15 73 ASP B CA 1
ATOM 3129 C C . ASP B 1 73 ? 46.639 35.069 23.930 1.00 58.59 73 ASP B C 1
ATOM 3130 O O . ASP B 1 73 ? 45.807 35.682 23.270 1.00 57.14 73 ASP B O 1
ATOM 3135 N N . PRO B 1 74 ? 46.356 33.915 24.566 1.00 59.04 74 PRO B N 1
ATOM 3136 C CA . PRO B 1 74 ? 45.093 33.185 24.400 1.00 57.99 74 PRO B CA 1
ATOM 3137 C C . PRO B 1 74 ? 43.822 34.022 24.463 1.00 56.45 74 PRO B C 1
ATOM 3138 O O . PRO B 1 74 ? 42.896 33.758 23.699 1.00 55.90 74 PRO B O 1
ATOM 3142 N N . LYS B 1 75 ? 43.770 35.006 25.358 1.00 56.32 75 LYS B N 1
ATOM 3143 C CA . LYS B 1 75 ? 42.599 35.889 25.461 1.00 55.01 75 LYS B CA 1
ATOM 3144 C C . LYS B 1 75 ? 42.267 36.534 24.130 1.00 53.17 75 LYS B C 1
ATOM 3145 O O . LYS B 1 75 ? 41.139 36.449 23.649 1.00 51.92 75 LYS B O 1
ATOM 3151 N N . TYR B 1 76 ? 43.274 37.197 23.562 1.00 52.82 76 TYR B N 1
ATOM 3152 C CA . TYR B 1 76 ? 43.114 38.006 22.363 1.00 51.61 76 TYR B CA 1
ATOM 3153 C C . TYR B 1 76 ? 42.997 37.145 21.121 1.00 51.28 76 TYR B C 1
ATOM 3154 O O . TYR B 1 76 ? 42.316 37.515 20.168 1.00 50.68 76 TYR B O 1
ATOM 3163 N N . LYS B 1 77 ? 43.649 35.989 21.133 1.00 52.10 77 LYS B N 1
ATOM 3164 C CA . LYS B 1 77 ? 43.482 35.014 20.062 1.00 52.30 77 LYS B CA 1
ATOM 3165 C C . LYS B 1 77 ? 42.031 34.553 19.987 1.00 51.20 77 LYS B C 1
ATOM 3166 O O . LYS B 1 77 ? 41.472 34.411 18.907 1.00 51.07 77 LYS B O 1
ATOM 3172 N N . LYS B 1 78 ? 41.441 34.324 21.151 1.00 50.87 78 LYS B N 1
ATOM 3173 C CA . LYS B 1 78 ? 40.064 33.883 21.270 1.00 50.41 78 LYS B CA 1
ATOM 3174 C C . LYS B 1 78 ? 39.108 34.957 20.752 1.00 48.96 78 LYS B C 1
ATOM 3175 O O . LYS B 1 78 ? 38.113 34.654 20.087 1.00 49.05 78 LYS B O 1
ATOM 3181 N N . ILE B 1 79 ? 39.428 36.211 21.052 1.00 48.06 79 ILE B N 1
ATOM 3182 C CA . ILE B 1 79 ? 38.631 37.352 20.608 1.00 47.21 79 ILE B CA 1
ATOM 3183 C C . ILE B 1 79 ? 38.702 37.479 19.091 1.00 46.83 79 ILE B C 1
ATOM 3184 O O . ILE B 1 79 ? 37.677 37.555 18.413 1.00 46.96 79 ILE B O 1
ATOM 3189 N N . ASP B 1 80 ? 39.922 37.503 18.568 1.00 46.51 80 ASP B N 1
ATOM 3190 C CA . ASP B 1 80 ? 40.144 37.609 17.135 1.00 46.42 80 ASP B CA 1
ATOM 3191 C C . ASP B 1 80 ? 39.433 36.474 16.407 1.00 46.21 80 ASP B C 1
ATOM 3192 O O . ASP B 1 80 ? 38.766 36.687 15.403 1.00 46.03 80 ASP B O 1
ATOM 3197 N N . LYS B 1 81 ? 39.579 35.264 16.925 1.00 46.32 81 LYS B N 1
ATOM 3198 C CA . LYS B 1 81 ? 38.960 34.092 16.324 1.00 46.76 81 LYS B CA 1
ATOM 3199 C C . LYS B 1 81 ? 37.448 34.245 16.282 1.00 46.03 81 LYS B C 1
ATOM 3200 O O . LYS B 1 81 ? 36.805 33.892 15.285 1.00 45.84 81 LYS B O 1
ATOM 3206 N N . TYR B 1 82 ? 36.889 34.771 17.368 1.00 45.45 82 TYR B N 1
ATOM 3207 C CA . TYR B 1 82 ? 35.464 35.015 17.428 1.00 45.27 82 TYR B CA 1
ATOM 3208 C C . TYR B 1 82 ? 35.055 36.061 16.391 1.00 45.05 82 TYR B C 1
ATOM 3209 O O . TYR B 1 82 ? 34.110 35.845 15.629 1.00 45.56 82 TYR B O 1
ATOM 3218 N N . LEU B 1 83 ? 35.769 37.184 16.366 1.00 44.60 83 LEU B N 1
ATOM 3219 C CA . LEU B 1 83 ? 35.464 38.268 15.428 1.00 45.21 83 LEU B CA 1
ATOM 3220 C C . LEU B 1 83 ? 35.566 37.831 13.963 1.00 45.98 83 LEU B C 1
ATOM 3221 O O . LEU B 1 83 ? 34.764 38.237 13.136 1.00 46.14 83 LEU B O 1
ATOM 3226 N N . GLN B 1 84 ? 36.548 36.997 13.649 1.00 46.73 84 GLN B N 1
ATOM 3227 C CA . GLN B 1 84 ? 36.695 36.492 12.288 1.00 48.01 84 GLN B CA 1
ATOM 3228 C C . GLN B 1 84 ? 35.584 35.526 11.920 1.00 48.12 84 GLN B C 1
ATOM 3229 O O . GLN B 1 84 ? 34.928 35.706 10.902 1.00 48.71 84 GLN B O 1
ATOM 3235 N N . SER B 1 85 ? 35.352 34.518 12.748 1.00 47.74 85 SER B N 1
ATOM 3236 C CA . SER B 1 85 ? 34.352 33.499 12.417 1.00 48.55 85 SER B CA 1
ATOM 3237 C C . SER B 1 85 ? 32.903 34.004 12.530 1.00 48.55 85 SER B C 1
ATOM 3238 O O . SER B 1 85 ? 31.992 33.408 11.953 1.00 49.41 85 SER B O 1
ATOM 3241 N N . SER B 1 86 ? 32.689 35.102 13.254 1.00 47.60 86 SER B N 1
ATOM 3242 C CA . SER B 1 86 ? 31.367 35.734 13.306 1.00 47.71 86 SER B CA 1
ATOM 3243 C C . SER B 1 86 ? 31.152 36.782 12.200 1.00 47.91 86 SER B C 1
ATOM 3244 O O . SER B 1 86 ? 30.128 37.462 12.186 1.00 48.22 86 SER B O 1
ATOM 3247 N N . LEU B 1 87 ? 32.114 36.907 11.285 1.00 47.71 87 LEU B N 1
ATOM 3248 C CA . LEU B 1 87 ? 31.996 37.786 10.111 1.00 48.58 87 LEU B CA 1
ATOM 3249 C C . LEU B 1 87 ? 31.897 39.265 10.489 1.00 48.48 87 LEU B C 1
ATOM 3250 O O . LEU B 1 87 ? 31.261 40.051 9.791 1.00 49.58 87 LEU B O 1
ATOM 3255 N N . PHE B 1 88 ? 32.532 39.627 11.598 1.00 47.46 88 PHE B N 1
ATOM 3256 C CA . PHE B 1 88 ? 32.553 41.002 12.091 1.00 47.36 88 PHE B CA 1
ATOM 3257 C C . PHE B 1 88 ? 33.119 41.931 11.017 1.00 48.14 88 PHE B C 1
ATOM 3258 O O . PHE B 1 88 ? 34.166 41.653 10.446 1.00 48.05 88 PHE B O 1
ATOM 3266 N N . ASN B 1 89 ? 32.408 43.017 10.731 1.00 48.97 89 ASN B N 1
ATOM 3267 C CA . ASN B 1 89 ? 32.897 44.043 9.816 1.00 49.97 89 ASN B CA 1
ATOM 3268 C C . ASN B 1 89 ? 33.008 45.360 10.577 1.00 49.67 89 ASN B C 1
ATOM 3269 O O . ASN B 1 89 ? 32.014 46.040 10.825 1.00 50.29 89 ASN B O 1
ATOM 3274 N N . GLY B 1 90 ? 34.236 45.706 10.954 1.00 49.00 90 GLY B N 1
ATOM 3275 C CA . GLY B 1 90 ? 34.506 46.923 11.707 1.00 48.71 90 GLY B CA 1
ATOM 3276 C C . GLY B 1 90 ? 35.869 46.860 12.346 1.00 47.72 90 GLY B C 1
ATOM 3277 O O . GLY B 1 90 ? 36.792 46.302 11.766 1.00 47.58 90 GLY B O 1
ATOM 3278 N N . SER B 1 91 ? 35.998 47.425 13.546 1.00 47.23 91 SER B N 1
ATOM 3279 C CA . SER B 1 91 ? 37.298 47.532 14.222 1.00 46.82 91 SER B CA 1
ATOM 3280 C C . SER B 1 91 ? 37.175 47.361 15.727 1.00 45.90 91 SER B C 1
ATOM 3281 O O . SER B 1 91 ? 36.166 47.729 16.333 1.00 45.89 91 SER B O 1
ATOM 3284 N N . VAL B 1 92 ? 38.234 46.827 16.323 1.00 45.42 92 VAL B N 1
ATOM 3285 C CA . VAL B 1 92 ? 38.285 46.607 17.754 1.00 44.85 92 VAL B CA 1
ATOM 3286 C C . VAL B 1 92 ? 39.507 47.300 18.341 1.00 45.70 92 VAL B C 1
ATOM 3287 O O . VAL B 1 92 ? 40.533 47.442 17.674 1.00 46.43 92 VAL B O 1
ATOM 3291 N N . ALA B 1 93 ? 39.364 47.761 19.580 1.00 45.90 93 ALA B N 1
ATOM 3292 C CA . ALA B 1 93 ? 40.485 48.244 20.366 1.00 46.70 93 ALA B CA 1
ATOM 3293 C C . ALA B 1 93 ? 40.262 47.850 21.821 1.00 46.56 93 ALA B C 1
ATOM 3294 O O . ALA B 1 93 ? 39.171 48.059 22.370 1.00 46.81 93 ALA B O 1
ATOM 3296 N N . ILE B 1 94 ? 41.287 47.269 22.438 1.00 46.40 94 ILE B N 1
ATOM 3297 C CA . ILE B 1 94 ? 41.196 46.827 23.819 1.00 46.23 94 ILE B CA 1
ATOM 3298 C C . ILE B 1 94 ? 42.401 47.333 24.602 1.00 47.18 94 ILE B C 1
ATOM 3299 O O . ILE B 1 94 ? 43.552 47.091 24.213 1.00 47.24 94 ILE B O 1
ATOM 3304 N N . TYR B 1 95 ? 42.116 48.046 25.694 1.00 47.66 95 TYR B N 1
ATOM 3305 C CA . TYR B 1 95 ? 43.144 48.523 26.614 1.00 48.92 95 TYR B CA 1
ATOM 3306 C C . TYR B 1 95 ? 43.132 47.680 27.876 1.00 49.03 95 TYR B C 1
ATOM 3307 O O . TYR B 1 95 ? 42.076 47.411 28.437 1.00 48.60 95 TYR B O 1
ATOM 3316 N N . GLU B 1 96 ? 44.313 47.271 28.319 1.00 50.01 96 GLU B N 1
ATOM 3317 C CA . GLU B 1 96 ? 44.460 46.515 29.552 1.00 50.82 96 GLU B CA 1
ATOM 3318 C C . GLU B 1 96 ? 45.385 47.279 30.497 1.00 52.85 96 GLU B C 1
ATOM 3319 O O . GLU B 1 96 ? 46.547 47.539 30.173 1.00 53.68 96 GLU B O 1
ATOM 3325 N N . ASN B 1 97 ? 44.863 47.643 31.663 1.00 53.71 97 ASN B N 1
ATOM 3326 C CA . ASN B 1 97 ? 45.607 48.449 32.625 1.00 55.84 97 ASN B CA 1
ATOM 3327 C C . ASN B 1 97 ? 46.279 49.642 31.936 1.00 56.63 97 ASN B C 1
ATOM 3328 O O . ASN B 1 97 ? 47.455 49.927 32.163 1.00 58.27 97 ASN B O 1
ATOM 3333 N N . GLY B 1 98 ? 45.519 50.325 31.080 1.00 55.71 98 GLY B N 1
ATOM 3334 C CA . GLY B 1 98 ? 45.976 51.547 30.429 1.00 56.46 98 GLY B CA 1
ATOM 3335 C C . GLY B 1 98 ? 46.725 51.351 29.126 1.00 56.18 98 GLY B C 1
ATOM 3336 O O . GLY B 1 98 ? 46.881 52.302 28.366 1.00 56.69 98 GLY B O 1
ATOM 3337 N N . LYS B 1 99 ? 47.191 50.135 28.856 1.00 55.89 99 LYS B N 1
ATOM 3338 C CA . LYS B 1 99 ? 47.970 49.864 27.649 1.00 56.20 99 LYS B CA 1
ATOM 3339 C C . LYS B 1 99 ? 47.109 49.289 26.533 1.00 54.23 99 LYS B C 1
ATOM 3340 O O . LYS B 1 99 ? 46.206 48.496 26.778 1.00 53.13 99 LYS B O 1
ATOM 3346 N N . LEU B 1 100 ? 47.413 49.678 25.301 1.00 54.37 100 LEU B N 1
ATOM 3347 C CA . LEU B 1 100 ? 46.756 49.128 24.128 1.00 52.77 100 LEU B CA 1
ATOM 3348 C C . LEU B 1 100 ? 47.315 47.733 23.863 1.00 52.58 100 LEU B C 1
ATOM 3349 O O . LEU B 1 100 ? 48.466 47.593 23.455 1.00 53.92 100 LEU B O 1
ATOM 3354 N N . LYS B 1 101 ? 46.498 46.711 24.101 1.00 51.58 101 LYS B N 1
ATOM 3355 C CA . LYS B 1 101 ? 46.891 45.315 23.877 1.00 51.40 101 LYS B CA 1
ATOM 3356 C C . LYS B 1 101 ? 46.328 44.729 22.586 1.00 50.23 101 LYS B C 1
ATOM 3357 O O . LYS B 1 101 ? 46.799 43.691 22.128 1.00 50.56 101 LYS B O 1
ATOM 3363 N N . MET B 1 102 ? 45.303 45.363 22.022 1.00 49.30 102 MET B N 1
ATOM 3364 C CA . MET B 1 102 ? 44.716 44.899 20.770 1.00 48.38 102 MET B CA 1
ATOM 3365 C C . MET B 1 102 ? 44.109 46.062 19.999 1.00 48.60 102 MET B C 1
ATOM 3366 O O . MET B 1 102 ? 43.403 46.896 20.569 1.00 48.49 102 MET B O 1
ATOM 3371 N N . SER B 1 103 ? 44.407 46.106 18.704 1.00 49.23 103 SER B N 1
ATOM 3372 C CA . SER B 1 103 ? 43.861 47.106 17.799 1.00 49.77 103 SER B CA 1
ATOM 3373 C C . SER B 1 103 ? 43.859 46.494 16.407 1.00 50.11 103 SER B C 1
ATOM 3374 O O . SER B 1 103 ? 44.924 46.239 15.844 1.00 51.17 103 SER B O 1
ATOM 3377 N N . LYS B 1 104 ? 42.677 46.226 15.860 1.00 49.44 104 LYS B N 1
ATOM 3378 C CA . LYS B 1 104 ? 42.585 45.496 14.599 1.00 49.81 104 LYS B CA 1
ATOM 3379 C C . LYS B 1 104 ? 41.289 45.783 13.857 1.00 49.78 104 LYS B C 1
ATOM 3380 O O . LYS B 1 104 ? 40.221 45.887 14.463 1.00 48.93 104 LYS B O 1
ATOM 3386 N N . GLY B 1 105 ? 41.405 45.910 12.536 1.00 50.98 105 GLY B N 1
ATOM 3387 C CA . GLY B 1 105 ? 40.260 46.129 11.658 1.00 51.13 105 GLY B CA 1
ATOM 3388 C C . GLY B 1 105 ? 39.877 44.849 10.946 1.00 50.79 105 GLY B C 1
ATOM 3389 O O . GLY B 1 105 ? 40.727 44.020 10.637 1.00 51.18 105 GLY B O 1
ATOM 3390 N N . TYR B 1 106 ? 38.585 44.690 10.693 1.00 50.63 106 TYR B N 1
ATOM 3391 C CA . TYR B 1 106 ? 38.047 43.509 10.026 1.00 50.49 106 TYR B CA 1
ATOM 3392 C C . TYR B 1 106 ? 37.075 43.938 8.927 1.00 51.88 106 TYR B C 1
ATOM 3393 O O . TYR B 1 106 ? 36.284 44.861 9.118 1.00 52.00 106 TYR B O 1
ATOM 3402 N N . GLY B 1 107 ? 37.134 43.273 7.781 1.00 53.15 107 GLY B N 1
ATOM 3403 C CA . GLY B 1 107 ? 36.254 43.619 6.665 1.00 55.15 107 GLY B CA 1
ATOM 3404 C C . GLY B 1 107 ? 36.545 44.990 6.075 1.00 57.08 107 GLY B C 1
ATOM 3405 O O . GLY B 1 107 ? 37.677 45.471 6.137 1.00 57.74 107 GLY B O 1
ATOM 3406 N N . TYR B 1 108 ? 35.517 45.629 5.523 1.00 58.65 108 TYR B N 1
ATOM 3407 C CA . TYR B 1 108 ? 35.692 46.847 4.730 1.00 61.13 108 TYR B CA 1
ATOM 3408 C C . TYR B 1 108 ? 35.171 48.125 5.380 1.00 61.60 108 TYR B C 1
ATOM 3409 O O . TYR B 1 108 ? 34.085 48.152 5.955 1.00 61.14 108 TYR B O 1
ATOM 3418 N N . GLN B 1 109 ? 35.973 49.181 5.263 1.00 63.04 109 GLN B N 1
ATOM 3419 C CA . GLN B 1 109 ? 35.581 50.544 5.637 1.00 64.03 109 GLN B CA 1
ATOM 3420 C C . GLN B 1 109 ? 34.675 51.126 4.562 1.00 66.67 109 GLN B C 1
ATOM 3421 O O . GLN B 1 109 ? 33.685 51.797 4.859 1.00 67.10 109 GLN B O 1
ATOM 3427 N N . ASP B 1 110 ? 35.050 50.880 3.311 1.00 68.72 110 ASP B N 1
ATOM 3428 C CA . ASP B 1 110 ? 34.279 51.303 2.155 1.00 71.61 110 ASP B CA 1
ATOM 3429 C C . ASP B 1 110 ? 34.204 50.113 1.209 1.00 72.28 110 ASP B C 1
ATOM 3430 O O . ASP B 1 110 ? 35.215 49.697 0.650 1.00 72.92 110 ASP B O 1
ATOM 3435 N N . PHE B 1 111 ? 33.002 49.567 1.044 1.00 72.56 111 PHE B N 1
ATOM 3436 C CA . PHE B 1 111 ? 32.780 48.391 0.198 1.00 73.08 111 PHE B CA 1
ATOM 3437 C C . PHE B 1 111 ? 32.850 48.731 -1.285 1.00 76.63 111 PHE B C 1
ATOM 3438 O O . PHE B 1 111 ? 33.209 47.883 -2.105 1.00 77.90 111 PHE B O 1
ATOM 3446 N N . GLU B 1 112 ? 32.514 49.970 -1.625 1.00 78.63 112 GLU B N 1
ATOM 3447 C CA . GLU B 1 112 ? 32.465 50.397 -3.023 1.00 82.33 112 GLU B CA 1
ATOM 3448 C C . GLU B 1 112 ? 33.868 50.621 -3.589 1.00 83.55 112 GLU B C 1
ATOM 3449 O O . GLU B 1 112 ? 34.134 50.299 -4.749 1.00 85.99 112 GLU B O 1
ATOM 3455 N N . LYS B 1 113 ? 34.756 51.119 -2.743 1.00 81.98 113 LYS B N 1
ATOM 3456 C CA . LYS B 1 113 ? 36.115 51.395 -3.133 1.00 83.12 113 LYS B CA 1
ATOM 3457 C C . LYS B 1 113 ? 37.086 50.350 -2.672 1.00 80.54 113 LYS B C 1
ATOM 3458 O O . LYS B 1 113 ? 38.270 50.482 -2.870 1.00 81.43 113 LYS B O 1
ATOM 3464 N N . GLY B 1 114 ? 36.578 49.329 -2.018 1.00 77.61 114 GLY B N 1
ATOM 3465 C CA . GLY B 1 114 ? 37.387 48.203 -1.545 1.00 75.49 114 GLY B CA 1
ATOM 3466 C C . GLY B 1 114 ? 38.390 48.536 -0.449 1.00 73.40 114 GLY B C 1
ATOM 3467 O O . GLY B 1 114 ? 39.371 47.819 -0.278 1.00 72.68 114 GLY B O 1
ATOM 3468 N N . ILE B 1 115 ? 38.146 49.615 0.293 1.00 72.65 115 ILE B N 1
ATOM 3469 C CA . ILE B 1 115 ? 39.050 50.045 1.354 1.00 71.20 115 ILE B CA 1
ATOM 3470 C C . ILE B 1 115 ? 38.800 49.198 2.594 1.00 67.95 115 ILE B C 1
ATOM 3471 O O . ILE B 1 115 ? 37.700 49.213 3.142 1.00 66.36 115 ILE B O 1
ATOM 3476 N N . LYS B 1 116 ? 39.824 48.474 3.035 1.00 67.22 116 LYS B N 1
ATOM 3477 C CA . LYS B 1 116 ? 39.726 47.634 4.232 1.00 64.67 116 LYS B CA 1
ATOM 3478 C C . LYS B 1 116 ? 39.689 48.481 5.494 1.00 63.09 116 LYS B C 1
ATOM 3479 O O . LYS B 1 116 ? 40.248 49.573 5.525 1.00 64.44 116 LYS B O 1
ATOM 3485 N N . ASN B 1 117 ? 39.023 47.972 6.531 1.00 60.72 117 ASN B N 1
ATOM 3486 C CA . ASN B 1 117 ? 39.076 48.577 7.866 1.00 59.18 117 ASN B CA 1
ATOM 3487 C C . ASN B 1 117 ? 40.473 48.405 8.463 1.00 58.97 117 ASN B C 1
ATOM 3488 O O . ASN B 1 117 ? 41.013 47.300 8.504 1.00 57.90 117 ASN B O 1
ATOM 3493 N N . THR B 1 118 ? 41.046 49.508 8.923 1.00 60.27 118 THR B N 1
ATOM 3494 C CA . THR B 1 118 ? 42.340 49.496 9.576 1.00 60.83 118 THR B CA 1
ATOM 3495 C C . THR B 1 118 ? 42.181 50.156 10.936 1.00 60.29 118 THR B C 1
ATOM 3496 O O . THR B 1 118 ? 41.101 50.658 11.261 1.00 60.29 118 THR B O 1
ATOM 3500 N N . PRO B 1 119 ? 43.246 50.147 11.755 1.00 60.49 119 PRO B N 1
ATOM 3501 C CA . PRO B 1 119 ? 43.182 50.909 13.006 1.00 60.05 119 PRO B CA 1
ATOM 3502 C C . PRO B 1 119 ? 42.977 52.415 12.794 1.00 61.86 119 PRO B C 1
ATOM 3503 O O . PRO B 1 119 ? 42.483 53.097 13.694 1.00 61.67 119 PRO B O 1
ATOM 3507 N N . ASN B 1 120 ? 43.342 52.915 11.613 1.00 63.97 120 ASN B N 1
ATOM 3508 C CA . ASN B 1 120 ? 43.114 54.322 11.259 1.00 66.15 120 ASN B CA 1
ATOM 3509 C C . ASN B 1 120 ? 41.660 54.671 10.949 1.00 66.07 120 ASN B C 1
ATOM 3510 O O . ASN B 1 120 ? 41.292 55.848 10.982 1.00 67.33 120 ASN B O 1
ATOM 3515 N N . THR B 1 121 ? 40.846 53.662 10.641 1.00 64.85 121 THR B N 1
ATOM 3516 C CA . THR B 1 121 ? 39.436 53.878 10.334 1.00 64.75 121 THR B CA 1
ATOM 3517 C C . THR B 1 121 ? 38.704 54.535 11.497 1.00 64.41 121 THR B C 1
ATOM 3518 O O . THR B 1 121 ? 38.762 54.056 12.635 1.00 62.80 121 THR B O 1
ATOM 3522 N N . MET B 1 122 ? 38.012 55.629 11.187 1.00 66.24 122 MET B N 1
ATOM 3523 C CA . MET B 1 122 ? 37.240 56.385 12.163 1.00 66.21 122 MET B CA 1
ATOM 3524 C C . MET B 1 122 ? 35.760 56.131 11.915 1.00 65.67 122 MET B C 1
ATOM 3525 O O . MET B 1 122 ? 35.290 56.245 10.784 1.00 67.33 122 MET B O 1
ATOM 3530 N N . PHE B 1 123 ? 35.033 55.783 12.972 1.00 63.73 123 PHE B N 1
ATOM 3531 C CA . PHE B 1 123 ? 33.627 55.420 12.859 1.00 63.29 123 PHE B CA 1
ATOM 3532 C C . PHE B 1 123 ? 32.743 56.501 13.459 1.00 64.62 123 PHE B C 1
ATOM 3533 O O . PHE B 1 123 ? 33.110 57.139 14.443 1.00 64.81 123 PHE B O 1
ATOM 3541 N N . LEU B 1 124 ? 31.579 56.697 12.850 1.00 65.88 124 LEU B N 1
ATOM 3542 C CA . LEU B 1 124 ? 30.557 57.581 13.390 1.00 67.28 124 LEU B CA 1
ATOM 3543 C C . LEU B 1 124 ? 30.120 57.057 14.756 1.00 65.56 124 LEU B C 1
ATOM 3544 O O . LEU B 1 124 ? 29.490 56.003 14.850 1.00 64.23 124 LEU B O 1
ATOM 3549 N N . ILE B 1 125 ? 30.466 57.784 15.812 1.00 65.83 125 ILE B N 1
ATOM 3550 C CA . ILE B 1 125 ? 30.196 57.307 17.167 1.00 65.09 125 ILE B CA 1
ATOM 3551 C C . ILE B 1 125 ? 28.754 57.549 17.593 1.00 66.60 125 ILE B C 1
ATOM 3552 O O . ILE B 1 125 ? 28.331 57.040 18.628 1.00 65.99 125 ILE B O 1
ATOM 3557 N N . GLY B 1 126 ? 28.016 58.335 16.808 1.00 68.89 126 GLY B N 1
ATOM 3558 C CA . GLY B 1 126 ? 26.624 58.640 17.108 1.00 70.89 126 GLY B CA 1
ATOM 3559 C C . GLY B 1 126 ? 26.411 59.099 18.540 1.00 71.51 126 GLY B C 1
ATOM 3560 O O . GLY B 1 126 ? 27.155 59.936 19.051 1.00 71.86 126 GLY B O 1
ATOM 3561 N N . SER B 1 127 ? 25.421 58.508 19.199 1.00 71.95 127 SER B N 1
ATOM 3562 C CA . SER B 1 127 ? 25.009 58.923 20.536 1.00 73.33 127 SER B CA 1
ATOM 3563 C C . SER B 1 127 ? 26.120 58.896 21.595 1.00 72.40 127 SER B C 1
ATOM 3564 O O . SER B 1 127 ? 25.964 59.473 22.676 1.00 73.58 127 SER B O 1
ATOM 3567 N N . ALA B 1 128 ? 27.231 58.229 21.300 1.00 70.49 128 ALA B N 1
ATOM 3568 C CA . ALA B 1 128 ? 28.382 58.259 22.194 1.00 69.74 128 ALA B CA 1
ATOM 3569 C C . ALA B 1 128 ? 29.045 59.640 22.256 1.00 71.48 128 ALA B C 1
ATOM 3570 O O . ALA B 1 128 ? 29.809 59.898 23.186 1.00 71.44 128 ALA B O 1
ATOM 3572 N N . GLN B 1 129 ? 28.766 60.523 21.291 1.00 73.24 129 GLN B N 1
ATOM 3573 C CA . GLN B 1 129 ? 29.244 61.912 21.383 1.00 75.45 129 GLN B CA 1
ATOM 3574 C C . GLN B 1 129 ? 28.625 62.661 22.563 1.00 77.35 129 GLN B C 1
ATOM 3575 O O . GLN B 1 129 ? 29.202 63.629 23.052 1.00 78.35 129 GLN B O 1
ATOM 3581 N N . LYS B 1 130 ? 27.461 62.217 23.026 1.00 78.07 130 LYS B N 1
ATOM 3582 C CA . LYS B 1 130 ? 26.860 62.786 24.236 1.00 80.32 130 LYS B CA 1
ATOM 3583 C C . LYS B 1 130 ? 27.826 62.798 25.433 1.00 79.71 130 LYS B C 1
ATOM 3584 O O . LYS B 1 130 ? 27.731 63.666 26.305 1.00 82.00 130 LYS B O 1
ATOM 3590 N N . PHE B 1 131 ? 28.741 61.828 25.474 1.00 77.01 131 PHE B N 1
ATOM 3591 C CA . PHE B 1 131 ? 29.786 61.764 26.498 1.00 75.98 131 PHE B CA 1
ATOM 3592 C C . PHE B 1 131 ? 30.730 62.962 26.395 1.00 76.90 131 PHE B C 1
ATOM 3593 O O . PHE B 1 131 ? 31.081 63.564 27.408 1.00 78.44 131 PHE B O 1
ATOM 3601 N N . SER B 1 132 ? 31.134 63.299 25.173 1.00 76.28 132 SER B N 1
ATOM 3602 C CA . SER B 1 132 ? 31.931 64.496 24.916 1.00 77.92 132 SER B CA 1
ATOM 3603 C C . SER B 1 132 ? 31.227 65.753 25.454 1.00 80.87 132 SER B C 1
ATOM 3604 O O . SER B 1 132 ? 31.833 66.562 26.170 1.00 82.24 132 SER B O 1
ATOM 3607 N N . THR B 1 133 ? 29.945 65.890 25.114 1.00 81.86 133 THR B N 1
ATOM 3608 C CA . THR B 1 133 ? 29.114 67.012 25.564 1.00 84.92 133 THR B CA 1
ATOM 3609 C C . THR B 1 133 ? 28.958 67.030 27.093 1.00 85.74 133 THR B C 1
ATOM 3610 O O . THR B 1 133 ? 28.985 68.100 27.717 1.00 88.61 133 THR B O 1
ATOM 3614 N N . GLY B 1 134 ? 28.788 65.852 27.689 1.00 83.75 134 GLY B N 1
ATOM 3615 C CA . GLY B 1 134 ? 28.703 65.731 29.141 1.00 84.47 134 GLY B CA 1
ATOM 3616 C C . GLY B 1 134 ? 29.977 66.179 29.838 1.00 84.77 134 GLY B C 1
ATOM 3617 O O . GLY B 1 134 ? 29.924 66.848 30.872 1.00 86.63 134 GLY B O 1
ATOM 3618 N N . LEU B 1 135 ? 31.123 65.808 29.269 1.00 82.93 135 LEU B N 1
ATOM 3619 C CA . LEU B 1 135 ? 32.418 66.211 29.820 1.00 83.46 135 LEU B CA 1
ATOM 3620 C C . LEU B 1 135 ? 32.578 67.731 29.805 1.00 86.51 135 LEU B C 1
ATOM 3621 O O . LEU B 1 135 ? 33.070 68.318 30.768 1.00 87.99 135 LEU B O 1
ATOM 3626 N N . LEU B 1 136 ? 32.156 68.352 28.706 1.00 87.57 136 LEU B N 1
ATOM 3627 C CA . LEU B 1 136 ? 32.189 69.805 28.566 1.00 90.72 136 LEU B CA 1
ATOM 3628 C C . LEU B 1 136 ? 31.281 70.480 29.596 1.00 93.61 136 LEU B C 1
ATOM 3629 O O . LEU B 1 136 ? 31.645 71.514 30.173 1.00 95.84 136 LEU B O 1
ATOM 3634 N N . LEU B 1 137 ? 30.106 69.886 29.819 1.00 93.70 137 LEU B N 1
ATOM 3635 C CA . LEU B 1 137 ? 29.177 70.342 30.861 1.00 96.64 137 LEU B CA 1
ATOM 3636 C C . LEU B 1 137 ? 29.822 70.328 32.237 1.00 97.31 137 LEU B C 1
ATOM 3637 O O . LEU B 1 137 ? 29.824 71.342 32.947 1.00 100.42 137 LEU B O 1
ATOM 3642 N N . LYS B 1 138 ? 30.361 69.167 32.608 1.00 94.85 138 LYS B N 1
ATOM 3643 C CA . LYS B 1 138 ? 31.003 69.006 33.904 1.00 95.31 138 LYS B CA 1
ATOM 3644 C C . LYS B 1 138 ? 32.150 69.995 34.054 1.00 96.82 138 LYS B C 1
ATOM 3645 O O . LYS B 1 138 ? 32.308 70.598 35.106 1.00 99.33 138 LYS B O 1
ATOM 3651 N N . GLN B 1 139 ? 32.946 70.158 33.002 1.00 95.68 139 GLN B N 1
ATOM 3652 C CA . GLN B 1 139 ? 34.019 71.151 33.006 1.00 97.48 139 GLN B CA 1
ATOM 3653 C C . GLN B 1 139 ? 33.492 72.545 33.329 1.00 101.05 139 GLN B C 1
ATOM 3654 O O . GLN B 1 139 ? 34.056 73.242 34.178 1.00 103.05 139 GLN B O 1
ATOM 3660 N N . LEU B 1 140 ? 32.406 72.934 32.662 1.00 101.92 140 LEU B N 1
ATOM 3661 C CA . LEU B 1 140 ? 31.794 74.244 32.881 1.00 105.82 140 LEU B CA 1
ATOM 3662 C C . LEU B 1 140 ? 31.246 74.421 34.307 1.00 108.20 140 LEU B C 1
ATOM 3663 O O . LEU B 1 140 ? 31.257 75.538 34.857 1.00 111.38 140 LEU B O 1
ATOM 3668 N N . GLU B 1 141 ? 30.766 73.325 34.895 1.00 106.79 141 GLU B N 1
ATOM 3669 C CA . GLU B 1 141 ? 30.289 73.334 36.279 1.00 109.09 141 GLU B CA 1
ATOM 3670 C C . GLU B 1 141 ? 31.432 73.621 37.246 1.00 110.46 141 GLU B C 1
ATOM 3671 O O . GLU B 1 141 ? 31.287 74.423 38.164 1.00 113.72 141 GLU B O 1
ATOM 3677 N N . GLU B 1 142 ? 32.568 72.967 37.019 1.00 108.46 142 GLU B N 1
ATOM 3678 C CA . GLU B 1 142 ? 33.757 73.133 37.860 1.00 109.87 142 GLU B CA 1
ATOM 3679 C C . GLU B 1 142 ? 34.494 74.450 37.618 1.00 112.35 142 GLU B C 1
ATOM 3680 O O . GLU B 1 142 ? 35.250 74.909 38.480 1.00 114.33 142 GLU B O 1
ATOM 3686 N N . GLU B 1 143 ? 34.261 75.060 36.458 1.00 112.32 143 GLU B N 1
ATOM 3687 C CA . GLU B 1 143 ? 34.717 76.427 36.199 1.00 115.14 143 GLU B CA 1
ATOM 3688 C C . GLU B 1 143 ? 33.779 77.474 36.817 1.00 118.81 143 GLU B C 1
ATOM 3689 O O . GLU B 1 143 ? 34.084 78.663 36.788 1.00 121.87 143 GLU B O 1
ATOM 3695 N N . HIS B 1 144 ? 32.652 77.025 37.373 1.00 118.66 144 HIS B N 1
ATOM 3696 C CA . HIS B 1 144 ? 31.651 77.880 38.008 1.00 122.48 144 HIS B CA 1
ATOM 3697 C C . HIS B 1 144 ? 30.967 78.829 37.022 1.00 124.41 144 HIS B C 1
ATOM 3698 O O . HIS B 1 144 ? 30.629 79.968 37.363 1.00 128.23 144 HIS B O 1
ATOM 3705 N N . LYS B 1 145 ? 30.754 78.329 35.807 1.00 121.90 145 LYS B N 1
ATOM 3706 C CA . LYS B 1 145 ? 30.044 79.061 34.763 1.00 123.45 145 LYS B CA 1
ATOM 3707 C C . LYS B 1 145 ? 28.598 78.601 34.626 1.00 123.02 145 LYS B C 1
ATOM 3708 O O . LYS B 1 145 ? 27.757 79.366 34.158 1.00 125.73 145 LYS B O 1
ATOM 3714 N N . ILE B 1 146 ? 28.312 77.353 35.002 1.00 119.83 146 ILE B N 1
ATOM 3715 C CA . ILE B 1 146 ? 26.940 76.840 35.007 1.00 119.72 146 ILE B CA 1
ATOM 3716 C C . ILE B 1 146 ? 26.679 76.045 36.277 1.00 119.24 146 ILE B C 1
ATOM 3717 O O . ILE B 1 146 ? 27.617 75.573 36.922 1.00 117.68 146 ILE B O 1
ATOM 3722 N N . ASN B 1 147 ? 25.406 75.899 36.627 1.00 120.85 147 ASN B N 1
ATOM 3723 C CA . ASN B 1 147 ? 25.009 75.004 37.697 1.00 120.53 147 ASN B CA 1
ATOM 3724 C C . ASN B 1 147 ? 23.972 74.035 37.163 1.00 119.03 147 ASN B C 1
ATOM 3725 O O . ASN B 1 147 ? 22.994 74.444 36.547 1.00 120.79 147 ASN B O 1
ATOM 3730 N N . ILE B 1 148 ? 24.179 72.749 37.418 1.00 116.27 148 ILE B N 1
ATOM 3731 C CA . ILE B 1 148 ? 23.396 71.698 36.770 1.00 114.26 148 ILE B CA 1
ATOM 3732 C C . ILE B 1 148 ? 21.903 71.715 37.133 1.00 117.38 148 ILE B C 1
ATOM 3733 O O . ILE B 1 148 ? 21.077 71.223 36.366 1.00 116.76 148 ILE B O 1
ATOM 3738 N N . ASN B 1 149 ? 21.558 72.279 38.287 1.00 121.22 149 ASN B N 1
ATOM 3739 C CA . ASN B 1 149 ? 20.162 72.357 38.711 1.00 124.98 149 ASN B CA 1
ATOM 3740 C C . ASN B 1 149 ? 19.461 73.655 38.295 1.00 128.85 149 ASN B C 1
ATOM 3741 O O . ASN B 1 149 ? 18.254 73.803 38.506 1.00 132.12 149 ASN B O 1
ATOM 3746 N N . ASP B 1 150 ? 20.213 74.587 37.706 1.00 128.65 150 ASP B N 1
ATOM 3747 C CA . ASP B 1 150 ? 19.634 75.807 37.134 1.00 131.82 150 ASP B CA 1
ATOM 3748 C C . ASP B 1 150 ? 18.970 75.490 35.791 1.00 130.48 150 ASP B C 1
ATOM 3749 O O . ASP B 1 150 ? 19.374 74.546 35.108 1.00 126.16 150 ASP B O 1
ATOM 3754 N N . PRO B 1 151 ? 17.952 76.283 35.404 1.00 134.11 151 PRO B N 1
ATOM 3755 C CA . PRO B 1 151 ? 17.202 76.026 34.168 1.00 133.70 151 PRO B CA 1
ATOM 3756 C C . PRO B 1 151 ? 17.958 76.421 32.900 1.00 131.82 151 PRO B C 1
ATOM 3757 O O . PRO B 1 151 ? 18.920 77.197 32.965 1.00 132.21 151 PRO B O 1
ATOM 3761 N N . VAL B 1 152 ? 17.521 75.894 31.755 1.00 130.04 152 VAL B N 1
ATOM 3762 C CA . VAL B 1 152 ? 18.127 76.256 30.473 1.00 128.54 152 VAL B CA 1
ATOM 3763 C C . VAL B 1 152 ? 17.914 77.723 30.148 1.00 132.69 152 VAL B C 1
ATOM 3764 O O . VAL B 1 152 ? 18.811 78.372 29.613 1.00 132.18 152 VAL B O 1
ATOM 3768 N N . SER B 1 153 ? 16.729 78.239 30.472 1.00 136.95 153 SER B N 1
ATOM 3769 C CA . SER B 1 153 ? 16.378 79.631 30.185 1.00 141.57 153 SER B CA 1
ATOM 3770 C C . SER B 1 153 ? 17.381 80.624 30.783 1.00 142.70 153 SER B C 1
ATOM 3771 O O . SER B 1 153 ? 17.591 81.702 30.226 1.00 145.33 153 SER B O 1
ATOM 3774 N N . LYS B 1 154 ? 18.004 80.255 31.902 1.00 140.82 154 LYS B N 1
ATOM 3775 C CA . LYS B 1 154 ? 19.032 81.090 32.522 1.00 141.48 154 LYS B CA 1
ATOM 3776 C C . LYS B 1 154 ? 20.221 81.316 31.591 1.00 139.06 154 LYS B C 1
ATOM 3777 O O . LYS B 1 154 ? 20.671 82.447 31.411 1.00 141.66 154 LYS B O 1
ATOM 3783 N N . TYR B 1 155 ? 20.709 80.238 30.989 1.00 134.50 155 TYR B N 1
ATOM 3784 C CA . TYR B 1 155 ? 21.896 80.296 30.133 1.00 132.20 155 TYR B CA 1
ATOM 3785 C C . TYR B 1 155 ? 21.554 80.481 28.655 1.00 132.72 155 TYR B C 1
ATOM 3786 O O . TYR B 1 155 ? 22.384 80.959 27.884 1.00 132.90 155 TYR B O 1
ATOM 3795 N N . LEU B 1 156 ? 20.331 80.119 28.271 1.00 133.40 156 LEU B N 1
ATOM 3796 C CA . LEU B 1 156 ? 19.884 80.195 26.885 1.00 133.69 156 LEU B CA 1
ATOM 3797 C C . LEU B 1 156 ? 18.509 80.885 26.851 1.00 138.30 156 LEU B C 1
ATOM 3798 O O . LEU B 1 156 ? 17.482 80.233 26.626 1.00 138.22 156 LEU B O 1
ATOM 3803 N N . PRO B 1 157 ? 18.494 82.216 27.084 1.00 142.50 157 PRO B N 1
ATOM 3804 C CA . PRO B 1 157 ? 17.292 83.046 27.277 1.00 147.83 157 PRO B CA 1
ATOM 3805 C C . PRO B 1 157 ? 16.135 82.790 26.315 1.00 149.20 157 PRO B C 1
ATOM 3806 O O . PRO B 1 157 ? 14.979 82.802 26.738 1.00 152.11 157 PRO B O 1
ATOM 3810 N N . TRP B 1 158 ? 16.445 82.576 25.040 1.00 147.35 158 TRP B N 1
ATOM 3811 C CA . TRP B 1 158 ? 15.404 82.379 24.024 1.00 148.88 158 TRP B CA 1
ATOM 3812 C C . TRP B 1 158 ? 14.738 81.002 24.086 1.00 145.80 158 TRP B C 1
ATOM 3813 O O . TRP B 1 158 ? 13.611 80.848 23.623 1.00 148.01 158 TRP B O 1
ATOM 3824 N N . PHE B 1 159 ? 15.414 80.010 24.664 1.00 141.02 159 PHE B N 1
ATOM 3825 C CA . PHE B 1 159 ? 14.810 78.683 24.824 1.00 138.46 159 PHE B CA 1
ATOM 3826 C C . PHE B 1 159 ? 13.747 78.708 25.922 1.00 141.28 159 PHE B C 1
ATOM 3827 O O . PHE B 1 159 ? 13.979 78.258 27.045 1.00 139.49 159 PHE B O 1
ATOM 3835 N N . LYS B 1 160 ? 12.575 79.234 25.577 1.00 145.89 160 LYS B N 1
ATOM 3836 C CA . LYS B 1 160 ? 11.455 79.324 26.509 1.00 149.61 160 LYS B CA 1
ATOM 3837 C C . LYS B 1 160 ? 10.560 78.091 26.382 1.00 148.48 160 LYS B C 1
ATOM 3838 O O . LYS B 1 160 ? 10.397 77.535 25.292 1.00 146.91 160 LYS B O 1
ATOM 3844 N N . THR B 1 161 ? 9.974 77.691 27.506 1.00 149.52 161 THR B N 1
ATOM 3845 C CA . THR B 1 161 ? 9.200 76.460 27.596 1.00 148.44 161 THR B CA 1
ATOM 3846 C C . THR B 1 161 ? 8.105 76.590 28.657 1.00 152.81 161 THR B C 1
ATOM 3847 O O . THR B 1 161 ? 8.316 77.214 29.699 1.00 154.38 161 THR B O 1
ATOM 3851 N N . SER B 1 162 ? 6.945 75.983 28.389 1.00 154.91 162 SER B N 1
ATOM 3852 C CA . SER B 1 162 ? 5.754 76.117 29.248 1.00 159.90 162 SER B CA 1
ATOM 3853 C C . SER B 1 162 ? 6.060 75.957 30.739 1.00 159.55 162 SER B C 1
ATOM 3854 O O . SER B 1 162 ? 5.464 76.639 31.576 1.00 164.11 162 SER B O 1
ATOM 3857 N N . LYS B 1 163 ? 6.978 75.048 31.054 1.00 154.34 163 LYS B N 1
ATOM 3858 C CA . LYS B 1 163 ? 7.509 74.901 32.406 1.00 153.59 163 LYS B CA 1
ATOM 3859 C C . LYS B 1 163 ? 9.036 74.901 32.326 1.00 148.84 163 LYS B C 1
ATOM 3860 O O . LYS B 1 163 ? 9.594 74.570 31.277 1.00 145.49 163 LYS B O 1
ATOM 3862 N N . PRO B 1 164 ? 9.719 75.298 33.414 1.00 148.99 164 PRO B N 1
ATOM 3863 C CA . PRO B 1 164 ? 11.184 75.336 33.369 1.00 144.72 164 PRO B CA 1
ATOM 3864 C C . PRO B 1 164 ? 11.793 73.940 33.370 1.00 139.51 164 PRO B C 1
ATOM 3865 O O . PRO B 1 164 ? 11.298 73.059 34.074 1.00 139.35 164 PRO B O 1
ATOM 3869 N N . ILE B 1 165 ? 12.854 73.752 32.587 1.00 135.62 165 ILE B N 1
ATOM 3870 C CA . ILE B 1 165 ? 13.613 72.495 32.585 1.00 130.70 165 ILE B CA 1
ATOM 3871 C C . ILE B 1 165 ? 15.041 72.737 33.103 1.00 127.98 165 ILE B C 1
ATOM 3872 O O . ILE B 1 165 ? 15.839 73.448 32.478 1.00 126.88 165 ILE B O 1
ATOM 3877 N N . PRO B 1 166 ? 15.367 72.152 34.269 1.00 127.06 166 PRO B N 1
ATOM 3878 C CA . PRO B 1 166 ? 16.754 72.263 34.728 1.00 124.69 166 PRO B CA 1
ATOM 3879 C C . PRO B 1 166 ? 17.713 71.545 33.782 1.00 119.93 166 PRO B C 1
ATOM 3880 O O . PRO B 1 166 ? 17.318 70.576 33.125 1.00 118.09 166 PRO B O 1
ATOM 3884 N N . LEU B 1 167 ? 18.952 72.025 33.708 1.00 118.35 167 LEU B N 1
ATOM 3885 C CA . LEU B 1 167 ? 19.977 71.396 32.870 1.00 114.03 167 LEU B CA 1
ATOM 3886 C C . LEU B 1 167 ? 20.093 69.905 33.160 1.00 110.78 167 LEU B C 1
ATOM 3887 O O . LEU B 1 167 ? 20.323 69.103 32.248 1.00 107.51 167 LEU B O 1
ATOM 3892 N N . LYS B 1 168 ? 19.932 69.552 34.436 1.00 111.86 168 LYS B N 1
ATOM 3893 C CA . LYS B 1 168 ? 20.024 68.167 34.883 1.00 109.52 168 LYS B CA 1
ATOM 3894 C C . LYS B 1 168 ? 18.996 67.259 34.213 1.00 109.33 168 LYS B C 1
ATOM 3895 O O . LYS B 1 168 ? 19.306 66.116 33.890 1.00 106.36 168 LYS B O 1
ATOM 3901 N N . ASP B 1 169 ? 17.781 67.769 34.011 1.00 112.99 169 ASP B N 1
ATOM 3902 C CA . ASP B 1 169 ? 16.711 66.995 33.373 1.00 113.29 169 ASP B CA 1
ATOM 3903 C C . ASP B 1 169 ? 16.971 66.718 31.889 1.00 110.69 169 ASP B C 1
ATOM 3904 O O . ASP B 1 169 ? 16.534 65.694 31.361 1.00 109.20 169 ASP B O 1
ATOM 3909 N N . LEU B 1 170 ? 17.678 67.627 31.222 1.00 110.40 170 LEU B N 1
ATOM 3910 C CA . LEU B 1 170 ? 18.136 67.378 29.862 1.00 107.79 170 LEU B CA 1
ATOM 3911 C C . LEU B 1 170 ? 19.227 66.317 29.874 1.00 103.47 170 LEU B C 1
ATOM 3912 O O . LEU B 1 170 ? 19.163 65.331 29.139 1.00 101.11 170 LEU B O 1
ATOM 3917 N N . MET B 1 171 ? 20.227 66.534 30.722 1.00 102.71 171 MET B N 1
ATOM 3918 C CA . MET B 1 171 ? 21.361 65.620 30.863 1.00 99.10 171 MET B CA 1
ATOM 3919 C C . MET B 1 171 ? 20.917 64.185 31.158 1.00 97.61 171 MET B C 1
ATOM 3920 O O . MET B 1 171 ? 21.492 63.228 30.624 1.00 94.56 171 MET B O 1
ATOM 3925 N N . LEU B 1 172 ? 19.887 64.042 31.993 1.00 100.05 172 LEU B N 1
ATOM 3926 C CA . LEU B 1 172 ? 19.398 62.725 32.413 1.00 99.37 172 LEU B CA 1
ATOM 3927 C C . LEU B 1 172 ? 18.309 62.141 31.489 1.00 99.83 172 LEU B C 1
ATOM 3928 O O . LEU B 1 172 ? 17.795 61.056 31.762 1.00 99.55 172 LEU B O 1
ATOM 3933 N N . HIS B 1 173 ? 17.972 62.848 30.407 1.00 100.74 173 HIS B N 1
ATOM 3934 C CA . HIS B 1 173 ? 16.881 62.460 29.496 1.00 101.74 173 HIS B CA 1
ATOM 3935 C C . HIS B 1 173 ? 15.527 62.326 30.207 1.00 105.27 173 HIS B C 1
ATOM 3936 O O . HIS B 1 173 ? 14.901 61.261 30.173 1.00 104.85 173 HIS B O 1
ATOM 3943 N N . GLN B 1 174 ? 15.089 63.409 30.849 1.00 108.75 174 GLN B N 1
ATOM 3944 C CA . GLN B 1 174 ? 13.780 63.452 31.511 1.00 112.64 174 GLN B CA 1
ATOM 3945 C C . GLN B 1 174 ? 13.191 64.863 31.473 1.00 116.42 174 GLN B C 1
ATOM 3946 O O . GLN B 1 174 ? 12.582 65.327 32.443 1.00 119.82 174 GLN B O 1
ATOM 3952 N N . SER B 1 175 ? 13.366 65.533 30.338 1.00 116.02 175 SER B N 1
ATOM 3953 C CA . SER B 1 175 ? 12.940 66.919 30.175 1.00 119.92 175 SER B CA 1
ATOM 3954 C C . SER B 1 175 ? 11.465 67.042 29.796 1.00 124.10 175 SER B C 1
ATOM 3955 O O . SER B 1 175 ? 10.823 68.047 30.104 1.00 128.20 175 SER B O 1
ATOM 3958 N N . GLY B 1 176 ? 10.939 66.024 29.121 1.00 123.23 176 GLY B N 1
ATOM 3959 C CA . GLY B 1 176 ? 9.565 66.049 28.627 1.00 127.27 176 GLY B CA 1
ATOM 3960 C C . GLY B 1 176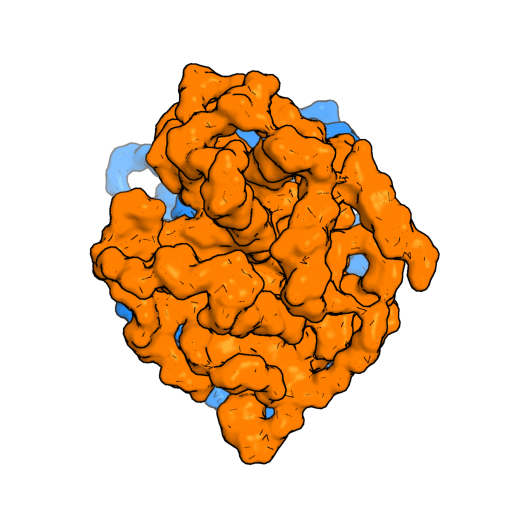 ? 9.453 66.650 27.237 1.00 128.13 176 GLY B C 1
ATOM 3961 O O . GLY B 1 176 ? 8.347 66.879 26.743 1.00 131.79 176 GLY B O 1
ATOM 3962 N N . LEU B 1 177 ? 10.594 66.912 26.604 1.00 125.04 177 LEU B N 1
ATOM 3963 C CA . LEU B 1 177 ? 10.611 67.419 25.238 1.00 125.49 177 LEU B CA 1
ATOM 3964 C C . LEU B 1 177 ? 10.229 66.292 24.284 1.00 123.85 177 LEU B C 1
ATOM 3965 O O . LEU B 1 177 ? 10.629 65.142 24.482 1.00 120.30 177 LEU B O 1
ATOM 3970 N N . TYR B 1 178 ? 9.502 66.633 23.240 1.00 126.33 178 TYR B N 1
ATOM 3971 C CA . TYR B 1 178 ? 9.092 65.617 22.307 1.00 125.37 178 TYR B CA 1
ATOM 3972 C C . TYR B 1 178 ? 10.331 65.192 21.573 1.00 120.74 178 TYR B C 1
ATOM 3973 O O . TYR B 1 178 ? 11.144 66.031 21.204 1.00 119.96 178 TYR B O 1
ATOM 3982 N N . LYS B 1 179 ? 10.469 63.880 21.405 1.00 117.89 179 LYS B N 1
ATOM 3983 C CA . LYS B 1 179 ? 11.607 63.289 20.738 1.00 113.58 179 LYS B CA 1
ATOM 3984 C C . LYS B 1 179 ? 11.935 63.965 19.443 1.00 114.10 179 LYS B C 1
ATOM 3985 O O . LYS B 1 179 ? 11.139 63.993 18.532 1.00 116.83 179 LYS B O 1
ATOM 3991 N N . TYR B 1 180 ? 13.142 64.496 19.388 1.00 111.77 180 TYR B N 1
ATOM 3992 C CA . TYR B 1 180 ? 13.658 65.216 18.250 1.00 112.24 180 TYR B CA 1
ATOM 3993 C C . TYR B 1 180 ? 13.426 64.517 16.951 1.00 112.53 180 TYR B C 1
ATOM 3994 O O . TYR B 1 180 ? 13.669 63.339 16.813 1.00 110.24 180 TYR B O 1
ATOM 4003 N N . LYS B 1 181 ? 12.935 65.267 15.993 1.00 116.05 181 LYS B N 1
ATOM 4004 C CA . LYS B 1 181 ? 12.673 64.741 14.694 1.00 116.66 181 LYS B CA 1
ATOM 4005 C C . LYS B 1 181 ? 13.541 65.599 13.847 1.00 117.00 181 LYS B C 1
ATOM 4006 O O . LYS B 1 181 ? 13.326 66.784 13.766 1.00 119.92 181 LYS B O 1
ATOM 4012 N N . SER B 1 182 ? 14.541 65.027 13.211 1.00 114.08 182 SER B N 1
ATOM 4013 C CA . SER B 1 182 ? 15.411 65.880 12.428 1.00 114.82 182 SER B CA 1
ATOM 4014 C C . SER B 1 182 ? 14.866 66.294 11.095 1.00 118.43 182 SER B C 1
ATOM 4015 O O . SER B 1 182 ? 13.816 65.873 10.652 1.00 120.20 182 SER B O 1
ATOM 4018 N N . SER B 1 183 ? 15.634 67.149 10.457 1.00 119.56 183 SER B N 1
ATOM 4019 C CA . SER B 1 183 ? 15.276 67.620 9.116 1.00 123.30 183 SER B CA 1
ATOM 4020 C C . SER B 1 183 ? 16.526 68.032 8.337 1.00 122.82 183 SER B C 1
ATOM 4021 O O . SER B 1 183 ? 17.478 68.566 8.908 1.00 121.47 183 SER B O 1
ATOM 4024 N N . LYS B 1 184 ? 16.505 67.784 7.029 1.00 124.27 184 LYS B N 1
ATOM 4025 C CA . LYS B 1 184 ? 17.625 68.131 6.147 1.00 124.08 184 LYS B CA 1
ATOM 4026 C C . LYS B 1 184 ? 17.718 69.649 5.994 1.00 127.42 184 LYS B C 1
ATOM 4027 O O . LYS B 1 184 ? 18.789 70.190 5.706 1.00 127.17 184 LYS B O 1
ATOM 4033 N N . ASP B 1 185 ? 16.584 70.322 6.186 1.00 130.70 185 ASP B N 1
ATOM 4034 C CA . ASP B 1 185 ? 16.513 71.781 6.156 1.00 134.54 185 ASP B CA 1
ATOM 4035 C C . ASP B 1 185 ? 17.522 72.436 7.100 1.00 132.23 185 ASP B C 1
ATOM 4036 O O . ASP B 1 185 ? 18.149 73.436 6.749 1.00 134.34 185 ASP B O 1
ATOM 4041 N N . TYR B 1 186 ? 17.680 71.862 8.290 1.00 127.94 186 TYR B N 1
ATOM 4042 C CA . TYR B 1 186 ? 18.471 72.492 9.346 1.00 125.98 186 TYR B CA 1
ATOM 4043 C C . TYR B 1 186 ? 19.958 72.453 9.013 1.00 123.19 186 TYR B C 1
ATOM 4044 O O . TYR B 1 186 ? 20.541 71.382 8.854 1.00 119.59 186 TYR B O 1
ATOM 4053 N N . LYS B 1 187 ? 20.554 73.635 8.910 1.00 125.27 187 LYS B N 1
ATOM 4054 C CA . LYS B 1 187 ? 21.932 73.785 8.460 1.00 123.88 187 LYS B CA 1
ATOM 4055 C C . LYS B 1 187 ? 22.917 73.820 9.618 1.00 120.68 187 LYS B C 1
ATOM 4056 O O . LYS B 1 187 ? 24.123 73.715 9.400 1.00 118.95 187 LYS B O 1
ATOM 4062 N N . ASN B 1 188 ? 22.414 73.982 10.841 1.00 120.22 188 ASN B N 1
ATOM 4063 C CA . ASN B 1 188 ? 23.283 74.167 12.005 1.00 117.96 188 ASN B CA 1
ATOM 4064 C C . ASN B 1 188 ? 22.598 73.806 13.322 1.00 116.62 188 ASN B C 1
ATOM 4065 O O . ASN B 1 188 ? 21.385 73.573 13.365 1.00 117.87 188 ASN B O 1
ATOM 4070 N N . LEU B 1 189 ? 23.394 73.772 14.390 1.00 114.31 189 LEU B N 1
ATOM 4071 C CA . LEU B 1 189 ? 22.897 73.480 15.733 1.00 112.98 189 LEU B CA 1
ATOM 4072 C C . LEU B 1 189 ? 21.763 74.424 16.133 1.00 117.09 189 LEU B C 1
ATOM 4073 O O . LEU B 1 189 ? 20.769 73.986 16.709 1.00 117.07 189 LEU B O 1
ATOM 4078 N N . ASP B 1 190 ? 21.921 75.710 15.817 1.00 120.82 190 ASP B N 1
ATOM 4079 C CA . ASP B 1 190 ? 20.936 76.736 16.180 1.00 125.26 190 ASP B CA 1
ATOM 4080 C C . ASP B 1 190 ? 19.536 76.427 15.654 1.00 127.16 190 ASP B C 1
ATOM 4081 O O . ASP B 1 190 ? 18.567 76.476 16.410 1.00 128.60 190 ASP B O 1
ATOM 4086 N N . GLN B 1 191 ? 19.437 76.109 14.367 1.00 127.33 191 GLN B N 1
ATOM 4087 C CA . GLN B 1 191 ? 18.145 75.798 13.755 1.00 129.35 191 GLN B CA 1
ATOM 4088 C C . GLN B 1 191 ? 17.518 74.554 14.376 1.00 126.50 191 GLN B C 1
ATOM 4089 O O . GLN B 1 191 ? 16.310 74.512 14.599 1.00 128.63 191 GLN B O 1
ATOM 4095 N N . ALA B 1 192 ? 18.343 73.550 14.657 1.00 122.00 192 ALA B N 1
ATOM 4096 C CA . ALA B 1 192 ? 17.874 72.325 15.303 1.00 119.42 192 ALA B CA 1
ATOM 4097 C C . ALA B 1 192 ? 17.247 72.609 16.671 1.00 120.77 192 ALA B C 1
ATOM 4098 O O . ALA B 1 192 ? 16.141 72.136 16.965 1.00 121.43 192 ALA B O 1
ATOM 4100 N N . VAL B 1 193 ? 17.953 73.381 17.498 1.00 121.26 193 VAL B N 1
ATOM 4101 C CA . VAL B 1 193 ? 17.469 73.710 18.845 1.00 122.69 193 VAL B CA 1
ATOM 4102 C C . VAL B 1 193 ? 16.331 74.731 18.829 1.00 128.14 193 VAL B C 1
ATOM 4103 O O . VAL B 1 193 ? 15.473 74.716 19.712 1.00 129.74 193 VAL B O 1
ATOM 4107 N N . LYS B 1 194 ? 16.313 75.601 17.822 1.00 131.40 194 LYS B N 1
ATOM 4108 C CA . LYS B 1 194 ? 15.183 76.514 17.629 1.00 136.89 194 LYS B CA 1
ATOM 4109 C C . LYS B 1 194 ? 13.954 75.753 17.114 1.00 138.15 194 LYS B C 1
ATOM 4110 O O . LYS B 1 194 ? 12.817 76.167 17.354 1.00 142.27 194 LYS B O 1
ATOM 4116 N N . ALA B 1 195 ? 14.178 74.640 16.417 1.00 135.07 195 ALA B N 1
ATOM 4117 C CA . ALA B 1 195 ? 13.084 73.758 16.025 1.00 135.88 195 ALA B CA 1
ATOM 4118 C C . ALA B 1 195 ? 12.508 73.033 17.243 1.00 134.75 195 ALA B C 1
ATOM 4119 O O . ALA B 1 195 ? 11.291 72.955 17.397 1.00 137.79 195 ALA B O 1
ATOM 4121 N N . ILE B 1 196 ? 13.385 72.500 18.096 1.00 130.76 196 ILE B N 1
ATOM 4122 C CA . ILE B 1 196 ? 12.937 71.763 19.282 1.00 129.61 196 ILE B CA 1
ATOM 4123 C C . ILE B 1 196 ? 12.228 72.664 20.289 1.00 133.45 196 ILE B C 1
ATOM 4124 O O . ILE B 1 196 ? 11.323 72.203 20.991 1.00 134.52 196 ILE B O 1
ATOM 4129 N N . GLN B 1 197 ? 12.599 73.945 20.331 1.00 135.92 197 GLN B N 1
ATOM 4130 C CA . GLN B 1 197 ? 11.928 74.898 21.212 1.00 140.27 197 GLN B CA 1
ATOM 4131 C C . GLN B 1 197 ? 10.477 75.115 20.782 1.00 145.26 197 GLN B C 1
ATOM 4132 O O . GLN B 1 197 ? 9.581 75.148 21.632 1.00 147.97 197 GLN B O 1
ATOM 4138 N N . LYS B 1 198 ? 10.329 75.257 19.473 1.00 146.67 198 LYS B N 1
ATOM 4139 C CA . LYS B 1 198 ? 9.062 75.406 18.831 1.00 151.23 198 LYS B CA 1
ATOM 4140 C C . LYS B 1 198 ? 8.121 74.365 19.370 1.00 151.29 198 LYS B C 1
ATOM 4141 O O . LYS B 1 198 ? 7.160 74.715 20.018 1.00 154.92 198 LYS B O 1
ATOM 4147 N N . ARG B 1 199 ? 8.388 73.079 19.164 1.00 147.48 199 ARG B N 1
ATOM 4148 C CA . ARG B 1 199 ? 7.412 72.086 19.641 1.00 148.10 199 ARG B CA 1
ATOM 4149 C C . ARG B 1 199 ? 7.259 71.906 21.120 1.00 147.82 199 ARG B C 1
ATOM 4150 O O . ARG B 1 199 ? 6.281 71.333 21.570 1.00 149.61 199 ARG B O 1
ATOM 4158 N N . GLY B 1 200 ? 8.229 72.334 21.888 1.00 145.91 200 GLY B N 1
ATOM 4159 C CA . GLY B 1 200 ? 8.066 72.206 23.298 1.00 146.49 200 GLY B CA 1
ATOM 4160 C C . GLY B 1 200 ? 7.846 70.839 23.896 1.00 144.48 200 GLY B C 1
ATOM 4161 O O . GLY B 1 200 ? 8.186 69.799 23.368 1.00 141.07 200 GLY B O 1
ATOM 4162 N N . ILE B 1 201 ? 7.176 70.916 25.020 1.00 147.72 201 ILE B N 1
ATOM 4163 C CA . ILE B 1 201 ? 6.954 69.872 26.021 1.00 146.97 201 ILE B CA 1
ATOM 4164 C C . ILE B 1 201 ? 5.801 68.932 25.666 1.00 149.22 201 ILE B C 1
ATOM 4165 O O . ILE B 1 201 ? 4.822 69.327 25.029 1.00 153.30 201 ILE B O 1
ATOM 4170 N N . ASP B 1 202 ? 5.952 67.678 26.084 1.00 146.84 202 ASP B N 1
ATOM 4171 C CA . ASP B 1 202 ? 4.915 66.670 25.972 1.00 148.88 202 ASP B CA 1
ATOM 4172 C C . ASP B 1 202 ? 4.429 66.326 27.380 1.00 151.19 202 ASP B C 1
ATOM 4173 O O . ASP B 1 202 ? 5.153 65.689 28.148 1.00 147.94 202 ASP B O 1
ATOM 4178 N N . PRO B 1 203 ? 3.207 66.769 27.738 1.00 157.21 203 PRO B N 1
ATOM 4179 C CA . PRO B 1 203 ? 2.588 66.310 28.991 1.00 159.79 203 PRO B CA 1
ATOM 4180 C C . PRO B 1 203 ? 2.581 64.773 29.137 1.00 157.36 203 PRO B C 1
ATOM 4181 O O . PRO B 1 203 ? 2.530 64.038 28.143 1.00 155.44 203 PRO B O 1
ATOM 4185 N N . LYS B 1 204 ? 2.643 64.311 30.381 1.00 157.76 204 LYS B N 1
ATOM 4186 C CA . LYS B 1 204 ? 2.899 62.900 30.731 1.00 154.97 204 LYS B CA 1
ATOM 4187 C C . LYS B 1 204 ? 4.384 62.554 30.698 1.00 149.17 204 LYS B C 1
ATOM 4188 O O . LYS B 1 204 ? 4.857 61.822 31.575 1.00 147.33 204 LYS B O 1
ATOM 4190 N N . LYS B 1 205 ? 5.120 63.073 29.713 1.00 146.82 205 LYS B N 1
ATOM 4191 C CA . LYS B 1 205 ? 6.591 62.936 29.685 1.00 141.47 205 LYS B CA 1
ATOM 4192 C C . LYS B 1 205 ? 7.296 64.078 30.440 1.00 141.96 205 LYS B C 1
ATOM 4193 O O . LYS B 1 205 ? 8.510 64.034 30.640 1.00 137.90 205 LYS B O 1
ATOM 4199 N N . TYR B 1 206 ? 6.497 65.054 30.894 1.00 147.07 206 TYR B N 1
ATOM 4200 C CA . TYR B 1 206 ? 6.879 66.162 31.784 1.00 148.88 206 TYR B CA 1
ATOM 4201 C C . TYR B 1 206 ? 8.110 65.937 32.661 1.00 145.35 206 TYR B C 1
ATOM 4202 O O . TYR B 1 206 ? 8.974 66.802 32.721 1.00 144.59 206 TYR B O 1
ATOM 4204 N N . LYS B 1 207 ? 8.184 64.791 33.338 1.00 143.69 207 LYS B N 1
ATOM 4205 C CA . LYS B 1 207 ? 9.316 64.512 34.235 1.00 140.56 207 LYS B CA 1
ATOM 4206 C C . LYS B 1 207 ? 9.664 63.021 34.359 1.00 136.69 207 LYS B C 1
ATOM 4207 O O . LYS B 1 207 ? 10.146 62.568 35.404 1.00 135.74 207 LYS B O 1
ATOM 4213 N N . LYS B 1 208 ? 9.449 62.271 33.278 1.00 134.37 208 LYS B N 1
ATOM 4214 C CA . LYS B 1 208 ? 9.830 60.865 33.222 1.00 130.64 208 LYS B CA 1
ATOM 4215 C C . LYS B 1 208 ? 10.799 60.641 32.063 1.00 125.54 208 LYS B C 1
ATOM 4216 O O . LYS B 1 208 ? 10.970 61.503 31.192 1.00 124.90 208 LYS B O 1
ATOM 4222 N N . HIS B 1 209 ? 11.461 59.492 32.094 1.00 121.88 209 HIS B N 1
ATOM 4223 C CA . HIS B 1 209 ? 12.581 59.218 31.203 1.00 117.29 209 HIS B CA 1
ATOM 4224 C C . HIS B 1 209 ? 12.124 58.988 29.771 1.00 116.20 209 HIS B C 1
ATOM 4225 O O . HIS B 1 209 ? 11.119 58.328 29.521 1.00 117.75 209 HIS B O 1
ATOM 4232 N N . MET B 1 210 ? 12.885 59.550 28.842 1.00 113.50 210 MET B N 1
ATOM 4233 C CA . MET B 1 210 ? 12.689 59.305 27.419 1.00 112.20 210 MET B CA 1
ATOM 4234 C C . MET B 1 210 ? 13.969 59.689 26.687 1.00 108.41 210 MET B C 1
ATOM 4235 O O . MET B 1 210 ? 14.313 60.867 26.615 1.00 109.35 210 MET B O 1
ATOM 4240 N N . TYR B 1 211 ? 14.683 58.689 26.170 1.00 104.01 211 TYR B N 1
ATOM 4241 C CA . TYR B 1 211 ? 15.920 58.940 25.437 1.00 100.39 211 TYR B CA 1
ATOM 4242 C C . TYR B 1 211 ? 15.613 59.858 24.262 1.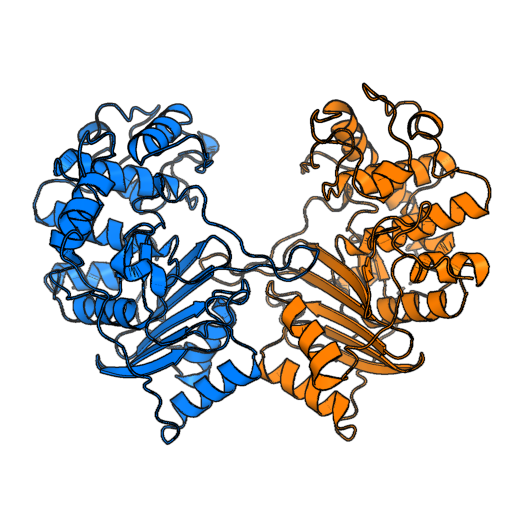00 101.01 211 TYR B C 1
ATOM 4243 O O . TYR B 1 211 ? 14.597 59.697 23.589 1.00 102.94 211 TYR B O 1
ATOM 4252 N N . ASN B 1 212 ? 16.488 60.828 24.032 1.00 99.44 212 ASN B N 1
ATOM 4253 C CA . ASN B 1 212 ? 16.208 61.902 23.088 1.00 101.07 212 ASN B CA 1
ATOM 4254 C C . ASN B 1 212 ? 17.505 62.632 22.752 1.00 98.89 212 ASN B C 1
ATOM 4255 O O . ASN B 1 212 ? 18.104 63.279 23.612 1.00 98.77 212 ASN B O 1
ATOM 4260 N N . ASP B 1 213 ? 17.943 62.509 21.500 1.00 97.06 213 ASP B N 1
ATOM 4261 C CA . ASP B 1 213 ? 19.117 63.234 21.014 1.00 95.47 213 ASP B CA 1
ATOM 4262 C C . ASP B 1 213 ? 18.956 64.731 21.253 1.00 98.28 213 ASP B C 1
ATOM 4263 O O . ASP B 1 213 ? 19.920 65.415 21.577 1.00 98.05 213 ASP B O 1
ATOM 4268 N N . GLY B 1 214 ? 17.730 65.224 21.089 1.00 101.24 214 GLY B N 1
ATOM 4269 C CA . GLY B 1 214 ? 17.404 66.636 21.278 1.00 104.24 214 GLY B CA 1
ATOM 4270 C C . GLY B 1 214 ? 17.894 67.228 22.584 1.00 103.82 214 GLY B C 1
ATOM 4271 O O . GLY B 1 214 ? 18.351 68.374 22.616 1.00 105.35 214 GLY B O 1
ATOM 4272 N N . ASN B 1 215 ? 17.796 66.460 23.666 1.00 101.91 215 ASN B N 1
ATOM 4273 C CA . ASN B 1 215 ? 18.276 66.929 24.965 1.00 101.78 215 ASN B CA 1
ATOM 4274 C C . ASN B 1 215 ? 19.722 67.392 24.857 1.00 99.60 215 ASN B C 1
ATOM 4275 O O . ASN B 1 215 ? 20.052 68.499 25.265 1.00 101.63 215 ASN B O 1
ATOM 4280 N N . TYR B 1 216 ? 20.579 66.547 24.294 1.00 95.66 216 TYR B N 1
ATOM 4281 C CA . TYR B 1 216 ? 22.002 66.868 24.202 1.00 93.55 216 TYR B CA 1
ATOM 4282 C C . TYR B 1 216 ? 22.335 67.875 23.098 1.00 95.36 216 TYR B C 1
ATOM 4283 O O . TYR B 1 216 ? 23.407 68.480 23.125 1.00 95.07 216 TYR B O 1
ATOM 4292 N N . LEU B 1 217 ? 21.419 68.075 22.151 1.00 97.65 217 LEU B N 1
ATOM 4293 C CA . LEU B 1 217 ? 21.540 69.189 21.203 1.00 100.39 217 LEU B CA 1
ATOM 4294 C C . LEU B 1 217 ? 21.312 70.531 21.907 1.00 103.84 217 LEU B C 1
ATOM 4295 O O . LEU B 1 217 ? 22.030 71.498 21.642 1.00 104.88 217 LEU B O 1
ATOM 4300 N N . VAL B 1 218 ? 20.325 70.586 22.802 1.00 105.81 218 VAL B N 1
ATOM 4301 C CA . VAL B 1 218 ? 20.093 71.803 23.589 1.00 109.42 218 VAL B CA 1
ATOM 4302 C C . VAL B 1 218 ? 21.237 72.060 24.584 1.00 108.11 218 VAL B C 1
ATOM 4303 O O . VAL B 1 218 ? 21.615 73.213 24.788 1.00 110.35 218 VAL B O 1
ATOM 4307 N N . LEU B 1 219 ? 21.802 70.995 25.160 1.00 104.64 219 LEU B N 1
ATOM 4308 C CA . LEU B 1 219 ? 22.966 71.116 26.039 1.00 103.29 219 LEU B CA 1
ATOM 4309 C C . LEU B 1 219 ? 24.198 71.599 25.281 1.00 102.39 219 LEU B C 1
ATOM 4310 O O . LEU B 1 219 ? 24.991 72.375 25.811 1.00 103.24 219 LEU B O 1
ATOM 4315 N N . ALA B 1 220 ? 24.364 71.130 24.049 1.00 100.92 220 ALA B N 1
ATOM 4316 C CA . ALA B 1 220 ? 25.458 71.596 23.201 1.00 100.62 220 ALA B CA 1
ATOM 4317 C C . ALA B 1 220 ? 25.339 73.098 22.927 1.00 104.58 220 ALA B C 1
ATOM 4318 O O . ALA B 1 220 ? 26.341 73.812 22.924 1.00 105.27 220 ALA B O 1
ATOM 4320 N N . LYS B 1 221 ? 24.114 73.575 22.707 1.00 107.41 221 LYS B N 1
ATOM 4321 C CA . LYS B 1 221 ? 23.881 74.999 22.477 1.00 111.49 221 LYS B CA 1
ATOM 4322 C C . LYS B 1 221 ? 24.104 75.815 23.754 1.00 113.21 221 LYS B C 1
ATOM 4323 O O . LYS B 1 221 ? 24.616 76.938 23.697 1.00 115.53 221 LYS B O 1
ATOM 4329 N N . VAL B 1 222 ? 23.716 75.247 24.896 1.00 112.23 222 VAL B N 1
ATOM 4330 C CA . VAL B 1 222 ? 24.001 75.844 26.206 1.00 113.72 222 VAL B CA 1
ATOM 4331 C C . VAL B 1 222 ? 25.508 76.066 26.355 1.00 112.14 222 VAL B C 1
ATOM 4332 O O . VAL B 1 222 ? 25.945 77.143 26.759 1.00 114.66 222 VAL B O 1
ATOM 4336 N N . ILE B 1 223 ? 26.288 75.045 26.010 1.00 108.04 223 ILE B N 1
ATOM 4337 C CA . ILE B 1 223 ? 27.745 75.140 26.048 1.00 106.59 223 ILE B CA 1
ATOM 4338 C C . ILE B 1 223 ? 28.214 76.294 25.165 1.00 109.11 223 ILE B C 1
ATOM 4339 O O . ILE B 1 223 ? 29.029 77.108 25.591 1.00 110.89 223 ILE B O 1
ATOM 4344 N N . GLU B 1 224 ? 27.697 76.364 23.942 1.00 109.43 224 GLU B N 1
ATOM 4345 C CA . GLU B 1 224 ? 28.087 77.426 23.020 1.00 111.93 224 GLU B CA 1
ATOM 4346 C C . GLU B 1 224 ? 27.736 78.809 23.561 1.00 116.02 224 GLU B C 1
ATOM 4347 O O . GLU B 1 224 ? 28.540 79.735 23.472 1.00 118.01 224 GLU B O 1
ATOM 4353 N N . GLU B 1 225 ? 26.542 78.932 24.133 1.00 117.45 225 GLU B N 1
ATOM 4354 C CA . GLU B 1 225 ? 26.035 80.219 24.612 1.00 121.81 225 GLU B CA 1
ATOM 4355 C C . GLU B 1 225 ? 26.796 80.743 25.826 1.00 122.42 225 GLU B C 1
ATOM 4356 O O . GLU B 1 225 ? 27.102 81.926 25.891 1.00 125.90 225 GLU B O 1
ATOM 4362 N N . VAL B 1 226 ? 27.096 79.864 26.779 1.00 119.39 226 VAL B N 1
ATOM 4363 C CA . VAL B 1 226 ? 27.793 80.247 28.018 1.00 120.05 226 VAL B CA 1
ATOM 4364 C C . VAL B 1 226 ? 29.260 80.573 27.753 1.00 119.56 226 VAL B C 1
ATOM 4365 O O . VAL B 1 226 ? 29.826 81.448 28.405 1.00 122.27 226 VAL B O 1
ATOM 4369 N N . THR B 1 227 ? 29.870 79.858 26.811 1.00 116.47 227 THR B N 1
ATOM 4370 C CA . THR B 1 227 ? 31.282 80.045 26.482 1.00 115.91 227 THR B CA 1
ATOM 4371 C C . THR B 1 227 ? 31.486 81.107 25.403 1.00 118.96 227 THR B C 1
ATOM 4372 O O . THR B 1 227 ? 32.587 81.625 25.243 1.00 120.05 227 THR B O 1
ATOM 4376 N N . GLY B 1 228 ? 30.428 81.424 24.661 1.00 120.59 228 GLY B N 1
ATOM 4377 C CA . GLY B 1 228 ? 30.530 82.314 23.508 1.00 123.52 228 GLY B CA 1
ATOM 4378 C C . GLY B 1 228 ? 31.426 81.754 22.415 1.00 121.29 228 GLY B C 1
ATOM 4379 O O . GLY B 1 228 ? 31.988 82.506 21.622 1.00 123.61 228 GLY B O 1
ATOM 4380 N N . LYS B 1 229 ? 31.561 80.430 22.372 1.00 117.01 229 LYS B N 1
ATOM 4381 C CA . LYS B 1 229 ? 32.463 79.765 21.435 1.00 114.74 229 LYS B CA 1
ATOM 4382 C C . LYS B 1 229 ? 31.790 78.526 20.880 1.00 111.31 229 LYS B C 1
ATOM 4383 O O . LYS B 1 229 ? 30.931 77.938 21.532 1.00 109.64 229 LYS B O 1
ATOM 4389 N N . SER B 1 230 ? 32.186 78.127 19.677 1.00 110.43 230 SER B N 1
ATOM 4390 C CA . SER B 1 230 ? 31.573 76.978 19.019 1.00 107.85 230 SER B CA 1
ATOM 4391 C C . SER B 1 230 ? 31.802 75.700 19.826 1.00 103.89 230 SER B C 1
ATOM 4392 O O . SER B 1 230 ? 32.770 75.595 20.581 1.00 102.88 230 SER B O 1
ATOM 4395 N N . TYR B 1 231 ? 30.899 74.738 19.662 1.00 101.89 231 TYR B N 1
ATOM 4396 C CA . TYR B 1 231 ? 31.032 73.433 20.299 1.00 98.13 231 TYR B CA 1
ATOM 4397 C C . TYR B 1 231 ? 32.357 72.785 19.898 1.00 95.83 231 TYR B C 1
ATOM 4398 O O . TYR B 1 231 ? 33.075 72.255 20.742 1.00 93.58 231 TYR B O 1
ATOM 4407 N N . ALA B 1 232 ? 32.669 72.842 18.603 1.00 96.56 232 ALA B N 1
ATOM 4408 C CA . ALA B 1 232 ? 33.907 72.281 18.057 1.00 94.88 232 ALA B CA 1
ATOM 4409 C C . ALA B 1 232 ? 35.144 72.849 18.739 1.00 95.64 232 ALA B C 1
ATOM 4410 O O . ALA B 1 232 ? 36.090 72.124 19.027 1.00 93.55 232 ALA B O 1
ATOM 4412 N N . GLU B 1 233 ? 35.128 74.151 18.990 1.00 98.96 233 GLU B N 1
ATOM 4413 C CA . GLU B 1 233 ? 36.226 74.813 19.674 1.00 100.25 233 GLU B CA 1
ATOM 4414 C C . GLU B 1 233 ? 36.304 74.363 21.124 1.00 98.34 233 GLU B C 1
ATOM 4415 O O . GLU B 1 233 ? 37.382 74.050 21.621 1.00 97.16 233 GLU B O 1
ATOM 4421 N N . ASN B 1 234 ? 35.159 74.334 21.798 1.00 98.33 234 ASN B N 1
ATOM 4422 C CA . ASN B 1 234 ? 35.119 73.889 23.182 1.00 97.02 234 ASN B CA 1
ATOM 4423 C C . ASN B 1 234 ? 35.624 72.455 23.291 1.00 93.39 234 ASN B C 1
ATOM 4424 O O . ASN B 1 234 ? 36.397 72.147 24.194 1.00 92.59 234 ASN B O 1
ATOM 4429 N N . TYR B 1 235 ? 35.214 71.588 22.366 1.00 91.58 235 TYR B N 1
ATOM 4430 C CA . TYR B 1 235 ? 35.690 70.201 22.367 1.00 88.20 235 TYR B CA 1
ATOM 4431 C C . TYR B 1 235 ? 37.204 70.104 22.180 1.00 87.83 235 TYR B C 1
ATOM 4432 O O . TYR B 1 235 ? 37.869 69.383 22.916 1.00 86.21 235 TYR B O 1
ATOM 4441 N N . TYR B 1 236 ? 37.745 70.795 21.181 1.00 89.67 236 TYR B N 1
ATOM 4442 C CA . TYR B 1 236 ? 39.181 70.699 20.904 1.00 89.86 236 TYR B CA 1
ATOM 4443 C C . TYR B 1 236 ? 40.035 71.327 22.007 1.00 91.06 236 TYR B C 1
ATOM 4444 O O . TYR B 1 236 ? 40.991 70.713 22.486 1.00 89.64 236 TYR B O 1
ATOM 4453 N N . THR B 1 237 ? 39.684 72.544 22.406 1.00 93.76 237 THR B N 1
ATOM 4454 C CA . THR B 1 237 ? 40.447 73.263 23.420 1.00 95.69 237 THR B CA 1
ATOM 4455 C C . THR B 1 237 ? 40.382 72.585 24.795 1.00 93.73 237 THR B C 1
ATOM 4456 O O . THR B 1 237 ? 41.385 72.547 25.516 1.00 94.07 237 THR B O 1
ATOM 4460 N N . LYS B 1 238 ? 39.219 72.035 25.145 1.00 91.70 238 LYS B N 1
ATOM 4461 C CA . LYS B 1 238 ? 39.002 71.477 26.484 1.00 90.21 238 LYS B CA 1
ATOM 4462 C C . LYS B 1 238 ? 39.141 69.953 26.592 1.00 86.52 238 LYS B C 1
ATOM 4463 O O . LYS B 1 238 ? 39.256 69.433 27.698 1.00 85.82 238 LYS B O 1
ATOM 4469 N N . ILE B 1 239 ? 39.111 69.231 25.472 1.00 84.58 239 ILE B N 1
ATOM 4470 C CA . ILE B 1 239 ? 39.209 67.758 25.501 1.00 81.14 239 ILE B CA 1
ATOM 4471 C C . ILE B 1 239 ? 40.140 67.217 24.412 1.00 79.95 239 ILE B C 1
ATOM 4472 O O . ILE B 1 239 ? 41.153 66.591 24.719 1.00 78.99 239 ILE B O 1
ATOM 4477 N N . GLY B 1 240 ? 39.783 67.455 23.149 1.00 80.23 240 GLY B N 1
ATOM 4478 C CA . GLY B 1 240 ? 40.498 66.895 22.001 1.00 79.40 240 GLY B CA 1
ATOM 4479 C C . GLY B 1 240 ? 42.010 67.033 22.064 1.00 80.47 240 GLY B C 1
ATOM 4480 O O . GLY B 1 240 ? 42.740 66.039 21.969 1.00 78.50 240 GLY B O 1
ATOM 4481 N N . ASP B 1 241 ? 42.470 68.271 22.232 1.00 83.82 241 ASP B N 1
ATOM 4482 C CA . ASP B 1 241 ? 43.904 68.577 22.243 1.00 85.97 241 ASP B CA 1
ATOM 4483 C C . ASP B 1 241 ? 44.600 68.228 23.564 1.00 85.83 241 ASP B C 1
ATOM 4484 O O . ASP B 1 241 ? 45.647 67.578 23.539 1.00 85.30 241 ASP B O 1
ATOM 4489 N N . PRO B 1 242 ? 44.035 68.653 24.716 1.00 86.76 242 PRO B N 1
ATOM 4490 C CA . PRO B 1 242 ? 44.612 68.238 26.000 1.00 86.66 242 PRO B CA 1
ATOM 4491 C C . PRO B 1 242 ? 44.853 66.733 26.131 1.00 83.96 242 PRO B C 1
ATOM 4492 O O . PRO B 1 242 ? 45.885 66.331 26.665 1.00 84.52 242 PRO B O 1
ATOM 4496 N N . LEU B 1 243 ? 43.923 65.914 25.642 1.00 81.53 243 LEU B N 1
ATOM 4497 C CA . LEU B 1 243 ? 44.066 64.460 25.733 1.00 78.83 243 LEU B CA 1
ATOM 4498 C C . LEU B 1 243 ? 44.634 63.826 24.455 1.00 77.96 243 LEU B C 1
ATOM 4499 O O . LEU B 1 243 ? 44.512 62.617 24.262 1.00 75.71 243 LEU B O 1
ATOM 4504 N N . LYS B 1 244 ? 45.264 64.638 23.603 1.00 80.17 244 LYS B N 1
ATOM 4505 C CA . LYS B 1 244 ? 45.959 64.167 22.397 1.00 80.14 244 LYS B CA 1
ATOM 4506 C C . LYS B 1 244 ? 45.143 63.176 21.578 1.00 77.43 244 LYS B C 1
ATOM 4507 O O . LYS B 1 244 ? 45.652 62.137 21.155 1.00 76.03 244 LYS B O 1
A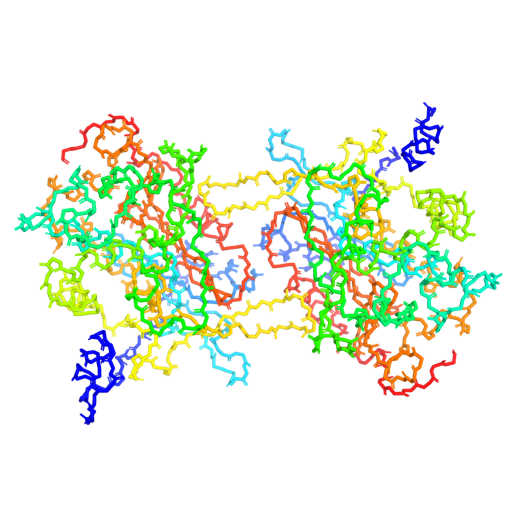TOM 4513 N N . LEU B 1 245 ? 43.870 63.501 21.375 1.00 76.93 245 LEU B N 1
ATOM 4514 C CA . LEU B 1 245 ? 42.998 62.715 20.510 1.00 74.84 245 LEU B CA 1
ATOM 4515 C C . LEU B 1 245 ? 43.183 63.209 19.078 1.00 76.13 245 LEU B C 1
ATOM 4516 O O . LEU B 1 245 ? 42.497 64.130 18.632 1.00 77.57 245 LEU B O 1
ATOM 4521 N N . GLN B 1 246 ? 44.121 62.581 18.375 1.00 75.65 246 GLN B N 1
ATOM 4522 C CA . GLN B 1 246 ? 44.561 63.029 17.063 1.00 77.40 246 GLN B CA 1
ATOM 4523 C C . GLN B 1 246 ? 43.989 62.204 15.917 1.00 75.93 246 GLN B C 1
ATOM 4524 O O . GLN B 1 246 ? 44.304 62.456 14.758 1.00 77.60 246 GLN B O 1
ATOM 4530 N N . HIS B 1 247 ? 43.155 61.224 16.253 1.00 73.24 247 HIS B N 1
ATOM 4531 C CA . HIS B 1 247 ? 42.470 60.385 15.273 1.00 71.94 247 HIS B CA 1
ATOM 4532 C C . HIS B 1 247 ? 40.968 60.407 15.553 1.00 71.04 247 HIS B C 1
ATOM 4533 O O . HIS B 1 247 ? 40.263 59.403 15.412 1.00 68.92 247 HIS B O 1
ATOM 4540 N N . THR B 1 248 ? 40.500 61.589 15.943 1.00 73.02 248 THR B N 1
ATOM 4541 C CA . THR B 1 248 ? 39.108 61.856 16.243 1.00 72.97 248 THR B CA 1
ATOM 4542 C C . THR B 1 248 ? 38.751 63.167 15.560 1.00 76.09 248 THR B C 1
ATOM 4543 O O . THR B 1 248 ? 39.499 64.151 15.669 1.00 78.35 248 THR B O 1
ATOM 4547 N N . ALA B 1 249 ? 37.614 63.201 14.870 1.00 76.56 249 ALA B N 1
ATOM 4548 C CA . ALA B 1 249 ? 37.256 64.391 14.107 1.00 79.74 249 ALA B CA 1
ATOM 4549 C C . ALA B 1 249 ? 35.761 64.552 13.898 1.00 80.38 249 ALA B C 1
ATOM 4550 O O . ALA B 1 249 ? 34.995 63.584 13.962 1.00 78.30 249 ALA B O 1
ATOM 4552 N N . PHE B 1 250 ? 35.359 65.796 13.649 1.00 83.69 250 PHE B N 1
ATOM 4553 C CA . PHE B 1 250 ? 34.000 66.096 13.226 1.00 85.29 250 PHE B CA 1
ATOM 4554 C C . PHE B 1 250 ? 33.854 65.695 11.763 1.00 86.25 250 PHE B C 1
ATOM 4555 O O . PHE B 1 250 ? 34.830 65.725 11.006 1.00 86.76 250 PHE B O 1
ATOM 4563 N N . TYR B 1 251 ? 32.627 65.340 11.382 1.00 86.63 251 TYR B N 1
ATOM 4564 C CA . TYR B 1 251 ? 32.327 64.739 10.077 1.00 87.31 251 TYR B CA 1
ATOM 4565 C C . TYR B 1 251 ? 32.950 65.411 8.840 1.00 90.14 251 TYR B C 1
ATOM 4566 O O . TYR B 1 251 ? 33.295 64.727 7.873 1.00 89.95 251 TYR B O 1
ATOM 4575 N N . ASP B 1 252 ? 33.090 66.735 8.862 1.00 93.05 252 ASP B N 1
ATOM 4576 C CA . ASP B 1 252 ? 33.491 67.483 7.667 1.00 96.52 252 ASP B CA 1
ATOM 4577 C C . ASP B 1 252 ? 34.943 67.987 7.678 1.00 97.50 252 ASP B C 1
ATOM 4578 O O . ASP B 1 252 ? 35.336 68.735 6.784 1.00 101.00 252 ASP B O 1
ATOM 4583 N N . GLU B 1 253 ? 35.743 67.579 8.661 1.00 94.83 253 GLU B N 1
ATOM 4584 C CA . GLU B 1 253 ? 37.148 67.991 8.700 1.00 95.63 253 GLU B CA 1
ATOM 4585 C C . GLU B 1 253 ? 3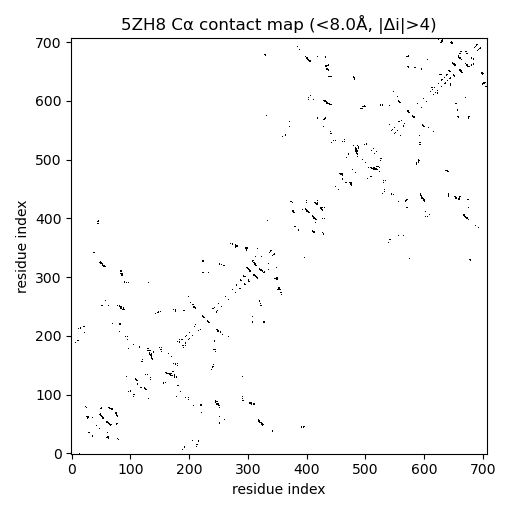7.917 67.309 7.563 1.00 96.09 253 GLU B C 1
ATOM 4586 O O . GLU B 1 253 ? 37.836 66.092 7.381 1.00 93.60 253 GLU B O 1
ATOM 4592 N N . GLN B 1 254 ? 38.653 68.109 6.796 1.00 99.96 254 GLN B N 1
ATOM 4593 C CA . GLN B 1 254 ? 39.294 67.653 5.557 1.00 101.62 254 GLN B CA 1
ATOM 4594 C C . GLN B 1 254 ? 40.354 66.577 5.762 1.00 99.39 254 GLN B C 1
ATOM 4595 O O . GLN B 1 254 ? 40.304 65.544 5.097 1.00 98.46 254 GLN B O 1
ATOM 4601 N N . PRO B 1 255 ? 41.311 66.805 6.681 1.00 99.00 255 PRO B N 1
ATOM 4602 C CA . PRO B 1 255 ? 42.430 65.862 6.776 1.00 97.40 255 PRO B CA 1
ATOM 4603 C C . PRO B 1 255 ? 42.042 64.434 7.171 1.00 93.09 255 PRO B C 1
ATOM 4604 O O . PRO B 1 255 ? 42.849 63.525 6.994 1.00 92.11 255 PRO B O 1
ATOM 4608 N N . PHE B 1 256 ? 40.832 64.244 7.700 1.00 90.85 256 PHE B N 1
ATOM 4609 C CA . PHE B 1 256 ? 40.380 62.933 8.176 1.00 87.18 256 PHE B CA 1
ATOM 4610 C C . PHE B 1 256 ? 39.436 62.201 7.215 1.00 86.74 256 PHE B C 1
ATOM 4611 O O . PHE B 1 256 ? 39.071 61.045 7.470 1.00 83.88 256 PHE B O 1
ATOM 4619 N N . LYS B 1 257 ? 39.038 62.856 6.123 1.00 89.71 257 LYS B N 1
ATOM 4620 C CA . LYS B 1 257 ? 38.040 62.286 5.195 1.00 89.88 257 LYS B CA 1
ATOM 4621 C C . LYS B 1 257 ? 38.447 60.909 4.646 1.00 88.12 257 LYS B C 1
ATOM 4622 O O . LYS B 1 257 ? 37.599 60.039 4.444 1.00 86.37 257 LYS B O 1
ATOM 4628 N N . LYS B 1 258 ? 39.746 60.737 4.406 1.00 88.56 258 LYS B N 1
ATOM 4629 C CA . LYS B 1 258 ? 40.323 59.465 3.969 1.00 87.13 258 LYS B CA 1
ATOM 4630 C C . LYS B 1 258 ? 39.914 58.269 4.832 1.00 83.27 258 LYS B C 1
ATOM 4631 O O . LYS B 1 258 ? 39.798 57.150 4.336 1.00 82.06 258 LYS B O 1
ATOM 4637 N N . TYR B 1 259 ? 39.728 58.511 6.127 1.00 81.75 259 TYR B N 1
ATOM 4638 C CA . TYR B 1 259 ? 39.550 57.437 7.107 1.00 78.43 259 TYR B CA 1
ATOM 4639 C C . TYR B 1 259 ? 38.118 57.306 7.658 1.00 76.80 259 TYR B C 1
ATOM 4640 O O . TYR B 1 259 ? 37.846 56.424 8.477 1.00 74.08 259 TYR B O 1
ATOM 4649 N N . LEU B 1 260 ? 37.203 58.157 7.198 1.00 78.70 260 LEU B N 1
ATOM 4650 C CA . LEU B 1 260 ? 35.824 58.129 7.686 1.00 77.80 260 LEU B CA 1
ATOM 4651 C C . LEU B 1 260 ? 35.060 56.934 7.118 1.00 76.67 260 LEU B C 1
ATOM 4652 O O . LEU B 1 260 ? 34.872 56.820 5.907 1.00 78.56 260 LEU B O 1
ATOM 4657 N N . ALA B 1 261 ? 34.620 56.046 8.005 1.00 73.90 261 ALA B N 1
ATOM 4658 C CA . ALA B 1 261 ? 33.941 54.817 7.608 1.00 72.92 261 ALA B CA 1
ATOM 4659 C C . ALA B 1 261 ? 32.545 55.070 7.070 1.00 74.58 261 ALA B C 1
ATOM 4660 O O . ALA B 1 261 ? 31.872 56.019 7.465 1.00 75.61 261 ALA B O 1
ATOM 4662 N N . LYS B 1 262 ? 32.125 54.201 6.159 1.00 75.25 262 LYS B N 1
ATOM 4663 C CA . LYS B 1 262 ? 30.776 54.227 5.614 1.00 77.06 262 LYS B CA 1
ATOM 4664 C C . LYS B 1 262 ? 29.963 53.155 6.323 1.00 75.28 262 LYS B C 1
ATOM 4665 O O . LYS B 1 262 ? 30.451 52.044 6.552 1.00 73.07 262 LYS B O 1
ATOM 4671 N N . GLY B 1 263 ? 28.728 53.495 6.676 1.00 76.40 263 GLY B N 1
ATOM 4672 C CA . GLY B 1 263 ? 27.831 52.566 7.356 1.00 75.18 263 GLY B CA 1
ATOM 4673 C C . GLY B 1 263 ? 26.904 51.892 6.368 1.00 76.85 263 GLY B C 1
ATOM 4674 O O . GLY B 1 263 ? 26.557 52.478 5.344 1.00 79.07 263 GLY B O 1
ATOM 4675 N N . TYR B 1 264 ? 26.493 50.667 6.682 1.00 75.90 264 TYR B N 1
ATOM 4676 C CA . TYR B 1 264 ? 25.689 49.870 5.763 1.00 77.76 264 TYR B CA 1
ATOM 4677 C C . TYR B 1 264 ? 24.537 49.145 6.453 1.00 78.13 264 TYR B C 1
ATOM 4678 O O . TYR B 1 264 ? 24.617 48.791 7.629 1.00 75.84 264 TYR B O 1
ATOM 4687 N N . ALA B 1 265 ? 23.517 48.833 5.689 1.00 81.30 265 ALA B N 1
ATOM 4688 C CA . ALA B 1 265 ? 22.430 48.067 6.216 1.00 82.48 265 ALA B CA 1
ATOM 4689 C C . ALA B 1 265 ? 21.682 47.473 5.065 1.00 86.00 265 ALA B C 1
ATOM 4690 O O . ALA B 1 265 ? 21.143 48.201 4.279 1.00 88.77 265 ALA B O 1
ATOM 4692 N N . TYR B 1 266 ? 21.690 46.151 4.933 1.00 86.72 266 TYR B N 1
ATOM 4693 C CA . TYR B 1 266 ? 20.938 45.509 3.865 1.00 90.11 266 TYR B CA 1
ATOM 4694 C C . TYR B 1 266 ? 19.515 45.514 4.387 1.00 93.03 266 TYR B C 1
ATOM 4695 O O . TYR B 1 266 ? 19.204 44.792 5.334 1.00 91.37 266 TYR B O 1
ATOM 4704 N N . ASN B 1 267 ? 18.640 46.319 3.790 1.00 97.46 267 ASN B N 1
ATOM 4705 C CA . ASN B 1 267 ? 17.320 46.398 4.321 1.00 100.46 267 ASN B CA 1
ATOM 4706 C C . ASN B 1 267 ? 16.517 45.405 3.513 1.00 102.83 267 ASN B C 1
ATOM 4707 O O . ASN B 1 267 ? 15.786 44.583 4.070 1.00 103.01 267 ASN B O 1
ATOM 4712 N N . SER B 1 268 ? 16.724 45.479 2.200 1.00 104.93 268 SER B N 1
ATOM 4713 C CA . SER B 1 268 ? 16.105 44.633 1.191 1.00 107.51 268 SER B CA 1
ATOM 4714 C C . SER B 1 268 ? 16.791 44.978 -0.129 1.00 108.82 268 SER B C 1
ATOM 4715 O O . SER B 1 268 ? 17.092 46.132 -0.412 1.00 110.49 268 SER B O 1
ATOM 4718 N N . THR B 1 269 ? 17.051 43.972 -0.937 1.00 108.53 269 THR B N 1
ATOM 4719 C CA . THR B 1 269 ? 17.726 44.179 -2.219 1.00 109.02 269 THR B CA 1
ATOM 4720 C C . THR B 1 269 ? 19.198 44.616 -2.072 1.00 105.71 269 THR B C 1
ATOM 4721 O O . THR B 1 269 ? 19.638 45.579 -2.705 1.00 107.09 269 THR B O 1
ATOM 4725 N N . GLY B 1 270 ? 19.939 43.917 -1.216 1.00 101.35 270 GLY B N 1
ATOM 4726 C CA . GLY B 1 270 ? 21.387 44.107 -1.103 1.00 97.79 270 GLY B CA 1
ATOM 4727 C C . GLY B 1 270 ? 21.876 45.082 -0.047 1.00 94.54 270 GLY B C 1
ATOM 4728 O O . GLY B 1 270 ? 21.098 45.774 0.617 1.00 94.91 270 GLY B O 1
ATOM 4729 N N . LEU B 1 271 ? 23.197 45.092 0.105 1.00 90.97 271 LEU B N 1
ATOM 4730 C CA . LEU B 1 271 ? 23.907 45.929 1.064 1.00 87.95 271 LEU B CA 1
ATOM 4731 C C . LEU B 1 271 ? 23.971 47.364 0.549 1.00 88.85 271 LEU B C 1
ATOM 4732 O O . LEU B 1 271 ? 24.489 47.595 -0.544 1.00 90.59 271 LEU B O 1
ATOM 4737 N N . SER B 1 272 ? 23.465 48.324 1.322 1.00 87.48 272 SER B N 1
ATOM 4738 C CA . SER B 1 272 ? 23.388 49.715 0.853 1.00 88.82 272 SER B CA 1
ATOM 4739 C C . SER B 1 272 ? 23.937 50.737 1.856 1.00 86.05 272 SER B C 1
ATOM 4740 O O . SER B 1 272 ? 23.698 50.640 3.054 1.00 83.56 272 SER B O 1
ATOM 4743 N N . PHE B 1 273 ? 24.666 51.718 1.328 1.00 86.20 273 PHE B N 1
ATOM 4744 C CA . PHE B 1 273 ? 25.322 52.756 2.116 1.00 84.39 273 PHE B CA 1
ATOM 4745 C C . PHE B 1 273 ? 24.334 53.820 2.579 1.00 85.85 273 PHE B C 1
ATOM 4746 O O . PHE B 1 273 ? 23.625 54.413 1.766 1.00 89.11 273 PHE B O 1
ATOM 4754 N N . LEU B 1 274 ? 24.310 54.057 3.889 1.00 83.72 274 LEU B N 1
ATOM 4755 C CA . LEU B 1 274 ? 23.449 55.070 4.499 1.00 85.10 274 LEU B CA 1
ATOM 4756 C C . LEU B 1 274 ? 24.226 56.368 4.706 1.00 85.66 274 LEU B C 1
ATOM 4757 O O . LEU B 1 274 ? 24.951 56.502 5.688 1.00 83.43 274 LEU B O 1
ATOM 4762 N N . ARG B 1 275 ? 24.068 57.315 3.785 1.00 89.08 275 ARG B N 1
ATOM 4763 C CA . ARG B 1 275 ? 24.828 58.570 3.822 1.00 90.27 275 ARG B CA 1
ATOM 4764 C C . ARG B 1 275 ? 24.299 59.494 4.916 1.00 90.61 275 ARG B C 1
ATOM 4765 O O . ARG B 1 275 ? 23.110 59.803 4.921 1.00 92.62 275 ARG B O 1
ATOM 4773 N N . PRO B 1 276 ? 25.172 59.922 5.852 1.00 88.72 276 PRO B N 1
ATOM 4774 C CA . PRO B 1 276 ? 24.771 60.955 6.805 1.00 89.62 276 PRO B CA 1
ATOM 4775 C C . PRO B 1 276 ? 24.395 62.253 6.098 1.00 93.70 276 PRO B C 1
ATOM 4776 O O . PRO B 1 276 ? 25.193 62.790 5.336 1.00 95.06 276 PRO B O 1
ATOM 4780 N N . ASN B 1 277 ? 23.182 62.731 6.361 1.00 95.83 277 ASN B N 1
ATOM 4781 C CA . ASN B 1 277 ? 22.613 63.894 5.675 1.00 100.01 277 ASN B CA 1
ATOM 4782 C C . ASN B 1 277 ? 22.177 65.014 6.632 1.00 101.63 277 ASN B C 1
ATOM 4783 O O . ASN B 1 277 ? 21.605 66.018 6.194 1.00 105.68 277 ASN B O 1
ATOM 4788 N N . ILE B 1 278 ? 22.452 64.846 7.925 1.00 98.81 278 ILE B N 1
ATOM 4789 C CA . ILE B 1 278 ? 21.968 65.763 8.965 1.00 100.35 278 ILE B CA 1
ATOM 4790 C C . ILE B 1 278 ? 23.020 66.100 10.036 1.00 98.13 278 ILE B C 1
ATOM 4791 O O . ILE B 1 278 ? 22.695 66.693 11.062 1.00 98.54 278 ILE B O 1
ATOM 4796 N N . LEU B 1 279 ? 24.278 65.748 9.794 1.00 95.90 279 LEU B N 1
ATOM 4797 C CA . LEU B 1 279 ? 25.321 65.889 10.805 1.00 93.45 279 LEU B CA 1
ATOM 4798 C C . LEU B 1 279 ? 25.729 67.346 11.045 1.00 96.07 279 LEU B C 1
ATOM 4799 O O . LEU B 1 279 ? 26.358 67.656 12.056 1.00 95.02 279 LEU B O 1
ATOM 4804 N N . ASP B 1 280 ? 25.366 68.235 10.122 1.00 99.91 280 ASP B N 1
ATOM 4805 C CA . ASP B 1 280 ? 25.543 69.679 10.322 1.00 103.15 280 ASP B CA 1
ATOM 4806 C C . ASP B 1 280 ? 24.688 70.254 11.470 1.00 104.60 280 ASP B C 1
ATOM 4807 O O . ASP B 1 280 ? 25.037 71.282 12.045 1.00 106.01 280 ASP B O 1
ATOM 4812 N N . GLN B 1 281 ? 23.582 69.584 11.797 1.00 104.52 281 GLN B N 1
ATOM 4813 C CA . GLN B 1 281 ? 22.685 70.013 12.873 1.00 106.09 281 GLN B CA 1
ATOM 4814 C C . GLN B 1 281 ? 22.833 69.163 14.142 1.00 102.88 281 GLN B C 1
ATOM 4815 O O . GLN B 1 281 ? 22.084 69.348 15.104 1.00 103.62 281 GLN B O 1
ATOM 4821 N N . TYR B 1 282 ? 23.798 68.243 14.141 1.00 99.81 282 TYR B N 1
ATOM 4822 C CA . TYR B 1 282 ? 23.928 67.237 15.202 1.00 96.70 282 TYR B CA 1
ATOM 4823 C C . TYR B 1 282 ? 25.179 67.402 16.068 1.00 94.99 282 TYR B C 1
ATOM 4824 O O . TYR B 1 282 ? 25.704 66.423 16.606 1.00 91.68 282 TYR B O 1
ATOM 4833 N N . TYR B 1 283 ? 25.637 68.641 16.227 1.00 97.42 283 TYR B N 1
ATOM 4834 C CA . TYR B 1 283 ? 26.805 68.916 17.058 1.00 96.39 283 TYR B CA 1
ATOM 4835 C C . TYR B 1 283 ? 26.487 68.640 18.523 1.00 95.68 283 TYR B C 1
ATOM 4836 O O . TYR B 1 283 ? 25.675 69.339 19.133 1.00 98.30 283 TYR B O 1
ATOM 4845 N N . GLY B 1 284 ? 27.116 67.598 19.063 1.00 92.54 284 GLY B N 1
ATOM 4846 C CA . GLY B 1 284 ? 26.971 67.236 20.466 1.00 91.45 284 GLY B CA 1
ATOM 4847 C C . GLY B 1 284 ? 26.167 65.978 20.727 1.00 89.86 284 GLY B C 1
ATOM 4848 O O . GLY B 1 284 ? 26.249 65.421 21.818 1.00 88.75 284 GLY B O 1
ATOM 4849 N N . ALA B 1 285 ? 25.381 65.536 19.743 1.00 90.28 285 ALA B N 1
ATOM 4850 C CA . ALA B 1 285 ? 24.548 64.334 19.886 1.00 88.89 285 ALA B CA 1
ATOM 4851 C C . ALA B 1 285 ? 24.874 63.223 18.873 1.00 86.58 285 ALA B C 1
ATOM 4852 O O . ALA B 1 285 ? 24.162 62.218 18.809 1.00 85.82 285 ALA B O 1
ATOM 4854 N N . GLY B 1 286 ? 25.931 63.405 18.078 1.00 85.74 286 GLY B N 1
ATOM 4855 C CA . GLY B 1 286 ? 26.456 62.322 17.238 1.00 83.33 286 GLY B CA 1
ATOM 4856 C C . GLY B 1 286 ? 26.866 62.662 15.816 1.00 84.07 286 GLY B C 1
ATOM 4857 O O . GLY B 1 286 ? 26.374 62.043 14.871 1.00 84.67 286 GLY B O 1
ATOM 4858 N N . ASN B 1 287 ? 27.776 63.625 15.663 1.00 84.37 287 ASN B N 1
ATOM 4859 C CA . ASN B 1 287 ? 28.401 63.906 14.370 1.00 84.69 287 ASN B CA 1
ATOM 4860 C C . ASN B 1 287 ? 29.930 63.822 14.455 1.00 83.03 287 ASN B C 1
ATOM 4861 O O . ASN B 1 287 ? 30.639 64.447 13.657 1.00 84.46 287 ASN B O 1
ATOM 4866 N N . LEU B 1 288 ? 30.432 63.043 15.414 1.00 79.91 288 LEU B N 1
ATOM 4867 C CA . LEU B 1 288 ? 31.871 62.874 15.611 1.00 78.14 288 LEU B CA 1
ATOM 4868 C C . LEU B 1 288 ? 32.335 61.492 15.152 1.00 75.57 288 LEU B C 1
ATOM 4869 O O . LEU B 1 288 ? 31.624 60.500 15.344 1.00 74.08 288 LEU B O 1
ATOM 4874 N N . TYR B 1 289 ? 33.529 61.439 14.559 1.00 75.29 289 TYR B N 1
ATOM 4875 C CA . TYR B 1 289 ? 34.145 60.186 14.104 1.00 73.19 289 TYR B CA 1
ATOM 4876 C C . TYR B 1 289 ? 35.407 59.893 14.915 1.00 71.56 289 TYR B C 1
ATOM 4877 O O . TYR B 1 289 ? 36.247 60.777 15.094 1.00 72.71 289 TYR B O 1
ATOM 4886 N N . MET B 1 290 ? 35.539 58.655 15.395 1.00 68.90 290 MET B N 1
ATOM 4887 C CA . MET B 1 290 ? 36.675 58.251 16.233 1.00 67.41 290 MET B CA 1
ATOM 4888 C C . MET B 1 290 ? 37.235 56.908 15.807 1.00 65.15 290 MET B C 1
ATOM 4889 O O . MET B 1 290 ? 36.477 56.003 15.461 1.00 63.61 290 MET B O 1
ATOM 4894 N N . THR B 1 291 ? 38.559 56.771 15.872 1.00 64.68 291 THR B N 1
ATOM 4895 C CA . THR B 1 291 ? 39.178 55.453 15.892 1.00 62.88 291 THR B CA 1
ATOM 4896 C C . THR B 1 291 ? 38.897 54.851 17.264 1.00 61.04 291 THR B C 1
ATOM 4897 O O . THR B 1 291 ? 38.894 55.576 18.261 1.00 61.44 291 THR B O 1
ATOM 4901 N N . PRO B 1 292 ? 38.641 53.531 17.322 1.00 59.12 292 PRO B N 1
ATOM 4902 C CA . PRO B 1 292 ? 38.494 52.846 18.608 1.00 57.81 292 PRO B CA 1
ATOM 4903 C C . PRO B 1 292 ? 39.646 53.110 19.598 1.00 58.15 292 PRO B C 1
ATOM 4904 O O . PRO B 1 292 ? 39.403 53.214 20.800 1.00 57.86 292 PRO B O 1
ATOM 4908 N N . THR B 1 293 ? 40.874 53.227 19.095 1.00 58.87 293 THR B N 1
ATOM 4909 C CA . THR B 1 293 ? 42.032 53.495 19.948 1.00 59.72 293 THR B CA 1
ATOM 4910 C C . THR B 1 293 ? 41.889 54.824 20.698 1.00 61.02 293 THR B C 1
ATOM 4911 O O . THR B 1 293 ? 42.157 54.891 21.900 1.00 61.45 293 THR B O 1
ATOM 4915 N N . ASP B 1 294 ? 41.464 55.871 19.992 1.00 62.00 294 ASP B N 1
ATOM 4916 C CA . ASP B 1 294 ? 41.245 57.190 20.608 1.00 63.36 294 ASP B CA 1
ATOM 4917 C C . ASP B 1 294 ? 40.179 57.163 21.696 1.00 62.83 294 ASP B C 1
ATOM 4918 O O . ASP B 1 294 ? 40.306 57.854 22.706 1.00 63.88 294 ASP B O 1
ATOM 4923 N N . MET B 1 295 ? 39.128 56.377 21.486 1.00 61.67 295 MET B N 1
ATOM 4924 C CA . MET B 1 295 ? 38.065 56.245 22.481 1.00 61.47 295 MET B CA 1
ATOM 4925 C C . MET B 1 295 ? 38.589 55.614 23.766 1.00 60.97 295 MET B C 1
ATOM 4926 O O . MET B 1 295 ? 38.240 56.050 24.859 1.00 61.76 295 MET B O 1
ATOM 4931 N N . GLY B 1 296 ? 39.411 54.579 23.632 1.00 60.12 296 GLY B N 1
ATOM 4932 C CA . GLY B 1 296 ? 40.067 53.978 24.785 1.00 60.27 296 GLY B CA 1
ATOM 4933 C C . GLY B 1 296 ? 41.046 54.946 25.432 1.00 62.27 296 GLY B C 1
ATOM 4934 O O . GLY B 1 296 ? 41.102 55.062 26.662 1.00 62.82 296 GLY B O 1
ATOM 4935 N N . LYS B 1 297 ? 41.806 55.648 24.592 1.00 63.48 297 LYS B N 1
ATOM 4936 C CA . LYS B 1 297 ? 42.745 56.669 25.050 1.00 65.54 297 LYS B CA 1
ATOM 4937 C C . LYS B 1 297 ? 42.024 57.764 25.860 1.00 66.60 297 LYS B C 1
ATOM 4938 O O . LYS B 1 297 ? 42.554 58.265 26.856 1.00 67.86 297 LYS B O 1
ATOM 4944 N N . LEU B 1 298 ? 40.818 58.126 25.426 1.00 66.08 298 LEU B N 1
ATOM 4945 C CA . LEU B 1 298 ? 40.001 59.113 26.131 1.00 67.32 298 LEU B CA 1
ATOM 4946 C C . LEU B 1 298 ? 39.566 58.620 27.515 1.00 67.11 298 LEU B C 1
ATOM 4947 O O . LEU B 1 298 ? 39.728 59.319 28.515 1.00 68.62 298 LEU B O 1
ATOM 4952 N N . ILE B 1 299 ? 39.005 57.417 27.558 1.00 65.20 299 ILE B N 1
ATOM 4953 C CA . ILE B 1 299 ? 38.467 56.861 28.797 1.00 64.94 299 ILE B CA 1
ATOM 4954 C C . ILE B 1 299 ? 39.560 56.547 29.814 1.00 65.00 299 ILE B C 1
ATOM 4955 O O . ILE B 1 299 ? 39.398 56.832 30.997 1.00 66.56 299 ILE B O 1
ATOM 4960 N N . THR B 1 300 ? 40.665 55.963 29.363 1.00 63.84 300 THR B N 1
ATOM 4961 C CA . THR B 1 300 ? 41.764 55.627 30.275 1.00 64.16 300 THR B CA 1
ATOM 4962 C C . THR B 1 300 ? 42.370 56.873 30.911 1.00 65.76 300 THR B C 1
ATOM 4963 O O . THR B 1 300 ? 42.731 56.861 32.083 1.00 66.70 300 THR B O 1
ATOM 4967 N N . GLN B 1 301 ? 42.480 57.943 30.131 1.00 65.99 301 GLN B N 1
ATOM 4968 C CA . GLN B 1 301 ? 43.017 59.206 30.634 1.00 68.03 301 GLN B CA 1
ATOM 4969 C C . GLN B 1 301 ? 42.083 59.892 31.627 1.00 69.05 301 GLN B C 1
ATOM 4970 O O . GLN B 1 301 ? 42.543 60.475 32.607 1.00 71.07 301 GLN B O 1
ATOM 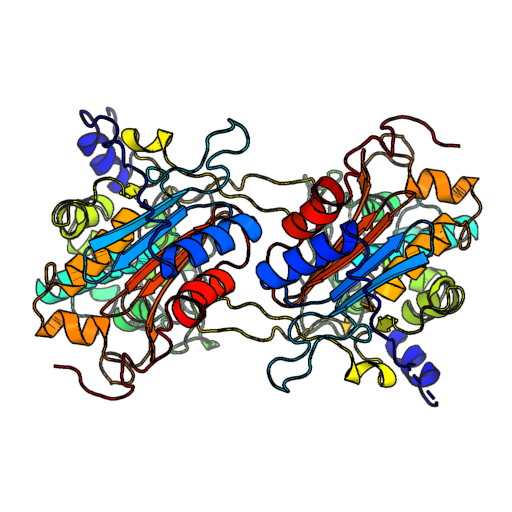4976 N N . ILE B 1 302 ? 40.779 59.822 31.375 1.00 67.87 302 ILE B N 1
ATOM 4977 C CA . ILE B 1 302 ? 39.791 60.327 32.327 1.00 68.92 302 ILE B CA 1
ATOM 4978 C C . ILE B 1 302 ? 39.854 59.495 33.609 1.00 68.64 302 ILE B C 1
ATOM 4979 O O . ILE B 1 302 ? 39.846 60.050 34.710 1.00 70.78 302 ILE B O 1
ATOM 4984 N N . GLN B 1 303 ? 39.946 58.175 33.457 1.00 66.19 303 GLN B N 1
ATOM 4985 C CA . GLN B 1 303 ? 40.116 57.270 34.594 1.00 66.23 303 GLN B CA 1
ATOM 4986 C C . GLN B 1 303 ? 41.348 57.632 35.426 1.00 68.12 303 GLN B C 1
ATOM 4987 O O . GLN B 1 303 ? 41.349 57.469 36.649 1.00 69.44 303 GLN B O 1
ATOM 4993 N N . GLN B 1 304 ? 42.385 58.128 34.753 1.00 68.31 304 GLN B N 1
ATOM 4994 C CA . GLN B 1 304 ? 43.615 58.567 35.409 1.00 70.40 304 GLN B CA 1
ATOM 4995 C C . GLN B 1 304 ? 43.590 60.033 35.866 1.00 73.04 304 GLN B C 1
ATOM 4996 O O . GLN B 1 304 ? 44.642 60.615 36.135 1.00 74.87 304 GLN B O 1
ATOM 5002 N N . TYR B 1 305 ? 42.396 60.621 35.951 1.00 73.36 305 TYR B N 1
ATOM 5003 C CA . TYR B 1 305 ? 42.205 61.962 36.499 1.00 76.13 305 TYR B CA 1
ATOM 5004 C C . TYR B 1 305 ? 42.906 63.056 35.699 1.00 77.81 305 TYR B C 1
ATOM 5005 O O . TYR B 1 305 ? 43.547 63.935 36.264 1.00 80.37 305 TYR B O 1
ATOM 5014 N N . LYS B 1 306 ? 42.753 63.013 34.379 1.00 77.08 306 LYS B N 1
ATOM 5015 C CA . LYS B 1 306 ? 43.382 63.993 33.500 1.00 78.74 306 LYS B CA 1
ATOM 5016 C C . LYS B 1 306 ? 42.435 65.109 33.056 1.00 80.07 306 LYS B C 1
ATOM 5017 O O . LYS B 1 306 ? 42.878 66.079 32.448 1.00 81.83 306 LYS B O 1
ATOM 5023 N N . LEU B 1 307 ? 41.140 64.973 33.335 1.00 79.76 307 LEU B N 1
ATOM 5024 C CA . LEU B 1 307 ? 40.203 66.079 33.134 1.00 81.60 307 LEU B CA 1
ATOM 5025 C C . LEU B 1 307 ? 39.703 66.663 34.444 1.00 84.29 307 LEU B C 1
ATOM 5026 O O . LEU B 1 307 ? 39.471 67.865 34.528 1.00 86.88 307 LEU B O 1
ATOM 5031 N N . PHE B 1 308 ? 39.508 65.814 35.449 1.00 84.24 308 PHE B N 1
ATOM 5032 C CA . PHE B 1 308 ? 39.052 66.265 36.765 1.00 86.93 308 PHE B CA 1
ATOM 5033 C C . PHE B 1 308 ? 39.824 65.581 37.887 1.00 87.16 308 PHE B C 1
ATOM 5034 O O . PHE B 1 308 ? 40.439 64.537 37.681 1.00 85.00 308 PHE B O 1
ATOM 5042 N N . SER B 1 309 ? 39.766 66.177 39.075 1.00 89.89 309 SER B N 1
ATOM 5043 C CA . SER B 1 309 ? 40.295 65.560 40.290 1.00 90.78 309 SER B CA 1
ATOM 5044 C C . SER B 1 309 ? 39.550 64.260 40.624 1.00 88.89 309 SER B C 1
ATOM 5045 O O . SER B 1 309 ? 38.451 64.029 40.120 1.00 87.20 309 SER B O 1
ATOM 5048 N N . PRO B 1 310 ? 40.142 63.409 41.481 1.00 89.27 310 PRO B N 1
ATOM 5049 C CA . PRO B 1 310 ? 39.448 62.169 41.858 1.00 87.97 310 PRO B CA 1
ATOM 5050 C C . PRO B 1 310 ? 38.073 62.374 42.510 1.00 89.46 310 PRO B C 1
ATOM 5051 O O . PRO B 1 310 ? 37.148 61.605 42.244 1.00 87.67 310 PRO B O 1
ATOM 5055 N N . LYS B 1 311 ? 37.945 63.404 43.345 1.00 92.74 311 LYS B N 1
ATOM 5056 C CA . LYS B 1 311 ? 36.668 63.726 43.999 1.00 94.76 311 LYS B CA 1
ATOM 5057 C C . LYS B 1 311 ? 35.541 64.106 43.022 1.00 93.52 311 LYS B C 1
ATOM 5058 O O . LYS B 1 311 ? 34.365 63.997 43.365 1.00 94.30 311 LYS B O 1
ATOM 5064 N N . ILE B 1 312 ? 35.903 64.565 41.825 1.00 91.85 312 ILE B N 1
ATOM 5065 C CA . ILE B 1 312 ? 34.930 64.805 40.751 1.00 90.61 312 ILE B CA 1
ATOM 5066 C C . ILE B 1 312 ? 34.778 63.568 39.861 1.00 86.93 312 ILE B C 1
ATOM 5067 O O . ILE B 1 312 ? 33.662 63.153 39.550 1.00 86.01 312 ILE B O 1
ATOM 5072 N N . THR B 1 313 ? 35.905 62.980 39.467 1.00 84.90 313 THR B N 1
ATOM 5073 C CA . THR B 1 313 ? 35.912 61.869 38.521 1.00 81.40 313 THR B CA 1
ATOM 5074 C C . THR B 1 313 ? 35.263 60.606 39.069 1.00 80.69 313 THR B C 1
ATOM 5075 O O . THR B 1 313 ? 34.482 59.972 38.368 1.00 79.11 313 THR B O 1
ATOM 5079 N N . ASN B 1 314 ? 35.591 60.230 40.302 1.00 82.51 314 ASN B N 1
ATOM 5080 C CA . ASN B 1 314 ? 35.107 58.963 40.864 1.00 82.34 314 ASN B CA 1
ATOM 5081 C C . ASN B 1 314 ? 33.572 58.853 40.836 1.00 82.83 314 ASN B C 1
ATOM 5082 O O . ASN B 1 314 ? 33.042 57.882 40.292 1.00 81.25 314 ASN B O 1
ATOM 5087 N N . PRO B 1 315 ? 32.857 59.842 41.406 1.00 85.50 315 PRO B N 1
ATOM 5088 C CA . PRO B 1 315 ? 31.393 59.783 41.337 1.00 86.29 315 PRO B CA 1
ATOM 5089 C C . PRO B 1 315 ? 30.851 59.870 39.919 1.00 84.23 315 PRO B C 1
ATOM 5090 O O . PRO B 1 315 ? 29.921 59.137 39.572 1.00 83.44 315 PRO B O 1
ATOM 5094 N N . LEU B 1 316 ? 31.431 60.752 39.112 1.00 83.68 316 LEU B N 1
ATOM 5095 C CA . LEU B 1 316 ? 31.043 60.881 37.711 1.00 81.88 316 LEU B CA 1
ATOM 5096 C C . LEU B 1 316 ? 31.072 59.516 37.029 1.00 78.87 316 LEU B C 1
ATOM 5097 O O . LEU B 1 316 ? 30.134 59.154 36.320 1.00 77.73 316 LEU B O 1
ATOM 5102 N N . LEU B 1 317 ? 32.144 58.760 37.272 1.00 77.57 317 LEU B N 1
ATOM 5103 C CA . LEU B 1 317 ? 32.330 57.449 36.652 1.00 74.95 317 LEU B CA 1
ATOM 5104 C C . LEU B 1 317 ? 31.656 56.285 37.383 1.00 75.14 317 LEU B C 1
ATOM 5105 O O . LEU B 1 317 ? 31.345 55.286 36.743 1.00 73.54 317 LEU B O 1
ATOM 5110 N N . HIS B 1 318 ? 31.430 56.386 38.694 1.00 77.53 318 HIS B N 1
ATOM 5111 C CA . HIS B 1 318 ? 31.040 55.197 39.483 1.00 78.06 318 HIS B CA 1
ATOM 5112 C C . HIS B 1 318 ? 29.832 55.306 40.426 1.00 80.77 318 HIS B C 1
ATOM 5113 O O . HIS B 1 318 ? 29.314 54.278 40.877 1.00 81.33 318 HIS B O 1
ATOM 5120 N N . GLU B 1 319 ? 29.382 56.517 40.737 1.00 82.58 319 GLU B N 1
ATOM 5121 C CA . GLU B 1 319 ? 28.257 56.686 41.652 1.00 85.49 319 GLU B CA 1
ATOM 5122 C C . GLU B 1 319 ? 26.946 56.573 40.899 1.00 85.24 319 GLU B C 1
ATOM 5123 O O . GLU B 1 319 ? 26.737 57.286 39.920 1.00 84.35 319 GLU B O 1
ATOM 5129 N N . PHE B 1 320 ? 26.068 55.682 41.352 1.00 86.19 320 PHE B N 1
ATOM 5130 C CA . PHE B 1 320 ? 24.707 55.618 40.814 1.00 86.77 320 PHE B CA 1
ATOM 5131 C C . PHE B 1 320 ? 23.695 55.185 41.867 1.00 89.62 320 PHE B C 1
ATOM 5132 O O . PHE B 1 320 ? 24.015 54.412 42.765 1.00 90.13 320 PHE B O 1
ATOM 5140 N N . GLY B 1 321 ? 22.475 55.694 41.738 1.00 91.58 321 GLY B N 1
ATOM 5141 C CA . GLY B 1 321 ? 21.412 55.450 42.709 1.00 95.18 321 GLY B CA 1
ATOM 5142 C C . GLY B 1 321 ? 21.464 56.430 43.868 1.00 98.41 321 GLY B C 1
ATOM 5143 O O . GLY B 1 321 ? 21.160 56.073 45.005 1.00 100.86 321 GLY B O 1
ATOM 5144 N N . THR B 1 322 ? 21.850 57.666 43.568 1.00 98.25 322 THR B N 1
ATOM 5145 C CA . THR B 1 322 ? 21.985 58.714 44.569 1.00 101.54 322 THR B CA 1
ATOM 5146 C C . THR B 1 322 ? 21.270 59.976 44.115 1.00 103.44 322 THR B C 1
ATOM 5147 O O . THR B 1 322 ? 20.993 60.143 42.933 1.00 101.41 322 THR B O 1
ATOM 5151 N N . LYS B 1 323 ? 20.984 60.871 45.055 1.00 107.53 323 LYS B N 1
ATOM 5152 C CA . LYS B 1 323 ? 20.374 62.157 44.720 1.00 109.83 323 LYS B CA 1
ATOM 5153 C C . LYS B 1 323 ? 21.088 62.795 43.525 1.00 106.87 323 LYS B C 1
ATOM 5154 O O . LYS B 1 323 ? 20.441 63.251 42.578 1.00 106.88 323 LYS B O 1
ATOM 5160 N N . GLN B 1 324 ? 22.421 62.800 43.572 1.00 104.58 324 GLN B N 1
ATOM 5161 C CA . GLN B 1 324 ? 23.241 63.435 42.544 1.00 101.94 324 GLN B CA 1
ATOM 5162 C C . GLN B 1 324 ? 23.226 62.661 41.234 1.00 98.29 324 GLN B C 1
ATOM 5163 O O . GLN B 1 324 ? 23.013 63.237 40.166 1.00 97.75 324 GLN B O 1
ATOM 5169 N N . TYR B 1 325 ? 23.478 61.357 41.336 1.00 96.16 325 TYR B N 1
ATOM 5170 C CA . TYR B 1 325 ? 23.501 60.449 40.187 1.00 92.50 325 TYR B CA 1
ATOM 5171 C C . TYR B 1 325 ? 22.440 59.361 40.377 1.00 93.05 325 TYR B C 1
ATOM 5172 O O . TYR B 1 325 ? 22.769 58.233 40.749 1.00 91.58 325 TYR B O 1
ATOM 5181 N N . PRO B 1 326 ? 21.156 59.704 40.145 1.00 95.20 326 PRO B N 1
ATOM 5182 C CA . PRO B 1 326 ? 20.049 58.781 40.433 1.00 96.52 326 PRO B CA 1
ATOM 5183 C C . PRO B 1 326 ? 19.983 57.574 39.509 1.00 93.31 326 PRO B C 1
ATOM 5184 O O . PRO B 1 326 ? 19.571 56.499 39.948 1.00 93.78 326 PRO B O 1
ATOM 5188 N N . ASP B 1 327 ? 20.374 57.752 38.249 1.00 90.28 327 ASP B N 1
ATOM 5189 C CA . ASP B 1 327 ? 20.302 56.679 37.267 1.00 87.49 327 ASP B CA 1
ATOM 5190 C C . ASP B 1 327 ? 21.691 56.187 36.896 1.00 83.43 327 ASP B C 1
ATOM 5191 O O . ASP B 1 327 ? 22.697 56.798 37.259 1.00 82.85 327 ASP B O 1
ATOM 5196 N N . GLU B 1 328 ? 21.729 55.070 36.177 1.00 80.88 328 GLU B N 1
ATOM 5197 C CA . GLU B 1 328 ? 22.977 54.547 35.628 1.00 77.35 328 GLU B CA 1
ATOM 5198 C C . GLU B 1 328 ? 23.536 55.542 34.625 1.00 75.88 328 GLU B C 1
ATOM 5199 O O . GLU B 1 328 ? 24.748 55.759 34.551 1.00 73.99 328 GLU B O 1
ATOM 5205 N N . TYR B 1 329 ? 22.630 56.161 33.874 1.00 77.00 329 TYR B N 1
ATOM 5206 C CA . TYR B 1 329 ? 23.001 57.138 32.861 1.00 76.15 329 TYR B CA 1
ATOM 5207 C C . TYR B 1 329 ? 23.396 58.467 33.492 1.00 77.82 329 TYR B C 1
ATOM 5208 O O . TYR B 1 329 ? 22.712 58.961 34.391 1.00 80.90 329 TYR B O 1
ATOM 5217 N N . ARG B 1 330 ? 24.506 59.030 33.024 1.00 76.20 330 ARG B N 1
ATOM 5218 C CA . ARG B 1 330 ? 24.880 60.401 33.355 1.00 78.03 330 ARG B CA 1
ATOM 5219 C C . ARG B 1 330 ? 25.877 60.926 32.328 1.00 76.60 330 ARG B C 1
ATOM 5220 O O . ARG B 1 330 ? 26.723 60.175 31.826 1.00 73.65 330 ARG B O 1
ATOM 5228 N N . TYR B 1 331 ? 25.765 62.215 32.017 1.00 78.83 331 TYR B N 1
ATOM 5229 C CA . TYR B 1 331 ? 26.736 62.909 31.168 1.00 78.24 331 TYR B CA 1
ATOM 5230 C C . TYR B 1 331 ? 27.122 62.107 29.917 1.00 75.48 331 TYR B C 1
ATOM 5231 O O . TYR B 1 331 ? 28.301 62.013 29.557 1.00 73.90 331 TYR B O 1
ATOM 5240 N N . GLY B 1 332 ? 26.115 61.523 29.270 1.00 75.22 332 GLY B N 1
ATOM 5241 C CA . GLY B 1 332 ? 26.302 60.830 28.000 1.00 73.00 332 GLY B CA 1
ATOM 5242 C C . GLY B 1 332 ? 26.720 59.368 28.049 1.00 70.36 332 GLY B C 1
ATOM 5243 O O . GLY B 1 332 ? 27.026 58.794 27.008 1.00 68.11 332 GLY B O 1
ATOM 5244 N N . PHE B 1 333 ? 26.739 58.754 29.233 1.00 70.57 333 PHE B N 1
ATOM 5245 C CA . PHE B 1 333 ? 27.185 57.360 29.355 1.00 68.37 333 PHE B CA 1
ATOM 5246 C C . PHE B 1 333 ? 26.592 56.660 30.574 1.00 69.14 333 PHE B C 1
ATOM 5247 O O . PHE B 1 333 ? 25.981 57.292 31.430 1.00 71.76 333 PHE B O 1
ATOM 5255 N N . TYR B 1 334 ? 26.801 55.351 30.645 1.00 67.44 334 TYR B N 1
ATOM 5256 C CA . TYR B 1 334 ? 26.190 54.512 31.668 1.00 68.54 334 TYR B CA 1
ATOM 5257 C C . TYR B 1 334 ? 27.215 54.002 32.673 1.00 68.17 334 TYR B C 1
ATOM 5258 O O . TYR B 1 334 ? 28.260 53.472 32.293 1.00 66.28 334 TYR B O 1
ATOM 5267 N N . ALA B 1 335 ? 26.914 54.173 33.957 1.00 70.47 335 ALA B N 1
ATOM 5268 C CA . ALA B 1 335 ? 27.630 53.480 35.019 1.00 70.49 335 ALA B CA 1
ATOM 5269 C C . ALA B 1 335 ? 26.716 52.361 35.496 1.00 71.35 335 ALA B C 1
ATOM 5270 O O . ALA B 1 335 ? 25.654 52.619 36.070 1.00 73.62 335 ALA B O 1
ATOM 5272 N N . LYS B 1 336 ? 27.130 51.122 35.250 1.00 69.64 336 LYS B N 1
ATOM 5273 C CA . LYS B 1 336 ? 26.319 49.952 35.582 1.00 70.49 336 LYS B CA 1
ATOM 5274 C C . LYS B 1 336 ? 26.998 49.111 36.672 1.00 70.69 336 LYS B C 1
ATOM 5275 O O . LYS B 1 336 ? 28.129 49.407 37.064 1.00 70.35 336 LYS B O 1
ATOM 5281 N N . PRO B 1 337 ? 26.307 48.075 37.183 1.00 71.51 337 PRO B N 1
ATOM 5282 C CA . PRO B 1 337 ? 26.885 47.259 38.252 1.00 72.28 337 PRO B CA 1
ATOM 5283 C C . PRO B 1 337 ? 28.231 46.599 37.941 1.00 70.09 337 PRO B C 1
ATOM 5284 O O . PRO B 1 337 ? 29.121 46.627 38.786 1.00 71.30 337 PRO B O 1
ATOM 5288 N N . THR B 1 338 ? 28.383 46.008 36.759 1.00 67.78 338 THR B N 1
ATOM 5289 C CA . THR B 1 338 ? 29.594 45.253 36.432 1.00 65.63 338 THR B CA 1
ATOM 5290 C C . THR B 1 338 ? 30.514 45.979 35.465 1.00 63.58 338 THR B C 1
ATOM 5291 O O . THR B 1 338 ? 31.603 45.480 35.155 1.00 62.32 338 THR B O 1
ATOM 5295 N N . LEU B 1 339 ? 30.090 47.149 34.990 1.00 63.74 339 LEU B N 1
ATOM 5296 C CA . LEU B 1 339 ? 30.774 47.815 33.879 1.00 62.13 339 LEU B CA 1
ATOM 5297 C C . LEU B 1 339 ? 30.243 49.221 33.639 1.00 62.99 339 LEU B C 1
ATOM 5298 O O . LEU B 1 339 ? 29.146 49.564 34.088 1.00 64.93 339 LEU B O 1
ATOM 5303 N N . ASN B 1 340 ? 31.035 50.022 32.929 1.00 61.81 340 ASN B N 1
ATOM 5304 C CA . ASN B 1 340 ? 30.578 51.290 32.369 1.00 62.20 340 ASN B CA 1
ATOM 5305 C C . ASN B 1 340 ? 30.406 51.101 30.867 1.00 60.77 340 ASN B C 1
ATOM 5306 O O . ASN B 1 340 ? 31.188 50.398 30.226 1.00 58.97 340 ASN B O 1
ATOM 5311 N N . ARG B 1 341 ? 29.388 51.744 30.306 1.00 61.74 341 ARG B N 1
ATOM 5312 C CA . ARG B 1 341 ? 28.997 51.501 28.928 1.00 60.85 341 ARG B CA 1
ATOM 5313 C C . ARG B 1 341 ? 28.769 52.793 28.155 1.00 61.43 341 ARG B C 1
ATOM 5314 O O . ARG B 1 341 ? 28.159 53.732 28.667 1.00 63.38 341 ARG B O 1
ATOM 5322 N N . LEU B 1 342 ? 29.280 52.829 26.925 1.00 59.97 342 LEU B N 1
ATOM 5323 C CA . LEU B 1 342 ? 28.886 53.825 25.930 1.00 60.83 342 LEU B CA 1
ATOM 5324 C C . LEU B 1 342 ? 28.362 53.104 24.696 1.00 59.67 342 LEU B C 1
ATOM 5325 O O . LEU B 1 342 ? 28.786 51.987 24.395 1.00 58.38 342 LEU B O 1
ATOM 5330 N N . ASN B 1 343 ? 27.446 53.749 23.984 1.00 60.39 343 ASN B N 1
ATOM 5331 C CA . ASN B 1 343 ? 26.907 53.189 22.756 1.00 59.65 343 ASN B CA 1
ATOM 5332 C C . ASN B 1 343 ? 26.243 54.262 21.895 1.00 61.07 343 ASN B C 1
ATOM 5333 O O . ASN B 1 343 ? 25.538 55.129 22.405 1.00 62.63 343 ASN B O 1
ATOM 5338 N N . GLY B 1 344 ? 26.481 54.187 20.588 1.00 60.48 344 GLY B N 1
ATOM 5339 C CA . GLY B 1 344 ? 25.804 55.044 19.621 1.00 62.26 344 GLY B CA 1
ATOM 5340 C C . GLY B 1 344 ? 25.487 54.276 18.353 1.00 61.71 344 GLY B C 1
ATOM 5341 O O . GLY B 1 344 ? 26.348 53.601 17.805 1.00 59.77 344 GLY B O 1
ATOM 5342 N N . GLY B 1 345 ? 24.237 54.370 17.905 1.00 63.64 345 GLY B N 1
ATOM 5343 C CA . GLY B 1 345 ? 23.788 53.710 16.678 1.00 63.82 345 GLY B CA 1
ATOM 5344 C C . GLY B 1 345 ? 23.316 54.758 15.692 1.00 66.07 345 GLY B C 1
ATOM 5345 O O . GLY B 1 345 ? 22.322 55.437 15.940 1.00 68.70 345 GLY B O 1
ATOM 5346 N N . PHE B 1 346 ? 24.021 54.902 14.573 1.00 65.39 346 PHE B N 1
ATOM 5347 C CA . PHE B 1 346 ? 23.769 56.024 13.677 1.00 67.51 346 PHE B CA 1
ATOM 5348 C C . PHE B 1 346 ? 24.240 55.708 12.263 1.00 67.24 346 PHE B C 1
ATOM 5349 O O . PHE B 1 346 ? 25.342 55.190 12.065 1.00 65.31 346 PHE B O 1
ATOM 5357 N N . PHE B 1 347 ? 23.374 56.000 11.295 1.00 69.52 347 PHE B N 1
ATOM 5358 C CA . PHE B 1 347 ? 23.638 55.773 9.872 1.00 70.16 347 PHE B CA 1
ATOM 5359 C C . PHE B 1 347 ? 24.448 54.507 9.578 1.00 67.50 347 PHE B C 1
ATOM 5360 O O . PHE B 1 347 ? 25.569 54.570 9.065 1.00 66.54 347 PHE B O 1
ATOM 5368 N N . GLY B 1 348 ? 23.864 53.364 9.934 1.00 66.33 348 GLY B N 1
ATOM 5369 C CA . GLY B 1 348 ? 24.429 52.049 9.617 1.00 64.28 348 GLY B CA 1
ATOM 5370 C C . GLY B 1 348 ? 25.665 51.640 10.406 1.00 61.53 348 GLY B C 1
ATOM 5371 O O . GLY B 1 348 ? 26.303 50.624 10.087 1.00 59.91 348 GLY B O 1
ATOM 5372 N N . GLN B 1 349 ? 26.010 52.411 11.436 1.00 61.04 349 GLN B N 1
ATOM 5373 C CA . GLN B 1 349 ? 27.173 52.110 12.251 1.00 58.68 349 GLN B CA 1
ATOM 5374 C C . GLN B 1 349 ? 26.751 51.912 13.690 1.00 57.67 349 GLN B C 1
ATOM 5375 O O . GLN B 1 349 ? 25.699 52.400 14.105 1.00 59.39 349 GLN B O 1
ATOM 5381 N N . VAL B 1 350 ? 27.564 51.171 14.439 1.00 55.07 350 VAL B N 1
ATOM 5382 C CA . VAL B 1 350 ? 27.335 50.968 15.858 1.00 54.13 350 VAL B CA 1
ATOM 5383 C C . VAL B 1 350 ? 28.673 51.087 16.563 1.00 52.60 350 VAL B C 1
ATOM 5384 O O . VAL B 1 350 ? 29.625 50.391 16.218 1.00 51.26 350 VAL B O 1
ATOM 5388 N N . PHE B 1 351 ? 28.733 51.964 17.558 1.00 53.01 351 PHE B N 1
ATOM 5389 C CA . PHE B 1 351 ? 29.959 52.258 18.276 1.00 52.03 351 PHE B CA 1
ATOM 5390 C C . PHE B 1 351 ? 29.713 52.022 19.763 1.00 51.88 351 PHE B C 1
ATOM 5391 O O . PHE B 1 351 ? 28.965 52.762 20.410 1.00 53.15 351 PHE B O 1
ATOM 5399 N N . THR B 1 352 ? 30.335 50.985 20.302 1.00 50.46 352 THR B N 1
ATOM 5400 C CA . THR B 1 352 ? 30.007 50.517 21.638 1.00 50.49 352 THR B CA 1
ATOM 5401 C C . THR B 1 352 ? 31.277 50.357 22.467 1.00 49.69 352 THR B C 1
ATOM 5402 O O . THR B 1 352 ? 32.329 49.970 21.948 1.00 48.58 352 THR B O 1
ATOM 5406 N N . VAL B 1 353 ? 31.162 50.676 23.753 1.00 50.57 353 VAL B N 1
ATOM 5407 C CA . VAL B 1 353 ? 32.288 50.641 24.680 1.00 50.43 353 VAL B CA 1
ATOM 5408 C C . VAL B 1 353 ? 31.822 49.991 25.967 1.00 50.57 353 VAL B C 1
ATOM 5409 O O . VAL B 1 353 ? 30.844 50.431 26.561 1.00 51.79 353 VAL B O 1
ATOM 5413 N N . TYR B 1 354 ? 32.510 48.932 26.375 1.00 49.45 354 TYR B N 1
ATOM 5414 C CA . TYR B 1 354 ? 32.346 48.359 27.704 1.00 50.02 354 TYR B CA 1
ATOM 5415 C C . TYR B 1 354 ? 33.675 48.553 28.400 1.00 50.19 354 TYR B C 1
ATOM 5416 O O . TYR B 1 354 ? 34.712 48.274 27.803 1.00 49.14 354 TYR B O 1
ATOM 5425 N N . TYR B 1 355 ? 33.663 49.027 29.643 1.00 51.78 355 TYR B N 1
ATOM 5426 C CA . TYR B 1 355 ? 34.908 49.127 30.387 1.00 52.47 355 TYR B CA 1
ATOM 5427 C C . TYR B 1 355 ? 34.767 49.055 31.892 1.00 54.16 355 TYR B C 1
ATOM 5428 O O . TYR B 1 355 ? 33.680 49.216 32.446 1.00 55.35 355 TYR B O 1
ATOM 5437 N N . ASN B 1 356 ? 35.904 48.785 32.528 1.00 54.55 356 ASN B N 1
ATOM 5438 C CA . ASN B 1 356 ? 36.058 48.848 33.979 1.00 56.33 356 ASN B CA 1
ATOM 5439 C C . ASN B 1 356 ? 37.484 49.342 34.291 1.00 56.92 356 ASN B C 1
ATOM 5440 O O . ASN B 1 356 ? 38.100 50.011 33.455 1.00 56.20 356 ASN B O 1
ATOM 5445 N N . ASP B 1 357 ? 38.013 49.032 35.471 1.00 58.57 357 ASP B N 1
ATOM 5446 C CA . ASP B 1 357 ? 39.339 49.521 35.843 1.00 59.78 357 ASP B CA 1
ATOM 5447 C C . ASP B 1 357 ? 40.501 48.735 35.216 1.00 58.82 357 ASP B C 1
ATOM 5448 O O . ASP B 1 357 ? 41.645 49.174 35.291 1.00 59.74 357 ASP B O 1
ATOM 5453 N N . LYS B 1 358 ? 40.217 47.589 34.605 1.00 57.47 358 LYS B N 1
ATOM 5454 C CA . LYS B 1 358 ? 41.250 46.803 33.927 1.00 56.69 358 LYS B CA 1
ATOM 5455 C C . LYS B 1 358 ? 41.160 46.920 32.409 1.00 54.55 358 LYS B C 1
ATOM 5456 O O . LYS B 1 358 ? 42.155 47.216 31.746 1.00 54.24 358 LYS B O 1
ATOM 5462 N N . TYR B 1 359 ? 39.969 46.680 31.863 1.00 53.24 359 TYR B N 1
ATOM 5463 C CA . TYR B 1 359 ? 39.777 46.661 30.420 1.00 51.57 359 TYR B CA 1
ATOM 5464 C C . TYR B 1 359 ? 38.930 47.826 29.926 1.00 51.37 359 TYR B C 1
ATOM 5465 O O . TYR B 1 359 ? 37.945 48.203 30.557 1.00 51.98 359 TYR B O 1
ATOM 5474 N N . VAL B 1 360 ? 39.327 48.394 28.793 1.00 50.65 360 VAL B N 1
ATOM 5475 C CA . VAL B 1 360 ? 38.438 49.233 28.007 1.00 50.42 360 VAL B CA 1
ATOM 5476 C C . VAL B 1 360 ? 38.302 48.556 26.652 1.00 49.12 360 VAL B C 1
ATOM 5477 O O . VAL B 1 360 ? 39.278 48.423 25.907 1.00 48.35 360 VAL B O 1
ATOM 5481 N N . VAL B 1 361 ? 37.087 48.104 26.355 1.00 48.92 361 VAL B N 1
ATOM 5482 C CA . VAL B 1 361 ? 36.798 47.385 25.120 1.00 47.96 361 VAL B CA 1
ATOM 5483 C C . VAL B 1 361 ? 35.958 48.288 24.229 1.00 48.44 361 VAL B C 1
ATOM 5484 O O . VAL B 1 361 ? 34.845 48.669 24.601 1.00 48.99 361 VAL B O 1
ATOM 5488 N N . VAL B 1 362 ? 36.511 48.645 23.071 1.00 48.65 362 VAL B N 1
ATOM 5489 C CA . VAL B 1 362 ? 35.836 49.517 22.113 1.00 49.58 362 VAL B CA 1
ATOM 5490 C C . VAL B 1 362 ? 35.597 48.711 20.847 1.00 49.10 362 VAL B C 1
ATOM 5491 O O . VAL B 1 362 ? 36.553 48.215 20.235 1.00 49.06 362 VAL B O 1
ATOM 5495 N N . LEU B 1 363 ? 34.329 48.569 20.465 1.00 49.07 363 LEU B N 1
ATOM 5496 C CA . LEU B 1 363 ? 33.968 47.753 19.318 1.00 48.60 363 LEU B CA 1
ATOM 5497 C C . LEU B 1 363 ? 33.142 48.582 18.344 1.00 49.37 363 LEU B C 1
ATOM 5498 O O . LEU B 1 363 ? 32.032 49.016 18.673 1.00 50.05 363 LEU B O 1
ATOM 5503 N N . ALA B 1 364 ? 33.696 48.808 17.153 1.00 49.18 364 ALA B N 1
ATOM 5504 C CA . ALA B 1 364 ? 33.053 49.637 16.142 1.00 50.34 364 ALA B CA 1
ATOM 5505 C C . ALA B 1 364 ? 32.582 48.787 14.965 1.00 50.36 364 ALA B C 1
ATOM 5506 O O . ALA B 1 364 ? 33.354 48.031 14.388 1.00 50.29 364 ALA B O 1
ATOM 5508 N N . LEU B 1 365 ? 31.314 48.928 14.607 1.00 50.90 365 LEU B N 1
ATOM 5509 C CA . LEU B 1 365 ? 30.708 48.115 13.572 1.00 51.14 365 LEU B CA 1
ATOM 5510 C C . LEU B 1 365 ? 30.094 49.015 12.502 1.00 52.94 365 LEU B C 1
ATOM 5511 O O . LEU B 1 365 ? 29.223 49.825 12.810 1.00 54.29 365 LEU B O 1
ATOM 5516 N N . ASN B 1 366 ? 30.545 48.879 11.253 1.00 53.25 366 ASN B N 1
ATOM 5517 C CA . ASN B 1 366 ? 30.034 49.710 10.149 1.00 55.08 366 ASN B CA 1
ATOM 5518 C C . ASN B 1 366 ? 29.108 48.969 9.166 1.00 56.05 366 ASN B C 1
ATOM 5519 O O . ASN B 1 366 ? 28.671 49.547 8.171 1.00 58.06 366 ASN B O 1
ATOM 5524 N N . VAL B 1 367 ? 28.815 47.700 9.443 1.00 54.79 367 VAL B N 1
ATOM 5525 C CA . VAL B 1 367 ? 27.674 47.022 8.832 1.00 55.87 367 VAL B CA 1
ATOM 5526 C C . VAL B 1 367 ? 26.684 46.761 9.956 1.00 55.42 367 VAL B C 1
ATOM 5527 O O . VAL B 1 367 ? 26.991 46.043 10.909 1.00 53.55 367 VAL B O 1
ATOM 5531 N N . LYS B 1 368 ? 25.497 47.351 9.846 1.00 57.37 368 LYS B N 1
ATOM 5532 C CA . LYS B 1 368 ? 24.541 47.336 10.947 1.00 57.43 368 LYS B CA 1
ATOM 5533 C C . LYS B 1 368 ? 24.208 45.913 11.365 1.00 56.23 368 LYS B C 1
ATOM 5534 O O . LYS B 1 368 ? 24.000 45.038 10.527 1.00 56.87 368 LYS B O 1
ATOM 5540 N N . GLY B 1 369 ? 24.160 45.702 12.672 1.00 54.66 369 GLY B N 1
ATOM 5541 C CA . GLY B 1 369 ? 23.860 44.402 13.231 1.00 53.77 369 GLY B CA 1
ATOM 5542 C C . GLY B 1 369 ? 23.963 44.472 14.732 1.00 52.65 369 GLY B C 1
ATOM 5543 O O . GLY B 1 369 ? 24.045 45.561 15.306 1.00 52.50 369 GLY B O 1
ATOM 5544 N N . ASN B 1 370 ? 23.970 43.309 15.368 1.00 51.86 370 ASN B N 1
ATOM 5545 C CA . ASN B 1 370 ? 23.962 43.242 16.817 1.00 51.52 370 ASN B CA 1
ATOM 5546 C C . ASN B 1 370 ? 25.380 43.368 17.386 1.00 49.82 370 ASN B C 1
ATOM 5547 O O . ASN B 1 370 ? 26.116 42.388 17.466 1.00 48.68 370 ASN B O 1
ATOM 5552 N N . ASN B 1 371 ? 25.756 44.579 17.779 1.00 49.86 371 ASN B N 1
ATOM 5553 C CA . ASN B 1 371 ? 27.079 44.816 18.341 1.00 48.47 371 ASN B CA 1
ATOM 5554 C C . ASN B 1 371 ? 27.130 44.442 19.826 1.00 48.47 371 ASN B C 1
ATOM 5555 O O . ASN B 1 371 ? 28.195 44.103 20.341 1.00 47.41 371 ASN B O 1
ATOM 5560 N N . GLU B 1 372 ? 25.982 44.477 20.506 1.00 50.40 372 GLU B N 1
ATOM 5561 C CA . GLU B 1 372 ? 25.931 44.285 21.964 1.00 50.91 372 GLU B CA 1
ATOM 5562 C C . GLU B 1 372 ? 26.264 42.861 22.353 1.00 50.47 372 GLU B C 1
ATOM 5563 O O . GLU B 1 372 ? 26.974 42.626 23.323 1.00 49.91 372 GLU B O 1
ATOM 5569 N N . VAL B 1 373 ? 25.730 41.911 21.595 1.00 51.16 373 VAL B N 1
ATOM 5570 C CA . VAL B 1 373 ? 26.006 40.515 21.849 1.00 51.02 373 VAL B CA 1
ATOM 5571 C C . VAL B 1 373 ? 27.497 40.270 21.682 1.00 49.50 373 VAL B C 1
ATOM 5572 O O . VAL B 1 373 ? 28.074 39.491 22.432 1.00 49.76 373 VAL B O 1
ATOM 5576 N N . ARG B 1 374 ? 28.125 40.959 20.733 1.00 48.72 374 ARG B N 1
ATOM 5577 C CA . ARG B 1 374 ? 29.548 40.766 20.473 1.00 47.52 374 ARG B CA 1
ATOM 5578 C C . ARG B 1 374 ? 30.395 41.279 21.629 1.00 46.94 374 ARG B C 1
ATOM 5579 O O . ARG B 1 374 ? 31.234 40.563 22.150 1.00 46.58 374 ARG B O 1
ATOM 5587 N N . ILE B 1 375 ? 30.169 42.527 22.021 1.00 47.32 375 ILE B N 1
ATOM 5588 C CA . ILE B 1 375 ? 30.964 43.159 23.068 1.00 46.94 375 ILE B CA 1
ATOM 5589 C C . ILE B 1 375 ? 30.733 42.484 24.422 1.00 47.44 375 ILE B C 1
ATOM 5590 O O . ILE B 1 375 ? 31.643 42.429 25.240 1.00 47.82 375 ILE B O 1
ATOM 5595 N N . LYS B 1 376 ? 29.537 41.947 24.647 1.00 48.14 376 LYS B N 1
ATOM 5596 C CA . LYS B 1 376 ? 29.254 41.195 25.871 1.00 49.13 376 LYS B CA 1
ATOM 5597 C C . LYS B 1 376 ? 30.051 39.908 25.888 1.00 48.35 376 LYS B C 1
ATOM 5598 O O . LYS B 1 376 ? 30.611 39.524 26.909 1.00 48.48 376 LYS B O 1
ATOM 5604 N N . HIS B 1 377 ? 30.082 39.234 24.751 1.00 47.58 377 HIS B N 1
ATOM 5605 C CA . HIS B 1 377 ? 30.780 37.971 24.650 1.00 47.12 377 HIS B CA 1
ATOM 5606 C C . HIS B 1 377 ? 32.262 38.175 24.915 1.00 46.22 377 HIS B C 1
ATOM 5607 O O . HIS B 1 377 ? 32.900 37.336 25.538 1.00 46.55 377 HIS B O 1
ATOM 5614 N N . ILE B 1 378 ? 32.801 39.298 24.456 1.00 45.56 378 ILE B N 1
ATOM 5615 C CA . ILE B 1 378 ? 34.208 39.617 24.678 1.00 45.44 378 ILE B CA 1
ATOM 5616 C C . ILE B 1 378 ? 34.472 39.957 26.149 1.00 46.54 378 ILE B C 1
ATOM 5617 O O . ILE B 1 378 ? 35.388 39.426 26.769 1.00 46.89 378 ILE B O 1
ATOM 5622 N N . TYR B 1 379 ? 33.652 40.836 26.700 1.00 47.55 379 TYR B N 1
ATOM 5623 C CA . TYR B 1 379 ? 33.840 41.343 28.055 1.00 48.67 379 TYR B CA 1
ATOM 5624 C C . TYR B 1 379 ? 33.500 40.304 29.132 1.00 50.09 379 TYR B C 1
ATOM 5625 O O . TYR B 1 379 ? 34.268 40.097 30.066 1.00 50.94 379 TYR B O 1
ATOM 5634 N N . ASN B 1 380 ? 32.350 39.654 28.994 1.00 50.88 380 ASN B N 1
ATOM 5635 C CA . ASN B 1 380 ? 31.882 38.700 29.987 1.00 52.32 380 ASN B CA 1
ATOM 5636 C C . ASN B 1 380 ? 32.444 37.303 29.749 1.00 52.30 380 ASN B C 1
ATOM 5637 O O . ASN B 1 380 ? 32.971 36.693 30.669 1.00 53.67 380 ASN B O 1
ATOM 5642 N N . ASP B 1 381 ? 32.326 36.781 28.534 1.00 51.27 381 ASP B N 1
ATOM 5643 C CA . ASP B 1 381 ? 32.676 35.379 28.302 1.00 51.43 381 ASP B CA 1
ATOM 5644 C C . ASP B 1 381 ? 34.181 35.170 28.137 1.00 50.59 381 ASP B C 1
ATOM 5645 O O . ASP B 1 381 ? 34.760 34.321 28.805 1.00 51.85 381 ASP B O 1
ATOM 5650 N N . ILE B 1 382 ? 34.821 35.949 27.275 1.00 48.97 382 ILE B N 1
ATOM 5651 C CA . ILE B 1 382 ? 36.239 35.733 26.999 1.00 48.38 382 ILE B CA 1
ATOM 5652 C C . ILE B 1 382 ? 37.132 36.366 28.064 1.00 48.70 382 ILE B C 1
ATOM 5653 O O . ILE B 1 382 ? 37.959 35.686 28.656 1.00 49.67 382 ILE B O 1
ATOM 5658 N N . LEU B 1 383 ? 36.954 37.657 28.310 1.00 48.40 383 LEU B N 1
ATOM 5659 C CA . LEU B 1 383 ? 37.742 38.362 29.324 1.00 49.17 383 LEU B CA 1
ATOM 5660 C C . LEU B 1 383 ? 37.265 38.128 30.762 1.00 50.82 383 LEU B C 1
ATOM 5661 O O . LEU B 1 383 ? 37.961 38.509 31.703 1.00 52.09 383 LEU B O 1
ATOM 5666 N N . LYS B 1 384 ? 36.086 37.528 30.928 1.00 51.38 384 LYS B N 1
ATOM 5667 C CA . LYS B 1 384 ? 35.560 37.131 32.247 1.00 53.41 384 LYS B CA 1
ATOM 5668 C C . LYS B 1 384 ? 35.460 38.287 33.250 1.00 54.20 384 LYS B C 1
ATOM 5669 O O . LYS B 1 384 ? 35.879 38.178 34.406 1.00 55.91 384 LYS B O 1
ATOM 5675 N N . GLN B 1 385 ? 34.881 39.394 32.794 1.00 53.29 385 GLN B N 1
ATOM 5676 C CA . GLN B 1 385 ? 34.728 40.607 33.610 1.00 54.17 385 GLN B CA 1
ATOM 5677 C C . GLN B 1 385 ? 33.314 40.793 34.165 1.00 55.61 385 GLN B C 1
ATOM 5678 O O . GLN B 1 385 ? 32.961 41.882 34.628 1.00 56.34 385 GLN B O 1
ATOM 5684 N N . ASN B 1 386 ? 32.503 39.742 34.127 1.00 56.29 386 ASN B N 1
ATOM 5685 C CA . ASN B 1 386 ? 31.185 39.823 34.705 1.00 58.41 386 ASN B CA 1
ATOM 5686 C C . ASN B 1 386 ? 31.321 39.733 36.228 1.00 60.85 386 ASN B C 1
ATOM 5687 O O . ASN B 1 386 ? 31.232 38.654 36.814 1.00 62.52 386 ASN B O 1
ATOM 5692 N N . LYS B 1 387 ? 31.568 40.874 36.863 1.00 61.35 387 LYS B N 1
ATOM 5693 C CA . LYS B 1 387 ? 31.807 40.912 38.301 1.00 63.57 387 LYS B CA 1
ATOM 5694 C C . LYS B 1 387 ? 31.623 42.329 38.844 1.00 64.38 387 LYS B C 1
ATOM 5695 O O . LYS B 1 387 ? 31.742 43.295 38.091 1.00 62.93 387 LYS B O 1
ATOM 5701 N N . PRO B 1 388 ? 31.330 42.459 40.151 1.00 66.94 388 PRO B N 1
ATOM 5702 C CA . PRO B 1 388 ? 30.965 43.757 40.713 1.00 68.16 388 PRO B CA 1
ATOM 5703 C C . PRO B 1 388 ? 31.970 44.841 40.391 1.00 66.78 388 PRO B C 1
ATOM 5704 O O . PRO B 1 388 ? 33.171 44.610 40.488 1.00 66.30 388 PRO B O 1
ATOM 5708 N N . TYR B 1 389 ? 31.471 46.009 40.005 1.00 66.62 389 TYR B N 1
ATOM 5709 C CA . TYR B 1 389 ? 32.316 47.141 39.642 1.00 65.82 389 TYR B CA 1
ATOM 5710 C C . TYR B 1 389 ? 31.849 48.422 40.330 1.00 68.06 389 TYR B C 1
ATOM 5711 O O . TYR B 1 389 ? 32.613 49.047 41.053 1.00 69.35 389 TYR B O 1
ATOM 5720 N N . ASN B 1 390 ? 30.597 48.806 40.090 1.00 69.13 390 ASN B N 1
ATOM 5721 C CA . ASN B 1 390 ? 29.969 49.944 40.762 1.00 71.90 390 ASN B CA 1
ATOM 5722 C C . ASN B 1 390 ? 28.893 49.425 41.696 1.00 74.97 390 ASN B C 1
ATOM 5723 O O . ASN B 1 390 ? 28.301 48.375 41.440 1.00 74.35 390 ASN B O 1
ATOM 5728 N N . THR B 1 391 ? 28.639 50.168 42.771 1.00 78.66 391 THR B N 1
ATOM 5729 C CA . THR B 1 391 ? 27.680 49.762 43.790 1.00 82.36 391 THR B CA 1
ATOM 5730 C C . THR B 1 391 ? 26.535 50.762 43.871 1.00 85.16 391 THR B C 1
ATOM 5731 O O . THR B 1 391 ? 26.739 51.936 44.189 1.00 86.22 391 THR B O 1
ATOM 5735 N N . LYS B 1 392 ? 25.331 50.276 43.576 1.00 86.68 392 LYS B N 1
ATOM 5736 C CA . LYS B 1 392 ? 24.117 51.088 43.597 1.00 89.50 392 LYS B CA 1
ATOM 5737 C C . LYS B 1 392 ? 23.881 51.659 44.990 1.00 93.93 392 LYS B C 1
ATOM 5738 O O . LYS B 1 392 ? 23.939 50.921 45.973 1.00 96.01 392 LYS B O 1
ATOM 5744 N N . GLY B 1 393 ? 23.639 52.969 45.073 1.00 95.84 393 GLY B N 1
ATOM 5745 C CA . GLY B 1 393 ? 23.293 53.628 46.341 1.00 100.17 393 GLY B CA 1
ATOM 5746 C C . GLY B 1 393 ? 24.452 54.257 47.099 1.00 100.99 393 GLY B C 1
ATOM 5747 O O . GLY B 1 393 ? 24.267 55.239 47.815 1.00 104.24 393 GLY B O 1
ATOM 5748 N N . VAL B 1 394 ? 25.646 53.695 46.951 1.00 98.69 394 VAL B N 1
ATOM 5749 C CA . VAL B 1 394 ? 26.821 54.167 47.677 1.00 99.63 394 VAL B CA 1
ATOM 5750 C C . VAL B 1 394 ? 27.257 55.560 47.208 1.00 99.14 394 VAL B C 1
ATOM 5751 O O . VAL B 1 394 ? 27.342 55.825 46.009 1.00 96.10 394 VAL B O 1
ATOM 5755 N N . ILE B 1 395 ? 27.526 56.440 48.168 1.00 102.70 395 ILE B N 1
ATOM 5756 C CA . ILE B 1 395 ? 28.087 57.763 47.903 1.00 103.04 395 ILE B CA 1
ATOM 5757 C C . ILE B 1 395 ? 29.595 57.619 47.722 1.00 101.20 395 ILE B C 1
ATOM 5758 O O . ILE B 1 395 ? 30.328 57.478 48.705 1.00 102.92 395 ILE B O 1
ATOM 5763 N N . VAL B 1 396 ? 30.062 57.648 46.475 1.00 98.09 396 VAL B N 1
ATOM 5764 C CA . VAL B 1 396 ? 31.465 57.303 46.217 1.00 96.33 396 VAL B CA 1
ATOM 5765 C C . VAL B 1 396 ? 32.392 58.482 46.495 1.00 97.95 396 VAL B C 1
ATOM 5766 O O . VAL B 1 396 ? 32.091 59.620 46.120 1.00 98.79 396 VAL B O 1
ATOM 5770 N N . GLN B 1 397 ? 33.520 58.184 47.139 1.00 98.72 397 GLN B N 1
ATOM 5771 C CA . GLN B 1 397 ? 34.471 59.203 47.581 1.00 100.63 397 GLN B CA 1
ATOM 5772 C C . GLN B 1 397 ? 35.348 59.652 46.408 1.00 97.98 397 GLN B C 1
ATOM 5773 O O . GLN B 1 397 ? 36.188 58.901 45.906 1.00 95.51 397 GLN B O 1
#

Sequence (707 aa):
HKETKLSDNEKYLVDRNKEKVAPSKLKEVYNSKDPKYKKIDKYLQSSLFNGSVAIYENGKLKMSKGYGYQDFEKGIKNTPNTMFLIGSAQKFSTGLLLKQLEEEHKININDPVSKYLPWFKTSKPIPLKDLMLHQSGLYKYKSSKDYKNLDQAVKAIQKRGIDPKKYKKHMYNDGNYLVLAKVIEEVTGKSYAENYYTKIGDPLKLQHTAFYDEQPFKKYLAKGYAYNSTGLSFLRPNILDQYYGAGNLYMTPTDMGKLITQIQQYKLFSPKITNPLLHEFGTKQYPDEYRYGFYAKPTLNRLNGGFFGQVFTVYYNDKYVVVLALNVKGNNEVRIKHIYNDILKQNKPYNTKGVIVQSDNEKYLVDRNKEPSKLKEVYNSKDPKYKKIDKYLQSSLFNGSVAIYENGKLKMSKGYGYQDFEKGIKNTPNTMFLIGSAQKFSTGLLLKQLEEEHKININDPVSKYLPWFKTSKPIPLKDLMLHQSGLYKYKSSKDYKNLDQAVKAIQKRGIDPKKYKKHMYNDGNYLVLAKVIEEVTGKSYAENYYTKIGDPLKLQHTAFYDEQPFKKYLAKGYAYNSTGLSFLRPNILDQYYGAGNLYMTPTDMGKLITQIQQYKLFSPKITNPLLHEFGTKQYPDEYRYGFYAKPTLNRLNGGFFGQVFTVYYNDKYVVVLALNVKGNNEVRIKHIYNDILKQNKPYNTKGVIVQ

GO terms:
  GO:0001896 autolysis (P, IDA)
  GO:1900192 positive regulation of single-species biofilm formation (P, IDA)

Secondary structure (DSSP, 8-state):
--S----HHHHHHHHHTSSPPPPPPPPPEE-TTSHHHHHHHHHHHHTT--EEEEEEETTEEEEEEEESEEETTTTEEP-TT-BEE-GGGHHHHHHHHHHHHHHTTS--TTSBHHHHSTT---SS--BHHHHHTT-S-BPPP---TT--SHHHHHHHHHHH-B-GGGTTS----HHHHHHHHHHHHHHHTS-HHHHHIIIIITTTT--SEEETT-GGGGGGBPPPEE-SSSS-EE-----GGG-TTTS-EEE-HHHHHHHHHHHHTTSSS-HHHHHHHHH-BSSSSS-SSEETTEEE-SS-EEEEEEETTEEEEEEE-SSEEEEEEESB-S-HHHHHHIIIIIIS---S--S-BT----/-HHHHHHHHHT---PPPPPB--TTSHHHHHHHHHHHHTT--EEEEEEETTEEEEEEEESEEETTTTEEP-TT-BEE-GGGHHHHHHHHHHHHHHTTS--TTSBHHHHSTT---SS--BHHHHHTT-S-BPPP---TT--SHHHHHHHHHHH-B-TTTTTS----HHHHHHHHHHHHHHHTS-HHHHHIIIIITTTT--SEEETT-GGGGGGBPPPB---SSS--B-----GGG-TTTS-EEE-HHHHHHHHHHHHTTSSS-HHHHHHHHH-BSSSSS-SSEETTEEE-SS-EEEEEEETTEEEEEEE-SSEEEEEEESB-S-HHHHHHIIIIIIS---S--S-BT----